Protein AF-A0A1Q6QXD0-F1 (afdb_monomer_lite)

Secondary structure (DSSP, 8-state):
-HHHHHHHHHHHHHHHHHHHHHHHHHHHHHHHHHHHHHHHHHH-GGGGGG--HHHHHHH-TT--HHHHHHHHHHHHHHH-TTSPPPHHHHHHHHHHHHHHHHHHHHHHHHHHHH-HHHHHHHHHHHHHHHHHHHHHHHHTTS----HHHHHHHHHHHHTSSS-HHHHHHHHHHHHHHHHHHHHHHH--------EEE------HHHHHHHHHHTT--GGGS-HHHHHHHHHH--HHHHHHHHHHHHHTT----GGGTHHHHHHHHHH--HHHHHHHHHHHHHHHHHHHHH-TTS------HHHHHHHHHT-GGGG--S-EEEPPP--------SS-----TTEE---HHHHHHHHHHHHHTT--HHHHHHHHGGGGGS-HHHHHHHHHHHHHTT--HHHHHH-GGGGG-S-HHHHHHHHHHTT-HHHHHHSGGGGGS-TT-HHHHHHHHHHHHT---B---SSSS--B-HHHH-GGG-GGG--TTTHHHHTT-B-----HHHHHHHHH----S--HHHHT-HHHHHHGGGBSSSSEEESSS-EEEHHHHHHHHHHHHHTT--SSHHHHHHHHHTT--B-HHHHHHHHHHHHHHHGGGTTT---

Structure (mmCIF, N/CA/C/O backbone):
data_AF-A0A1Q6QXD0-F1
#
_entry.id   AF-A0A1Q6QXD0-F1
#
loop_
_atom_site.group_PDB
_atom_site.id
_atom_site.type_symbol
_atom_site.label_atom_id
_atom_site.label_alt_id
_atom_site.label_comp_id
_atom_site.label_asym_id
_atom_site.label_entity_id
_atom_site.label_seq_id
_atom_site.pdbx_PDB_ins_code
_atom_site.Cartn_x
_atom_site.Cartn_y
_atom_site.Cartn_z
_atom_site.occupancy
_atom_site.B_iso_or_equiv
_atom_site.auth_seq_id
_atom_site.auth_comp_id
_atom_site.auth_asym_id
_atom_site.auth_atom_id
_atom_site.pdbx_PDB_model_num
ATOM 1 N N . MET A 1 1 ? 26.057 19.235 -9.767 1.00 66.69 1 MET A N 1
ATOM 2 C CA . MET A 1 1 ? 25.306 18.374 -10.711 1.00 66.69 1 MET A CA 1
ATOM 3 C C . MET A 1 1 ? 24.250 19.194 -11.429 1.00 66.69 1 MET A C 1
ATOM 5 O O . MET A 1 1 ? 24.217 19.148 -12.650 1.00 66.69 1 MET A O 1
ATOM 9 N N . GLU A 1 2 ? 23.528 20.036 -10.683 1.00 73.12 2 GLU A N 1
ATOM 10 C CA . GLU A 1 2 ? 22.797 21.218 -11.171 1.00 73.12 2 GLU A CA 1
ATOM 11 C C . GLU A 1 2 ? 23.504 21.939 -12.332 1.00 73.12 2 GLU A C 1
ATOM 13 O O . GLU A 1 2 ? 22.987 21.930 -13.446 1.00 73.12 2 GLU A O 1
ATOM 18 N N . ASP A 1 3 ? 24.735 22.428 -12.130 1.00 73.88 3 ASP A N 1
ATOM 19 C CA . ASP A 1 3 ? 25.500 23.131 -13.177 1.00 73.88 3 ASP A CA 1
ATOM 20 C C . ASP A 1 3 ? 25.678 22.315 -14.467 1.00 73.88 3 ASP A C 1
ATOM 22 O O . ASP A 1 3 ? 25.654 22.863 -15.567 1.00 73.88 3 ASP A O 1
ATOM 26 N N . LYS A 1 4 ? 25.833 20.987 -14.350 1.00 76.94 4 LYS A N 1
ATOM 27 C CA . LYS A 1 4 ? 25.984 20.086 -15.504 1.00 76.94 4 LYS A CA 1
ATOM 28 C C . LYS A 1 4 ? 24.657 19.957 -16.258 1.00 76.94 4 LYS A C 1
ATOM 30 O O . LYS A 1 4 ? 24.659 19.988 -17.483 1.00 76.94 4 LYS A O 1
ATOM 35 N N . ILE A 1 5 ? 23.538 19.841 -15.546 1.00 77.69 5 ILE A N 1
ATOM 36 C CA . ILE A 1 5 ? 22.195 19.704 -16.132 1.00 77.69 5 ILE A CA 1
ATOM 37 C C . ILE A 1 5 ? 21.767 21.011 -16.800 1.00 77.69 5 ILE A C 1
ATOM 39 O O . ILE A 1 5 ? 21.372 21.006 -17.965 1.00 77.69 5 ILE A O 1
ATOM 43 N N . ILE A 1 6 ? 21.926 22.136 -16.102 1.00 82.12 6 ILE A N 1
ATOM 44 C CA . ILE A 1 6 ? 21.631 23.467 -16.638 1.00 82.12 6 ILE A CA 1
ATOM 45 C C . ILE A 1 6 ? 22.535 23.768 -17.842 1.00 82.12 6 ILE A C 1
ATOM 47 O O . ILE A 1 6 ? 22.061 24.281 -18.854 1.00 82.12 6 ILE A O 1
ATOM 51 N N . SER A 1 7 ? 23.818 23.393 -17.798 1.00 83.19 7 SER A N 1
ATOM 52 C CA . SER A 1 7 ? 24.727 23.534 -18.945 1.00 83.19 7 SER A CA 1
ATOM 53 C C . SER A 1 7 ? 24.274 22.722 -20.163 1.00 83.19 7 SER A C 1
ATOM 55 O O . SER A 1 7 ? 24.300 23.241 -21.278 1.00 83.19 7 SER A O 1
ATOM 57 N N . VAL A 1 8 ? 23.814 21.482 -19.974 1.00 81.56 8 VAL A N 1
ATOM 58 C CA . VAL A 1 8 ? 23.301 20.640 -21.068 1.00 81.56 8 VAL A CA 1
ATOM 59 C C . VAL A 1 8 ? 22.054 21.256 -21.700 1.00 81.56 8 VAL A C 1
ATOM 61 O O . VAL A 1 8 ? 22.000 21.383 -22.923 1.00 81.56 8 VAL A O 1
ATOM 64 N N . LEU A 1 9 ? 21.081 21.679 -20.888 1.00 83.00 9 LEU A N 1
ATOM 65 C CA . LEU A 1 9 ? 19.855 22.315 -21.382 1.00 83.00 9 LEU A CA 1
ATOM 66 C C . LEU A 1 9 ? 20.169 23.612 -22.147 1.00 83.00 9 LEU A C 1
ATOM 68 O O . LEU A 1 9 ? 19.655 23.824 -23.245 1.00 83.00 9 LEU A O 1
ATOM 72 N N . ASN A 1 10 ? 21.093 24.428 -21.631 1.00 85.50 10 ASN A N 1
ATOM 73 C CA . ASN A 1 10 ? 21.560 25.641 -22.304 1.00 85.50 10 ASN A CA 1
ATOM 74 C C . ASN A 1 10 ? 22.295 25.358 -23.622 1.00 85.50 10 ASN A C 1
ATOM 76 O O . ASN A 1 10 ? 22.156 26.125 -24.577 1.00 85.50 10 ASN A O 1
ATOM 80 N N . ASN A 1 11 ? 23.050 24.262 -23.716 1.00 85.50 11 ASN A N 1
ATOM 81 C CA . ASN A 1 11 ? 23.709 23.869 -24.963 1.00 85.50 11 ASN A CA 1
ATOM 82 C C . ASN A 1 11 ? 22.688 23.465 -26.034 1.00 85.50 11 ASN A C 1
ATOM 84 O O . ASN A 1 11 ? 22.794 23.918 -27.174 1.00 85.50 11 ASN A O 1
ATOM 88 N N . VAL A 1 12 ? 21.672 22.670 -25.674 1.00 82.69 12 VAL A N 1
ATOM 89 C CA . VAL A 1 12 ? 20.592 22.291 -26.605 1.00 82.69 12 VAL A CA 1
ATOM 90 C C . VAL A 1 12 ? 19.827 23.531 -27.072 1.00 82.69 12 VAL A C 1
ATOM 92 O O . VAL A 1 12 ? 19.642 23.722 -28.274 1.00 82.69 12 VAL A O 1
ATOM 95 N N . ARG A 1 13 ? 19.480 24.430 -26.142 1.00 88.31 13 ARG A N 1
ATOM 96 C CA . ARG A 1 13 ? 18.869 25.730 -26.448 1.00 88.31 13 ARG A CA 1
ATOM 97 C C . ARG A 1 13 ? 19.706 26.544 -27.440 1.00 88.31 13 ARG A C 1
ATOM 99 O O . ARG A 1 13 ? 19.180 27.067 -28.418 1.00 88.31 13 ARG A O 1
ATOM 106 N N . THR A 1 14 ? 21.014 26.643 -27.201 1.00 87.06 14 THR A N 1
ATOM 107 C CA . THR A 1 14 ? 21.938 27.423 -28.041 1.00 87.06 14 THR A CA 1
ATOM 108 C C . THR A 1 14 ? 22.027 26.847 -29.453 1.00 87.06 14 THR A C 1
ATOM 110 O O . THR A 1 14 ? 21.955 27.593 -30.427 1.00 87.06 14 THR A O 1
ATOM 113 N N . ASN A 1 15 ? 22.118 25.522 -29.581 1.00 85.25 15 ASN A N 1
ATOM 114 C CA . ASN A 1 15 ? 22.138 24.855 -30.881 1.00 85.25 15 ASN A CA 1
ATOM 115 C C . ASN A 1 15 ? 20.851 25.113 -31.672 1.00 85.25 15 ASN A C 1
ATOM 117 O O . ASN A 1 15 ? 20.921 25.471 -32.847 1.00 85.25 15 ASN A O 1
ATOM 121 N N . LEU A 1 16 ? 19.693 25.006 -31.017 1.00 84.38 16 LEU A N 1
ATOM 122 C CA . LEU A 1 16 ? 18.398 25.253 -31.646 1.00 84.38 16 LEU A CA 1
ATOM 123 C C . LEU A 1 16 ? 18.226 26.726 -32.054 1.00 84.38 16 LEU A C 1
ATOM 125 O O . LEU A 1 16 ? 17.707 27.019 -33.130 1.00 84.38 16 LEU A O 1
ATOM 129 N N . SER A 1 17 ? 18.725 27.661 -31.239 1.00 87.88 17 SER A N 1
ATOM 130 C CA . SER A 1 17 ? 18.755 29.091 -31.572 1.00 87.88 17 SER A CA 1
ATOM 131 C C . SER A 1 17 ? 19.627 29.374 -32.800 1.00 87.88 17 SER A C 1
ATOM 133 O O . SER A 1 17 ? 19.233 30.147 -33.673 1.00 87.88 17 SER A O 1
ATOM 135 N N . ASN A 1 18 ? 20.791 28.727 -32.902 1.00 88.56 18 ASN A N 1
ATOM 136 C CA . ASN A 1 18 ? 21.669 28.856 -34.066 1.00 88.56 18 ASN A CA 1
ATOM 137 C C . ASN A 1 18 ? 21.026 28.259 -35.327 1.00 88.56 18 ASN A C 1
ATOM 139 O O . ASN A 1 18 ? 21.121 28.837 -36.409 1.00 88.56 18 ASN A O 1
ATOM 143 N N . GLU A 1 19 ? 20.345 27.117 -35.201 1.00 85.50 19 GLU A N 1
ATOM 144 C CA . GLU A 1 19 ? 19.597 26.504 -36.301 1.00 85.50 19 GLU A CA 1
ATOM 145 C C . GLU A 1 19 ? 18.465 27.420 -36.790 1.00 85.50 19 GLU A C 1
ATOM 147 O O . GLU A 1 19 ? 18.309 27.611 -37.998 1.00 85.50 19 GLU A O 1
ATOM 152 N N . LEU A 1 20 ? 17.716 28.034 -35.867 1.00 87.75 20 LEU A N 1
ATOM 153 C CA . LEU A 1 20 ? 16.669 29.004 -36.186 1.00 87.75 20 LEU A CA 1
ATOM 154 C C . LEU A 1 20 ? 17.234 30.197 -36.966 1.00 87.75 20 LEU A C 1
ATOM 156 O O . LEU A 1 20 ? 16.658 30.603 -37.978 1.00 87.75 20 LEU A O 1
ATOM 160 N N . GLU A 1 21 ? 18.364 30.750 -36.521 1.00 87.31 21 GLU A N 1
ATOM 161 C CA . GLU A 1 21 ? 19.000 31.887 -37.187 1.00 87.31 21 GLU A CA 1
ATOM 162 C C . GLU A 1 21 ? 19.494 31.518 -38.593 1.00 87.31 21 GLU A C 1
ATOM 164 O O . GLU A 1 21 ? 19.263 32.269 -39.544 1.00 87.31 21 GLU A O 1
ATOM 169 N N . THR A 1 22 ? 20.113 30.345 -38.750 1.00 88.94 22 THR A N 1
ATOM 170 C CA . THR A 1 22 ? 20.556 29.831 -40.054 1.00 88.94 22 THR A CA 1
ATOM 171 C C . THR A 1 22 ? 19.379 29.637 -41.002 1.00 88.94 22 THR A C 1
ATOM 173 O O . THR A 1 22 ? 19.386 30.197 -42.097 1.00 88.94 22 THR A O 1
ATOM 176 N N . LYS A 1 23 ? 18.321 28.939 -40.569 1.00 87.12 23 LYS A N 1
ATOM 177 C CA . LYS A 1 23 ? 17.113 28.730 -41.385 1.00 87.12 23 LYS A CA 1
ATOM 178 C C . LYS A 1 23 ? 16.454 30.046 -41.772 1.00 87.12 23 LYS A C 1
ATOM 180 O O . LYS A 1 23 ? 15.985 30.193 -42.897 1.00 87.12 23 LYS A O 1
ATOM 185 N N . ARG A 1 24 ? 16.432 31.024 -40.861 1.00 88.69 24 ARG A N 1
ATOM 186 C CA . ARG A 1 24 ? 15.915 32.364 -41.151 1.00 88.69 24 ARG A CA 1
ATOM 187 C C . ARG A 1 24 ? 16.734 33.044 -42.241 1.00 88.69 24 ARG A C 1
ATOM 189 O O . ARG A 1 24 ? 16.135 33.583 -43.164 1.00 88.69 24 ARG A O 1
ATOM 196 N N . LYS A 1 25 ? 18.069 33.006 -42.148 1.00 87.56 25 LYS A N 1
ATOM 197 C CA . LYS A 1 25 ? 18.980 33.573 -43.157 1.00 87.56 25 LYS A CA 1
ATOM 198 C C . LYS A 1 25 ? 18.811 32.891 -44.512 1.00 87.56 25 LYS A C 1
ATOM 200 O O . LYS A 1 25 ? 18.691 33.583 -45.511 1.00 87.56 25 LYS A O 1
ATOM 205 N N . GLU A 1 26 ? 18.744 31.564 -44.552 1.00 87.62 26 GLU A N 1
ATOM 206 C CA . GLU A 1 26 ? 18.543 30.806 -45.795 1.00 87.62 26 GLU A CA 1
ATOM 207 C C . GLU A 1 26 ? 17.199 31.116 -46.459 1.00 87.62 26 GLU A C 1
ATOM 209 O O . GLU A 1 26 ? 17.150 31.320 -47.670 1.00 87.62 26 GLU A O 1
ATOM 214 N N . LEU A 1 27 ? 16.127 31.212 -45.666 1.00 87.50 27 LEU A N 1
ATOM 215 C CA . LEU A 1 27 ? 14.780 31.496 -46.160 1.00 87.50 27 LEU A CA 1
ATOM 216 C C . LEU A 1 27 ? 14.682 32.869 -46.836 1.00 87.50 27 LEU A C 1
ATOM 218 O O . LEU A 1 27 ? 13.978 33.017 -47.833 1.00 87.50 27 LEU A O 1
ATOM 222 N N . VAL A 1 28 ? 15.371 33.875 -46.291 1.00 89.00 28 VAL A N 1
ATOM 223 C CA . VAL A 1 28 ? 15.300 35.254 -46.796 1.00 89.00 28 VAL A CA 1
ATOM 224 C C . VAL A 1 28 ? 16.405 35.606 -47.790 1.00 89.00 28 VAL A C 1
ATOM 226 O O . VAL A 1 28 ? 16.295 36.622 -48.470 1.00 89.00 28 VAL A O 1
ATOM 229 N N . LYS A 1 29 ? 17.436 34.765 -47.924 1.00 87.62 29 LYS A N 1
ATOM 230 C CA . LYS A 1 29 ? 18.596 35.017 -48.787 1.00 87.62 29 LYS A CA 1
ATOM 231 C C . LYS A 1 29 ? 18.236 35.385 -50.235 1.00 87.62 29 LYS A C 1
ATOM 233 O O . LYS A 1 29 ? 18.801 36.357 -50.723 1.00 87.62 29 LYS A O 1
ATOM 238 N N . PRO A 1 30 ? 17.291 34.709 -50.922 1.00 85.69 30 PRO A N 1
ATOM 239 C CA . PRO A 1 30 ? 16.926 35.091 -52.289 1.00 85.69 30 PRO A CA 1
ATOM 240 C C . PRO A 1 30 ? 16.370 36.519 -52.387 1.00 85.69 30 PRO A C 1
ATOM 242 O O . PRO A 1 30 ? 16.609 37.212 -53.374 1.00 85.69 30 PRO A O 1
ATOM 245 N N . PHE A 1 31 ? 15.656 36.968 -51.351 1.00 87.19 31 PHE A N 1
ATOM 246 C CA . PHE A 1 31 ? 15.101 38.318 -51.265 1.00 87.19 31 PHE A CA 1
ATOM 247 C C . PHE A 1 31 ? 16.187 39.351 -50.969 1.00 87.19 31 PHE A C 1
ATOM 249 O O . PHE A 1 31 ? 16.168 40.422 -51.566 1.00 87.19 31 PHE A O 1
ATOM 256 N N . ASP A 1 32 ? 17.147 39.015 -50.104 1.00 86.81 32 ASP A N 1
ATOM 257 C CA . ASP A 1 32 ? 18.299 39.874 -49.805 1.00 86.81 32 ASP A CA 1
ATOM 258 C C . ASP A 1 32 ? 19.187 40.050 -51.049 1.00 86.81 32 ASP A C 1
ATOM 260 O O . ASP A 1 32 ? 19.463 41.178 -51.454 1.00 86.81 32 ASP A O 1
ATOM 264 N N . ASP A 1 33 ? 19.515 38.955 -51.745 1.00 87.94 33 ASP A N 1
ATOM 265 C CA . ASP A 1 33 ? 20.296 38.977 -52.990 1.00 87.94 33 ASP A CA 1
ATOM 266 C C . ASP A 1 33 ? 19.584 39.773 -54.109 1.00 87.94 33 ASP A C 1
ATOM 268 O O . ASP A 1 33 ? 20.221 40.361 -54.993 1.00 87.94 33 ASP A O 1
ATOM 272 N N . PHE A 1 34 ? 18.247 39.790 -54.119 1.00 88.69 34 PHE A N 1
ATOM 273 C CA . PHE A 1 34 ? 17.470 40.583 -55.071 1.00 88.69 34 PHE A CA 1
ATOM 274 C C . PHE A 1 34 ? 17.389 42.060 -54.667 1.00 88.69 34 PHE A C 1
ATOM 276 O O . PHE A 1 34 ? 17.653 42.930 -55.500 1.00 88.69 34 PHE A O 1
ATOM 283 N N . ALA A 1 35 ? 17.127 42.357 -53.392 1.00 89.06 35 ALA A N 1
ATOM 284 C CA . ALA A 1 35 ? 17.115 43.716 -52.855 1.00 89.06 35 ALA A CA 1
ATOM 285 C C . ALA A 1 35 ? 18.471 44.419 -53.026 1.00 89.06 35 ALA A C 1
ATOM 287 O O . ALA A 1 35 ? 18.499 45.600 -53.376 1.00 89.06 35 ALA A O 1
ATOM 288 N N . ASP A 1 36 ? 19.590 43.706 -52.871 1.00 90.75 36 ASP A N 1
ATOM 289 C CA . ASP A 1 36 ? 20.938 44.238 -53.104 1.00 90.75 36 ASP A CA 1
ATOM 290 C C . ASP A 1 36 ? 21.141 44.664 -54.566 1.00 90.75 36 ASP A C 1
ATOM 292 O O . ASP A 1 36 ? 21.729 45.714 -54.855 1.00 90.75 36 ASP A O 1
ATOM 296 N N . ARG A 1 37 ? 20.605 43.885 -55.516 1.00 90.38 37 ARG A N 1
ATOM 297 C CA . ARG A 1 37 ? 20.645 44.223 -56.948 1.00 90.38 37 ARG A CA 1
ATOM 298 C C . ARG A 1 37 ? 19.789 45.445 -57.264 1.00 90.38 37 ARG A C 1
ATOM 300 O O . ARG A 1 37 ? 20.255 46.317 -58.000 1.00 90.38 37 ARG A O 1
ATOM 307 N N . LEU A 1 38 ? 18.592 45.547 -56.687 1.00 90.88 38 LEU A N 1
ATOM 308 C CA . LEU A 1 38 ? 17.754 46.742 -56.824 1.00 90.88 38 LEU A CA 1
ATOM 309 C C . LEU A 1 38 ? 18.421 47.970 -56.189 1.00 90.88 38 LEU A C 1
ATOM 311 O O . LEU A 1 38 ? 18.469 49.023 -56.818 1.00 90.88 38 LEU A O 1
ATOM 315 N N . SER A 1 39 ? 19.035 47.823 -55.011 1.00 92.12 39 SER A N 1
ATOM 316 C CA . SER A 1 39 ? 19.755 48.898 -54.308 1.00 92.12 39 SER A CA 1
ATOM 317 C C . SER A 1 39 ? 20.947 49.408 -55.124 1.00 92.12 39 SER A C 1
ATOM 319 O O . SER A 1 39 ? 21.219 50.607 -55.192 1.00 92.12 39 SER A O 1
ATOM 321 N N . ALA A 1 40 ? 21.652 48.515 -55.827 1.00 91.69 40 ALA A N 1
ATOM 322 C CA . ALA A 1 40 ? 22.726 48.917 -56.729 1.00 91.69 40 ALA A CA 1
ATOM 323 C C . ALA A 1 40 ? 22.222 49.803 -57.884 1.00 91.69 40 ALA A C 1
ATOM 325 O O . ALA A 1 40 ? 22.941 50.716 -58.303 1.00 91.69 40 ALA A O 1
ATOM 326 N N . VAL A 1 41 ? 21.012 49.545 -58.392 1.00 91.12 41 VAL A N 1
ATOM 327 C CA . VAL A 1 41 ? 20.357 50.362 -59.426 1.00 91.12 41 VAL A CA 1
ATOM 328 C C . VAL A 1 41 ? 19.774 51.642 -58.829 1.00 91.12 41 VAL A C 1
ATOM 330 O O . VAL A 1 41 ? 19.908 52.698 -59.436 1.00 91.12 41 VAL A O 1
ATOM 333 N N . GLU A 1 42 ? 19.223 51.594 -57.620 1.00 91.56 42 GLU A N 1
ATOM 334 C CA . GLU A 1 42 ? 18.744 52.768 -56.885 1.00 91.56 42 GLU A CA 1
ATOM 335 C C . GLU A 1 42 ? 19.845 53.829 -56.726 1.00 91.56 42 GLU A C 1
ATOM 337 O O . GLU A 1 42 ? 19.634 55.003 -57.042 1.00 91.56 42 GLU A O 1
ATOM 342 N N . VAL A 1 43 ? 21.028 53.402 -56.265 1.00 90.12 43 VAL A N 1
ATOM 343 C CA . VAL A 1 43 ? 22.205 54.258 -56.035 1.00 90.12 43 VAL A CA 1
ATOM 344 C C . VAL A 1 43 ? 22.883 54.643 -57.349 1.00 90.12 43 VAL A C 1
ATOM 346 O O . VAL A 1 43 ? 23.511 55.696 -57.461 1.00 90.12 43 VAL A O 1
ATOM 349 N N . THR A 1 44 ? 22.810 53.786 -58.368 1.00 90.56 44 THR A N 1
ATOM 350 C CA . THR A 1 44 ? 23.410 54.036 -59.683 1.00 90.56 44 THR A CA 1
ATOM 351 C C . THR A 1 44 ? 22.446 53.620 -60.798 1.00 90.56 44 THR A C 1
ATOM 353 O O . THR A 1 44 ? 22.598 52.526 -61.349 1.00 90.56 44 THR A O 1
ATOM 356 N N . PRO A 1 45 ? 21.510 54.501 -61.213 1.00 89.12 45 PRO A N 1
ATOM 357 C CA . PRO A 1 45 ? 20.447 54.158 -62.168 1.00 89.12 45 PRO A CA 1
ATOM 358 C C . PRO A 1 45 ? 20.931 53.586 -63.501 1.00 89.12 45 PRO A C 1
ATOM 360 O O . PRO A 1 45 ? 20.260 52.761 -64.107 1.00 89.12 45 PRO A O 1
ATOM 363 N N . LEU A 1 46 ? 22.146 53.934 -63.940 1.00 84.75 46 LEU A N 1
ATOM 364 C CA . LEU A 1 46 ? 22.760 53.369 -65.150 1.00 84.75 46 LEU A CA 1
ATOM 365 C C . LEU A 1 46 ? 22.988 51.848 -65.082 1.00 84.75 46 LEU A C 1
ATOM 367 O O . LEU A 1 46 ? 23.115 51.208 -66.127 1.00 84.75 46 LEU A O 1
ATOM 371 N N . LYS A 1 47 ? 23.027 51.253 -63.883 1.00 88.69 47 LYS A N 1
ATOM 372 C CA . LYS A 1 47 ? 23.139 49.799 -63.703 1.00 88.69 47 LYS A CA 1
ATOM 373 C C . LYS A 1 47 ? 21.863 49.048 -64.096 1.00 88.69 47 LYS A C 1
ATOM 375 O O . LYS A 1 47 ? 21.930 47.830 -64.235 1.00 88.69 47 LYS A O 1
ATOM 380 N N . ILE A 1 48 ? 20.755 49.747 -64.378 1.00 87.19 48 ILE A N 1
ATOM 381 C CA . ILE A 1 48 ? 19.517 49.147 -64.905 1.00 87.19 48 ILE A CA 1
ATOM 382 C C . ILE A 1 48 ? 19.757 48.313 -66.176 1.00 87.19 48 ILE A C 1
ATOM 384 O O . ILE A 1 48 ? 19.066 47.325 -66.396 1.00 87.19 48 ILE A O 1
ATOM 388 N N . ARG A 1 49 ? 20.804 48.627 -66.962 1.00 83.88 49 ARG A N 1
ATOM 389 C CA . ARG A 1 49 ? 21.258 47.824 -68.118 1.00 83.88 49 ARG A CA 1
ATOM 390 C C . ARG A 1 49 ? 21.415 46.334 -67.798 1.00 83.88 49 ARG A C 1
ATOM 392 O O . ARG A 1 49 ? 21.146 45.501 -68.658 1.00 83.88 49 ARG A O 1
ATOM 399 N N . GLY A 1 50 ? 21.911 46.026 -66.600 1.00 82.94 50 GLY A N 1
ATOM 400 C CA . GLY A 1 50 ? 22.186 44.666 -66.136 1.00 82.94 50 GLY A CA 1
ATOM 401 C C . GLY A 1 50 ? 21.050 44.038 -65.330 1.00 82.94 50 GLY A C 1
ATOM 402 O O . GLY A 1 50 ? 21.213 42.915 -64.863 1.00 82.94 50 GLY A O 1
ATOM 403 N N . LEU A 1 51 ? 19.928 44.741 -65.144 1.00 87.62 51 LEU A N 1
ATOM 404 C CA . LEU A 1 51 ? 18.782 44.257 -64.380 1.00 87.62 51 LEU A CA 1
ATOM 405 C C . LEU A 1 51 ? 17.812 43.494 -65.294 1.00 87.62 51 LEU A C 1
ATOM 407 O O . LEU A 1 51 ? 17.520 43.926 -66.414 1.00 87.62 51 LEU A O 1
ATOM 411 N N . SER A 1 52 ? 17.309 42.350 -64.837 1.00 88.31 52 SER A N 1
ATOM 412 C CA . SER A 1 52 ? 16.283 41.593 -65.558 1.00 88.31 52 SER A CA 1
ATOM 413 C C . SER A 1 52 ? 14.897 42.123 -65.191 1.00 88.31 52 SER A C 1
ATOM 415 O O . SER A 1 52 ? 14.490 42.016 -64.040 1.00 88.31 52 SER A O 1
ATOM 417 N N . ILE A 1 53 ? 14.174 42.705 -66.153 1.00 87.19 53 ILE A N 1
ATOM 418 C CA . ILE A 1 53 ? 12.812 43.218 -65.919 1.00 87.19 53 ILE A CA 1
ATOM 419 C C . ILE A 1 53 ? 11.810 42.062 -65.818 1.00 87.19 53 ILE A C 1
ATOM 421 O O . ILE A 1 53 ? 10.904 42.113 -64.997 1.00 87.19 53 ILE A O 1
ATOM 425 N N . GLU A 1 54 ? 12.048 40.968 -66.543 1.00 83.44 54 GLU A N 1
ATOM 426 C CA . GLU A 1 54 ? 11.312 39.707 -66.393 1.00 83.44 54 GLU A CA 1
ATOM 427 C C . GLU A 1 54 ? 11.470 39.112 -64.982 1.00 83.44 54 GLU A C 1
ATOM 429 O O . GLU A 1 54 ? 10.540 38.533 -64.430 1.00 83.44 54 GLU A O 1
ATOM 434 N N . GLU A 1 55 ? 12.639 39.270 -64.354 1.00 82.62 55 GLU A N 1
ATOM 435 C CA . GLU A 1 55 ? 12.834 38.850 -62.963 1.00 82.62 55 GLU A CA 1
ATOM 436 C C . GLU A 1 55 ? 12.043 39.732 -61.986 1.00 82.62 55 GLU A C 1
ATOM 438 O O . GLU A 1 55 ? 11.553 39.222 -60.986 1.00 82.62 55 GLU A O 1
ATOM 443 N N . ILE A 1 56 ? 11.864 41.025 -62.276 1.00 84.50 56 ILE A N 1
ATOM 444 C CA . ILE A 1 56 ? 10.987 41.904 -61.487 1.00 84.50 56 ILE A CA 1
ATOM 445 C C . ILE A 1 56 ? 9.532 41.446 -61.637 1.00 84.50 56 ILE A C 1
ATOM 447 O O . ILE A 1 56 ? 8.889 41.159 -60.635 1.00 84.50 56 ILE A O 1
ATOM 451 N N . ASP A 1 57 ? 9.040 41.290 -62.865 1.00 83.88 57 ASP A N 1
ATOM 452 C CA . ASP A 1 57 ? 7.665 40.844 -63.142 1.00 83.88 57 ASP A CA 1
ATOM 453 C C . ASP A 1 57 ? 7.327 39.521 -62.422 1.00 83.88 57 ASP A C 1
ATOM 455 O O . ASP A 1 57 ? 6.332 39.409 -61.709 1.00 83.88 57 ASP A O 1
ATOM 459 N N . ASN A 1 58 ? 8.241 38.546 -62.472 1.00 81.44 58 ASN A N 1
ATOM 460 C CA . ASN A 1 58 ? 8.053 37.252 -61.811 1.00 81.44 58 ASN A CA 1
ATOM 461 C C . ASN A 1 58 ? 8.077 37.304 -60.270 1.00 81.44 58 ASN A C 1
ATOM 463 O O . ASN A 1 58 ? 7.529 36.406 -59.629 1.00 81.44 58 ASN A O 1
ATOM 467 N N . ASN A 1 59 ? 8.725 38.302 -59.660 1.00 76.94 59 ASN A N 1
ATOM 468 C CA . ASN A 1 59 ? 8.824 38.421 -58.198 1.00 76.94 59 ASN A CA 1
ATOM 469 C C . ASN A 1 59 ? 7.730 39.315 -57.583 1.00 76.94 59 ASN A C 1
ATOM 471 O O . ASN A 1 59 ? 7.496 39.226 -56.376 1.00 76.94 59 ASN A O 1
ATOM 475 N N . PHE A 1 60 ? 7.030 40.133 -58.381 1.00 79.31 60 PHE A N 1
ATOM 476 C CA . PHE A 1 60 ? 5.998 41.061 -57.906 1.00 79.31 60 PHE A CA 1
ATOM 477 C C . PHE A 1 60 ? 4.661 40.842 -58.629 1.00 79.31 60 PHE A C 1
ATOM 479 O O . PHE A 1 60 ? 4.417 41.371 -59.705 1.00 79.31 60 PHE A O 1
ATOM 486 N N . VAL A 1 61 ? 3.735 40.128 -57.981 1.00 67.31 61 VAL A N 1
ATOM 487 C CA . VAL A 1 61 ? 2.440 39.704 -58.564 1.00 67.31 61 VAL A CA 1
ATOM 488 C C . VAL A 1 61 ? 1.522 40.870 -58.988 1.00 67.31 61 VAL A C 1
ATOM 490 O O . VAL A 1 61 ? 0.618 40.669 -59.792 1.00 67.31 61 VAL A O 1
ATOM 493 N N . ASN A 1 62 ? 1.738 42.084 -58.468 1.00 74.12 62 ASN A N 1
ATOM 494 C CA . ASN A 1 62 ? 0.873 43.251 -58.697 1.00 74.12 62 ASN A CA 1
ATOM 495 C C . ASN A 1 62 ? 1.605 44.464 -59.299 1.00 74.12 62 ASN A C 1
ATOM 497 O O . ASN A 1 62 ? 1.081 45.579 -59.230 1.00 74.12 62 ASN A O 1
ATOM 501 N N . ILE A 1 63 ? 2.804 44.289 -59.864 1.00 83.50 63 ILE A N 1
ATOM 502 C CA . ILE A 1 63 ? 3.492 45.408 -60.514 1.00 83.50 63 ILE A CA 1
ATOM 503 C C . ILE A 1 63 ? 2.716 45.842 -61.765 1.00 83.50 63 ILE A C 1
ATOM 505 O O . ILE A 1 63 ? 2.227 45.014 -62.535 1.00 83.50 63 ILE A O 1
ATOM 509 N N . SER A 1 64 ? 2.541 47.151 -61.967 1.00 85.50 64 SER A N 1
ATOM 510 C CA . SER A 1 64 ? 1.783 47.624 -63.125 1.00 85.50 64 SER A CA 1
ATOM 511 C C . SER A 1 64 ? 2.575 47.416 -64.417 1.00 85.50 64 SER A C 1
ATOM 513 O O . SER A 1 64 ? 3.782 47.666 -64.476 1.00 85.50 64 SER A O 1
ATOM 515 N N . VAL A 1 65 ? 1.872 47.017 -65.480 1.00 83.81 65 VAL A N 1
ATOM 516 C CA . VAL A 1 65 ? 2.455 46.870 -66.826 1.00 83.81 65 VAL A CA 1
ATOM 517 C C . VAL A 1 65 ? 3.125 48.174 -67.271 1.00 83.81 65 VAL A C 1
ATOM 519 O O . VAL A 1 65 ? 4.216 48.144 -67.829 1.00 83.81 65 VAL A O 1
ATOM 522 N N . GLU A 1 66 ? 2.539 49.323 -66.924 1.00 86.31 66 GLU A N 1
ATOM 523 C CA . GLU A 1 66 ? 3.114 50.644 -67.202 1.00 86.31 66 GLU A CA 1
ATOM 524 C C . GLU A 1 66 ? 4.494 50.841 -66.551 1.00 86.31 66 GLU A C 1
ATOM 526 O O . GLU A 1 66 ? 5.389 51.406 -67.176 1.00 86.31 66 GLU A O 1
ATOM 531 N N . ILE A 1 67 ? 4.704 50.370 -65.314 1.00 87.62 67 ILE A N 1
ATOM 532 C CA . ILE A 1 67 ? 6.009 50.455 -64.637 1.00 87.62 67 ILE A CA 1
ATOM 533 C C . ILE A 1 67 ? 7.025 49.529 -65.316 1.00 87.62 67 ILE A C 1
ATOM 535 O O . ILE A 1 67 ? 8.164 49.943 -65.534 1.00 87.62 67 ILE A O 1
ATOM 539 N N . LEU A 1 68 ? 6.627 48.309 -65.691 1.00 88.50 68 LEU A N 1
ATOM 540 C CA . LEU A 1 68 ? 7.502 47.363 -66.392 1.00 88.50 68 LEU A CA 1
ATOM 541 C C . LEU A 1 68 ? 7.933 47.890 -67.767 1.00 88.50 68 LEU A C 1
ATOM 543 O O . LEU A 1 68 ? 9.126 47.904 -68.072 1.00 88.50 68 LEU A O 1
ATOM 547 N N . GLU A 1 69 ? 6.990 48.391 -68.568 1.00 89.38 69 GLU A N 1
ATOM 548 C CA . GLU A 1 69 ? 7.267 49.003 -69.874 1.00 89.38 69 GLU A CA 1
ATOM 549 C C . GLU A 1 69 ? 8.204 50.209 -69.738 1.00 89.38 69 GLU A C 1
ATOM 551 O O . GLU A 1 69 ? 9.145 50.381 -70.519 1.00 89.38 69 GLU A O 1
ATOM 556 N N . LYS A 1 70 ? 7.991 51.027 -68.702 1.00 90.56 70 LYS A N 1
ATOM 557 C CA . LYS A 1 70 ? 8.822 52.194 -68.398 1.00 90.56 70 LYS A CA 1
ATOM 558 C C . LYS A 1 70 ? 10.247 51.796 -67.999 1.00 90.56 70 LYS A C 1
ATOM 560 O O . LYS A 1 70 ? 11.204 52.406 -68.481 1.00 90.56 70 LYS A O 1
ATOM 565 N N . LEU A 1 71 ? 10.412 50.757 -67.177 1.00 90.56 71 LEU A N 1
ATOM 566 C CA . LEU A 1 71 ? 11.726 50.220 -66.810 1.00 90.56 71 LEU A CA 1
ATOM 567 C C . LEU A 1 71 ? 12.454 49.597 -68.010 1.00 90.56 71 LEU A C 1
ATOM 569 O O . LEU A 1 71 ? 13.658 49.814 -68.153 1.00 90.56 71 LEU A O 1
ATOM 573 N N . GLU A 1 72 ? 11.749 48.889 -68.897 1.00 90.31 72 GLU A N 1
ATOM 574 C CA . GLU A 1 72 ? 12.338 48.318 -70.116 1.00 90.31 72 GLU A CA 1
ATOM 575 C C . GLU A 1 72 ? 12.778 49.423 -71.089 1.00 90.31 72 GLU A C 1
ATOM 577 O O . GLU A 1 72 ? 13.895 49.396 -71.609 1.00 90.31 72 GLU A O 1
ATOM 582 N N . MET A 1 73 ? 11.968 50.476 -71.250 1.00 89.62 73 MET A N 1
ATOM 583 C CA . MET A 1 73 ? 12.357 51.666 -72.011 1.00 89.62 73 MET A CA 1
ATOM 584 C C . MET A 1 73 ? 13.625 52.308 -71.431 1.00 89.62 73 MET A C 1
ATOM 586 O O . MET A 1 73 ? 14.560 52.611 -72.176 1.00 89.62 73 MET A O 1
ATOM 590 N N . TYR A 1 74 ? 13.697 52.508 -70.111 1.00 90.19 74 TYR A N 1
ATOM 591 C CA . TYR A 1 74 ? 14.893 53.057 -69.467 1.00 90.19 74 TYR A CA 1
ATOM 592 C C . TYR A 1 74 ? 16.110 52.154 -69.617 1.00 90.19 74 TYR A C 1
ATOM 594 O O . TYR A 1 74 ? 17.218 52.649 -69.836 1.00 90.19 74 TYR A O 1
ATOM 602 N N . LYS A 1 75 ? 15.919 50.838 -69.557 1.00 89.25 75 LYS A N 1
ATOM 603 C CA . LYS A 1 75 ? 16.968 49.858 -69.810 1.00 89.25 75 LYS A CA 1
ATOM 604 C C . LYS A 1 75 ? 17.503 49.966 -71.234 1.00 89.25 75 LYS A C 1
ATOM 606 O O . LYS A 1 75 ? 18.721 50.059 -71.389 1.00 89.25 75 LYS A O 1
ATOM 611 N N . GLU A 1 76 ? 16.652 50.044 -72.251 1.00 86.81 76 GLU A N 1
ATOM 612 C CA . GLU A 1 76 ? 17.093 50.217 -73.641 1.00 86.81 76 GLU A CA 1
ATOM 613 C C . GLU A 1 76 ? 17.772 51.569 -73.871 1.00 86.81 76 GLU A C 1
ATOM 615 O O . GLU A 1 76 ? 18.897 51.609 -74.372 1.00 86.81 76 GLU A O 1
ATOM 620 N N . LEU A 1 77 ? 17.158 52.671 -73.424 1.00 84.38 77 LEU A N 1
ATOM 621 C CA . LEU A 1 77 ? 17.747 54.012 -73.514 1.00 84.38 77 LEU A CA 1
ATOM 622 C C . LEU A 1 77 ? 19.116 54.060 -72.858 1.00 84.38 77 LEU A C 1
ATOM 624 O O . LEU A 1 77 ? 20.067 54.599 -73.424 1.00 84.38 77 LEU A O 1
ATOM 628 N N . SER A 1 78 ? 19.229 53.432 -71.688 1.00 83.25 78 SER A N 1
ATOM 629 C CA . SER A 1 78 ? 20.479 53.423 -70.968 1.00 83.25 78 SER A CA 1
ATOM 630 C C . SER A 1 78 ? 21.586 52.796 -71.799 1.00 83.25 78 SER A C 1
ATOM 632 O O . SER A 1 78 ? 22.686 53.286 -71.643 1.00 83.25 78 SER A O 1
ATOM 634 N N . LYS A 1 79 ? 21.362 51.821 -72.700 1.00 81.62 79 LYS A N 1
ATOM 635 C CA . LYS A 1 79 ? 22.414 51.173 -73.520 1.00 81.62 79 LYS A CA 1
ATOM 636 C C . LYS A 1 79 ? 23.057 52.100 -74.558 1.00 81.62 79 LYS A C 1
ATOM 638 O O . LYS A 1 79 ? 24.203 51.861 -74.941 1.00 81.62 79 LYS A O 1
ATOM 643 N N . PHE A 1 80 ? 22.369 53.152 -74.996 1.00 78.75 80 PHE A N 1
ATOM 644 C CA . PHE A 1 80 ? 22.880 54.056 -76.023 1.00 78.75 80 PHE A CA 1
ATOM 645 C C . PHE A 1 80 ? 23.851 55.082 -75.428 1.00 78.75 80 PHE A C 1
ATOM 647 O O . PHE A 1 80 ? 23.531 55.813 -74.497 1.00 78.75 80 PHE A O 1
ATOM 654 N N . SER A 1 81 ? 25.054 55.190 -75.996 1.00 65.19 81 SER A N 1
ATOM 655 C CA . SER A 1 81 ? 26.066 56.166 -75.557 1.00 65.19 81 SER A CA 1
ATOM 656 C C . SER A 1 81 ? 25.716 57.620 -75.896 1.00 65.19 81 SER A C 1
ATOM 658 O O . SER A 1 81 ? 26.283 58.531 -75.304 1.00 65.19 81 SER A O 1
ATOM 660 N N . PHE A 1 82 ? 24.805 57.840 -76.850 1.00 62.25 82 PHE A N 1
ATOM 661 C CA . PHE A 1 82 ? 24.454 59.165 -77.382 1.00 62.25 82 PHE A CA 1
ATOM 662 C C . PHE A 1 82 ? 23.181 59.773 -76.765 1.00 62.25 82 PHE A C 1
ATOM 664 O O . PHE A 1 82 ? 22.936 60.961 -76.951 1.00 62.25 82 PHE A O 1
ATOM 671 N N . TYR A 1 83 ? 22.403 58.987 -76.012 1.00 64.44 83 TYR A N 1
ATOM 672 C CA . TYR A 1 83 ? 21.204 59.424 -75.286 1.00 64.44 83 TYR A CA 1
ATOM 673 C C . TYR A 1 83 ? 21.364 59.092 -73.795 1.00 64.44 83 TYR A C 1
ATOM 675 O O . TYR A 1 83 ? 20.854 58.071 -73.332 1.00 64.44 83 TYR A O 1
ATOM 683 N N . PRO A 1 84 ? 22.117 59.901 -73.026 1.00 72.06 84 PRO A N 1
ATOM 684 C CA . PRO A 1 84 ? 22.234 59.674 -71.594 1.00 72.06 84 PRO A CA 1
ATOM 685 C C . PRO A 1 84 ? 20.863 59.849 -70.929 1.00 72.06 84 PRO A C 1
ATOM 687 O O . PRO A 1 84 ? 20.129 60.779 -71.263 1.00 72.06 84 PRO A O 1
ATOM 690 N N . LEU A 1 85 ? 20.540 58.976 -69.967 1.00 83.12 85 LEU A N 1
ATOM 691 C CA . LEU A 1 85 ? 19.355 59.147 -69.121 1.00 83.12 85 LEU A CA 1
ATOM 692 C C . LEU A 1 85 ? 19.360 60.560 -68.519 1.00 83.12 85 LEU A C 1
ATOM 694 O O . LEU A 1 85 ? 20.384 60.997 -67.976 1.00 83.12 85 LEU A O 1
ATOM 698 N N . THR A 1 86 ? 18.230 61.261 -68.603 1.00 87.69 86 THR A N 1
ATOM 699 C CA . THR A 1 86 ? 18.080 62.578 -67.972 1.00 87.69 86 THR A CA 1
ATOM 700 C C . THR A 1 86 ? 18.059 62.432 -66.452 1.00 87.69 86 THR A C 1
ATOM 702 O O . THR A 1 86 ? 17.813 61.349 -65.918 1.00 87.69 86 THR A O 1
ATOM 705 N N . ASP A 1 87 ? 18.318 63.516 -65.725 1.00 85.88 87 ASP A N 1
ATOM 706 C CA . ASP A 1 87 ? 18.308 63.462 -64.259 1.00 85.88 87 ASP A CA 1
ATOM 707 C C . ASP A 1 87 ? 16.912 63.151 -63.698 1.00 85.88 87 ASP A C 1
ATOM 709 O O . ASP A 1 87 ? 16.802 62.449 -62.697 1.00 85.88 87 ASP A O 1
ATOM 713 N N . GLU A 1 88 ? 15.853 63.562 -64.399 1.00 88.50 88 GLU A N 1
ATOM 714 C CA . GLU A 1 88 ? 14.470 63.188 -64.087 1.00 88.50 88 GLU A CA 1
ATOM 715 C C . GLU A 1 88 ? 14.238 61.676 -64.244 1.00 88.50 88 GLU A C 1
ATOM 717 O O . GLU A 1 88 ? 13.684 61.042 -63.352 1.00 88.50 88 GLU A O 1
ATOM 722 N N . GLN A 1 89 ? 14.742 61.066 -65.323 1.00 89.75 89 GLN A N 1
ATOM 723 C CA . GLN A 1 89 ? 14.640 59.618 -65.545 1.00 89.75 89 GLN A CA 1
ATOM 724 C C . GLN A 1 89 ? 15.467 58.819 -64.530 1.00 89.75 89 GLN A C 1
ATOM 726 O O . GLN A 1 89 ? 15.023 57.785 -64.043 1.00 89.75 89 GLN A O 1
ATOM 731 N N . LYS A 1 90 ? 16.666 59.296 -64.172 1.00 89.56 90 LYS A N 1
ATOM 732 C CA . LYS A 1 90 ? 17.488 58.677 -63.117 1.00 89.56 90 LYS A CA 1
ATOM 733 C C . LYS A 1 90 ? 16.789 58.725 -61.760 1.00 89.56 90 LYS A C 1
ATOM 735 O O . LYS A 1 90 ? 16.836 57.742 -61.022 1.00 89.56 90 LYS A O 1
ATOM 740 N N . LEU A 1 91 ? 16.165 59.858 -61.436 1.00 90.44 91 LEU A N 1
ATOM 741 C CA . LEU A 1 91 ? 15.410 60.031 -60.200 1.00 90.44 91 LEU A CA 1
ATOM 742 C C . LEU A 1 91 ? 14.188 59.108 -60.167 1.00 90.44 91 LEU A C 1
ATOM 744 O O . LEU A 1 91 ? 13.943 58.463 -59.153 1.00 90.44 91 LEU A O 1
ATOM 748 N N . ASP A 1 92 ? 13.468 59.000 -61.280 1.00 91.38 92 ASP A N 1
ATOM 749 C CA . ASP A 1 92 ? 12.310 58.119 -61.409 1.00 91.38 92 ASP A CA 1
ATOM 750 C C . ASP A 1 92 ? 12.692 56.636 -61.259 1.00 91.38 92 ASP A C 1
ATOM 752 O O . ASP A 1 92 ? 12.087 55.935 -60.453 1.00 91.38 92 ASP A O 1
ATOM 756 N N . ILE A 1 93 ? 13.774 56.180 -61.907 1.00 91.06 93 ILE A N 1
ATOM 757 C CA . ILE A 1 93 ? 14.328 54.828 -61.698 1.00 91.06 93 ILE A CA 1
ATOM 758 C C . ILE A 1 93 ? 14.654 54.599 -60.218 1.00 91.06 93 ILE A C 1
ATOM 760 O O . ILE A 1 93 ? 14.275 53.574 -59.662 1.00 91.06 93 ILE A O 1
ATOM 764 N N . SER A 1 94 ? 15.341 55.544 -59.570 1.00 91.62 94 SER A N 1
ATOM 765 C CA . SER A 1 94 ? 15.702 55.430 -58.152 1.00 91.62 94 SER A CA 1
ATOM 766 C C . SER A 1 94 ? 14.462 55.313 -57.256 1.00 91.62 94 SER A C 1
ATOM 768 O O . SER A 1 94 ? 14.421 54.463 -56.370 1.00 91.62 94 SER A O 1
ATOM 770 N N . ASN A 1 95 ? 13.417 56.099 -57.524 1.00 91.94 95 ASN A N 1
ATOM 771 C CA . ASN A 1 95 ? 12.160 56.038 -56.777 1.00 91.94 95 ASN A CA 1
ATOM 772 C C . ASN A 1 95 ? 11.424 54.708 -56.983 1.00 91.94 95 ASN A C 1
ATOM 774 O O . ASN A 1 95 ? 10.949 54.130 -56.009 1.00 91.94 95 ASN A O 1
ATOM 778 N N . ILE A 1 96 ? 11.380 54.192 -58.216 1.00 90.88 96 ILE A N 1
ATOM 779 C CA . ILE A 1 96 ? 10.790 52.876 -58.501 1.00 90.88 96 ILE A CA 1
ATOM 780 C C . ILE A 1 96 ? 11.560 51.779 -57.751 1.00 90.88 96 ILE A C 1
ATOM 782 O O . ILE A 1 96 ? 10.945 50.952 -57.086 1.00 90.88 96 ILE A O 1
ATOM 786 N N . MET A 1 97 ? 12.899 51.797 -57.780 1.00 93.38 97 MET A N 1
ATOM 787 C CA . MET A 1 97 ? 13.713 50.817 -57.046 1.00 93.38 97 MET A CA 1
ATOM 788 C C . MET A 1 97 ? 13.473 50.885 -55.533 1.00 93.38 97 MET A C 1
ATOM 790 O O . MET A 1 97 ? 13.362 49.838 -54.903 1.00 93.38 97 MET A O 1
ATOM 794 N N . LYS A 1 98 ? 13.332 52.085 -54.948 1.00 91.69 98 LYS A N 1
ATOM 795 C CA . LYS A 1 98 ? 13.005 52.253 -53.518 1.00 91.69 98 LYS A CA 1
ATOM 796 C C . LYS A 1 98 ? 11.686 51.595 -53.132 1.00 91.69 98 LYS A C 1
ATOM 798 O O . LYS A 1 98 ? 11.637 50.905 -52.115 1.00 91.69 98 LYS A O 1
ATOM 803 N N . GLU A 1 99 ? 10.634 51.799 -53.922 1.00 89.62 99 GLU A N 1
ATOM 804 C CA . GLU A 1 99 ? 9.332 51.182 -53.644 1.00 89.62 99 GLU A CA 1
ATOM 805 C C . GLU A 1 99 ? 9.395 49.657 -53.806 1.00 89.62 99 GLU A C 1
ATOM 807 O O . GLU A 1 99 ? 8.934 48.936 -52.926 1.00 89.62 99 GLU A O 1
ATOM 812 N N . LEU A 1 100 ? 10.081 49.145 -54.834 1.00 89.38 100 LEU A N 1
ATOM 813 C CA . LEU A 1 100 ? 10.276 47.698 -55.003 1.00 89.38 100 LEU A CA 1
ATOM 814 C C . LEU A 1 100 ? 11.087 47.073 -53.852 1.00 89.38 100 LEU A C 1
ATOM 816 O O . LEU A 1 100 ? 10.747 45.996 -53.363 1.00 89.38 100 LEU A O 1
ATOM 820 N N . ILE A 1 101 ? 12.132 47.749 -53.360 1.00 90.88 101 ILE A N 1
ATOM 821 C CA . ILE A 1 101 ? 12.897 47.312 -52.176 1.00 90.88 101 ILE A CA 1
ATOM 822 C C . ILE A 1 101 ? 12.001 47.290 -50.932 1.00 90.88 101 ILE A C 1
ATOM 824 O O . ILE A 1 101 ? 12.093 46.376 -50.107 1.00 90.88 101 ILE A O 1
ATOM 828 N N . LYS A 1 102 ? 11.126 48.285 -50.769 1.00 89.62 102 LYS A N 1
ATOM 829 C CA . LYS A 1 102 ? 10.169 48.333 -49.661 1.00 89.62 102 LYS A CA 1
ATOM 830 C C . LYS A 1 102 ? 9.184 47.162 -49.727 1.00 89.62 102 LYS A C 1
ATOM 832 O O . LYS A 1 102 ? 9.008 46.484 -48.717 1.00 89.62 102 LYS A O 1
ATOM 837 N N . GLU A 1 103 ? 8.628 46.871 -50.899 1.00 87.31 103 GLU A N 1
ATOM 838 C CA . GLU A 1 103 ? 7.740 45.722 -51.113 1.00 87.31 103 GLU A CA 1
ATOM 839 C C . GLU A 1 103 ? 8.444 44.382 -50.836 1.00 87.31 103 GLU A C 1
ATOM 841 O O . GLU A 1 103 ? 7.891 43.531 -50.138 1.00 87.31 103 GLU A O 1
ATOM 846 N N . ILE A 1 104 ? 9.700 44.203 -51.271 1.00 88.06 104 ILE A N 1
ATOM 847 C CA . ILE A 1 104 ? 10.497 43.004 -50.938 1.00 88.06 104 ILE A CA 1
ATOM 848 C C . ILE A 1 104 ? 10.638 42.833 -49.427 1.00 88.06 104 ILE A C 1
ATOM 850 O O . ILE A 1 104 ? 10.515 41.720 -48.916 1.00 88.06 104 ILE A O 1
ATOM 854 N N . ASN A 1 105 ? 10.885 43.919 -48.692 1.00 86.56 105 ASN A N 1
ATOM 855 C CA . ASN A 1 105 ? 11.011 43.858 -47.239 1.00 86.56 105 ASN A CA 1
ATOM 856 C C . ASN A 1 105 ? 9.690 43.464 -46.554 1.00 86.56 105 ASN A C 1
ATOM 858 O O . ASN A 1 105 ? 9.709 42.725 -45.564 1.00 86.56 105 ASN A O 1
ATOM 862 N N . GLU A 1 106 ? 8.546 43.902 -47.085 1.00 87.44 106 GLU A N 1
ATOM 863 C CA . GLU A 1 106 ? 7.224 43.483 -46.605 1.00 87.44 106 GLU A CA 1
ATOM 864 C C . GLU A 1 106 ? 6.961 41.996 -46.888 1.00 87.44 106 GLU A C 1
ATOM 866 O O . GLU A 1 106 ? 6.555 41.262 -45.981 1.00 87.44 106 GLU A O 1
ATOM 871 N N . ILE A 1 107 ? 7.286 41.519 -48.095 1.00 85.25 107 ILE A N 1
ATOM 872 C CA . ILE A 1 107 ? 7.190 40.100 -48.476 1.00 85.25 107 ILE A CA 1
ATOM 873 C C . ILE A 1 107 ? 8.098 39.240 -47.588 1.00 85.25 107 ILE A C 1
ATOM 875 O O . ILE A 1 107 ? 7.653 38.234 -47.032 1.00 85.25 107 ILE A O 1
ATOM 879 N N . LYS A 1 108 ? 9.351 39.662 -47.380 1.00 87.38 108 LYS A N 1
ATOM 880 C CA . LYS A 1 108 ? 10.320 39.002 -46.494 1.00 87.38 108 LYS A CA 1
ATOM 881 C C . LYS A 1 108 ? 9.758 38.843 -45.083 1.00 87.38 108 LYS A C 1
ATOM 883 O O . LYS A 1 108 ? 9.833 37.755 -44.508 1.00 87.38 108 LYS A O 1
ATOM 888 N N . LYS A 1 109 ? 9.171 39.908 -44.529 1.00 86.62 109 LYS A N 1
ATOM 889 C CA . LYS A 1 109 ? 8.539 39.871 -43.206 1.00 86.62 109 LYS A CA 1
ATOM 890 C C . LYS A 1 109 ? 7.370 38.887 -43.178 1.00 86.62 109 LYS A C 1
ATOM 892 O O . LYS A 1 109 ? 7.325 38.039 -42.293 1.00 86.62 109 LYS A O 1
ATOM 897 N N . TYR A 1 110 ? 6.482 38.941 -44.170 1.00 85.88 110 TYR A N 1
ATOM 898 C CA . TYR A 1 110 ? 5.335 38.037 -44.262 1.00 85.88 110 TYR A CA 1
ATOM 899 C C . TYR A 1 110 ? 5.743 36.560 -44.364 1.00 85.88 110 TYR A C 1
ATOM 901 O O . TYR A 1 110 ? 5.144 35.711 -43.705 1.00 85.88 110 TYR A O 1
ATOM 909 N N . ILE A 1 111 ? 6.775 36.241 -45.148 1.00 85.25 111 ILE A N 1
ATOM 910 C CA . ILE A 1 111 ? 7.286 34.871 -45.314 1.00 85.25 111 ILE A CA 1
ATOM 911 C C . ILE A 1 111 ? 7.871 34.342 -44.004 1.00 85.25 111 ILE A C 1
ATOM 913 O O . ILE A 1 111 ? 7.589 33.208 -43.616 1.00 85.25 111 ILE A O 1
ATOM 917 N N . VAL A 1 112 ? 8.646 35.166 -43.294 1.00 85.88 112 VAL A N 1
ATOM 918 C CA . VAL A 1 112 ? 9.170 34.814 -41.969 1.00 85.88 112 VAL A CA 1
ATOM 919 C C . VAL A 1 112 ? 8.021 34.598 -40.979 1.00 85.88 112 VAL A C 1
ATOM 921 O O . VAL A 1 112 ? 7.986 33.565 -40.313 1.00 85.88 112 VAL A O 1
ATOM 924 N N . ASP A 1 113 ? 7.053 35.516 -40.937 1.00 83.31 113 ASP A N 1
ATOM 925 C CA . ASP A 1 113 ? 5.896 35.460 -40.035 1.00 83.31 113 ASP A CA 1
ATOM 926 C C . ASP A 1 113 ? 4.920 34.322 -40.385 1.00 83.31 113 ASP A C 1
ATOM 928 O O . ASP A 1 113 ? 4.144 33.889 -39.534 1.00 83.31 113 ASP A O 1
ATOM 932 N N . SER A 1 114 ? 4.939 33.810 -41.616 1.00 84.25 114 SER A N 1
ATOM 933 C CA . SER A 1 114 ? 4.077 32.709 -42.075 1.00 84.25 114 SER A CA 1
ATOM 934 C C . SER A 1 114 ? 4.769 31.344 -42.042 1.00 84.25 114 SER A C 1
ATOM 936 O O . SER A 1 114 ? 4.098 30.319 -42.169 1.00 84.25 114 SER A O 1
ATOM 938 N N . SER A 1 115 ? 6.087 31.301 -41.831 1.00 87.81 115 SER A N 1
ATOM 939 C CA . SER A 1 115 ? 6.857 30.057 -41.801 1.00 87.81 115 SER A CA 1
ATOM 940 C C . SER A 1 115 ? 6.515 29.210 -40.574 1.00 87.81 115 SER A C 1
ATOM 942 O O . SER A 1 115 ? 6.893 29.533 -39.446 1.00 87.81 115 SER A O 1
ATOM 944 N N . MET A 1 116 ? 5.835 28.083 -40.804 1.00 84.50 116 MET A N 1
ATOM 945 C CA . MET A 1 116 ? 5.528 27.108 -39.750 1.00 84.50 116 MET A CA 1
ATOM 946 C C . MET A 1 116 ? 6.800 26.525 -39.131 1.00 84.50 116 MET A C 1
ATOM 948 O O . MET A 1 116 ? 6.888 26.406 -37.920 1.00 84.50 116 MET A O 1
ATOM 952 N N . ILE A 1 117 ? 7.838 26.282 -39.936 1.00 82.06 117 ILE A N 1
ATOM 953 C CA . ILE A 1 117 ? 9.114 25.726 -39.461 1.00 82.06 117 ILE A CA 1
ATOM 954 C C . ILE A 1 117 ? 9.798 26.671 -38.462 1.00 82.06 117 ILE A C 1
ATOM 956 O O . ILE A 1 117 ? 10.346 26.216 -37.459 1.00 82.06 117 ILE A O 1
ATOM 960 N N . LEU A 1 118 ? 9.774 27.986 -38.716 1.00 86.00 118 LEU A N 1
ATOM 961 C CA . LEU A 1 118 ? 10.337 28.970 -37.786 1.00 86.00 118 LEU A CA 1
ATOM 962 C C . LEU A 1 118 ? 9.482 29.084 -36.516 1.00 86.00 118 LEU A C 1
ATOM 964 O O . LEU A 1 118 ? 10.042 29.127 -35.425 1.00 86.00 118 LEU A O 1
ATOM 968 N N . LYS A 1 119 ? 8.147 29.067 -36.643 1.00 85.19 119 LYS A N 1
ATOM 969 C CA . LYS A 1 119 ? 7.220 29.086 -35.496 1.00 85.19 119 LYS A CA 1
ATOM 970 C C . LYS A 1 119 ? 7.367 27.868 -34.592 1.00 85.19 119 LYS A C 1
ATOM 972 O O . LYS A 1 119 ? 7.426 28.029 -33.379 1.00 85.19 119 LYS A O 1
ATOM 977 N N . ASP A 1 120 ? 7.463 26.676 -35.169 1.00 83.75 120 ASP A N 1
ATOM 978 C CA . ASP A 1 120 ? 7.631 25.428 -34.422 1.00 83.75 120 ASP A CA 1
ATOM 979 C C . ASP A 1 120 ? 8.966 25.420 -33.668 1.00 83.75 120 ASP A C 1
ATOM 981 O O . ASP A 1 120 ? 9.051 24.982 -32.522 1.00 83.75 120 ASP A O 1
ATOM 985 N N . THR A 1 121 ? 10.016 25.950 -34.300 1.00 83.75 121 THR A N 1
ATOM 986 C CA . THR A 1 121 ? 11.355 26.045 -33.705 1.00 83.75 121 THR A CA 1
ATOM 987 C C . THR A 1 121 ? 11.394 27.085 -32.572 1.00 83.75 121 THR A C 1
ATOM 989 O O . THR A 1 121 ? 11.976 26.818 -31.522 1.00 83.75 121 THR A O 1
ATOM 992 N N . ASP A 1 122 ? 10.725 28.233 -32.737 1.00 83.69 122 ASP A N 1
ATOM 993 C CA . ASP A 1 122 ? 10.545 29.253 -31.687 1.00 83.69 122 ASP A CA 1
ATOM 994 C C . ASP A 1 122 ? 9.695 28.733 -30.512 1.00 83.69 122 ASP A C 1
ATOM 996 O O . ASP A 1 122 ? 9.994 29.006 -29.351 1.00 83.69 122 ASP A O 1
ATOM 1000 N N . GLY A 1 123 ? 8.665 27.929 -30.798 1.00 85.00 123 GLY A N 1
ATOM 1001 C CA . GLY A 1 123 ? 7.854 27.248 -29.786 1.00 85.00 123 GLY A CA 1
ATOM 1002 C C . GLY A 1 123 ? 8.685 26.300 -28.920 1.00 85.00 123 GLY A C 1
ATOM 1003 O O . GLY A 1 123 ? 8.655 26.401 -27.696 1.00 85.00 123 GLY A O 1
ATOM 1004 N N . LYS A 1 124 ? 9.513 25.457 -2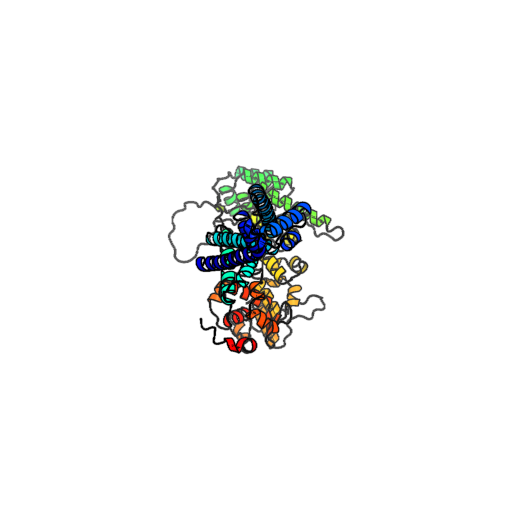9.549 1.00 84.31 124 LYS A N 1
ATOM 1005 C CA . LYS A 1 124 ? 10.445 24.565 -28.838 1.00 84.31 124 LYS A CA 1
ATOM 1006 C C . LYS A 1 124 ? 11.462 25.319 -27.977 1.00 84.31 124 LYS A C 1
ATOM 1008 O O . LYS A 1 124 ? 11.788 24.860 -26.887 1.00 84.31 124 LYS A O 1
ATOM 1013 N N . LEU A 1 125 ? 11.959 26.474 -28.432 1.00 86.50 125 LEU A N 1
ATOM 1014 C CA . LEU A 1 125 ? 12.859 27.313 -27.627 1.00 86.50 125 LEU A CA 1
ATOM 1015 C C . LEU A 1 125 ? 12.185 27.800 -26.337 1.00 86.50 125 LEU A C 1
ATOM 1017 O O . LEU A 1 125 ? 12.802 27.733 -25.276 1.00 86.50 125 LEU A O 1
ATOM 1021 N N . LYS A 1 126 ? 10.918 28.225 -26.408 1.00 87.56 126 LYS A N 1
ATOM 1022 C CA . LYS A 1 126 ? 10.151 28.645 -25.221 1.00 87.56 126 LYS A CA 1
ATOM 1023 C C . LYS A 1 126 ? 9.905 27.494 -24.253 1.00 87.56 126 LYS A C 1
ATOM 1025 O O . LYS A 1 126 ? 10.061 27.679 -23.053 1.00 87.56 126 LYS A O 1
ATOM 1030 N N . GLU A 1 127 ? 9.586 26.305 -24.763 1.00 85.44 127 GLU A N 1
ATOM 1031 C CA . GLU A 1 127 ? 9.436 25.108 -23.925 1.00 85.44 127 GLU A CA 1
ATOM 1032 C C . GLU A 1 127 ? 10.731 24.775 -23.168 1.00 85.44 127 GLU A C 1
ATOM 1034 O O . GLU A 1 127 ? 10.688 24.444 -21.984 1.00 85.44 127 GLU A O 1
ATOM 1039 N N . ILE A 1 128 ? 11.894 24.898 -23.822 1.00 87.38 128 ILE A N 1
ATOM 1040 C CA . ILE A 1 128 ? 13.196 24.695 -23.171 1.00 87.38 128 ILE A CA 1
ATOM 1041 C C . ILE A 1 128 ? 13.445 25.764 -22.095 1.00 87.38 128 ILE A C 1
ATOM 1043 O O . ILE A 1 128 ? 13.908 25.422 -21.006 1.00 87.38 128 ILE A O 1
ATOM 1047 N N . ASP A 1 129 ? 13.107 27.029 -22.361 1.00 89.00 129 ASP A N 1
ATOM 1048 C CA . ASP A 1 129 ? 13.256 28.128 -21.396 1.00 89.00 129 ASP A CA 1
ATOM 1049 C C . ASP A 1 129 ? 12.406 27.907 -20.134 1.00 89.00 129 ASP A C 1
ATOM 1051 O O . ASP A 1 129 ? 12.919 28.011 -19.016 1.00 89.00 129 ASP A O 1
ATOM 1055 N N . GLU A 1 130 ? 11.144 27.499 -20.293 1.00 89.38 130 GLU A N 1
ATOM 1056 C CA . GLU A 1 130 ? 10.263 27.150 -19.171 1.00 89.38 130 GLU A CA 1
ATOM 1057 C C . GLU A 1 130 ? 10.798 25.964 -18.351 1.00 89.38 130 GLU A C 1
ATOM 1059 O O . GLU A 1 130 ? 10.685 25.936 -17.122 1.00 89.38 130 GLU A O 1
ATOM 1064 N N . ILE A 1 131 ? 11.386 24.965 -19.015 1.00 87.88 131 ILE A N 1
ATOM 1065 C CA . ILE A 1 131 ? 11.982 23.797 -18.354 1.00 87.88 131 ILE A CA 1
ATOM 1066 C C . ILE A 1 131 ? 13.209 24.207 -17.534 1.00 87.88 131 ILE A C 1
ATOM 1068 O O . ILE A 1 131 ? 13.352 23.760 -16.396 1.00 87.88 131 ILE A O 1
ATOM 1072 N N . ILE A 1 132 ? 14.077 25.068 -18.074 1.00 89.38 132 ILE A N 1
ATOM 1073 C CA . ILE A 1 132 ? 15.256 25.576 -17.357 1.00 89.38 132 ILE A CA 1
ATOM 1074 C C . ILE A 1 132 ? 14.831 26.342 -16.099 1.00 89.38 132 ILE A C 1
ATOM 1076 O O . ILE A 1 132 ? 15.405 26.120 -15.029 1.00 89.38 132 ILE A O 1
ATOM 1080 N N . GLU A 1 133 ? 13.802 27.189 -16.191 1.00 90.44 133 GLU A N 1
ATOM 1081 C CA . GLU A 1 133 ? 13.259 27.915 -15.037 1.00 90.44 133 GLU A CA 1
ATOM 1082 C C . GLU A 1 133 ? 12.753 26.948 -13.955 1.00 90.44 133 GLU A C 1
ATOM 1084 O O . GLU A 1 133 ? 13.133 27.055 -12.787 1.00 90.44 133 GLU A O 1
ATOM 1089 N N . LYS A 1 134 ? 11.958 25.943 -14.345 1.00 86.75 134 LYS A N 1
ATOM 1090 C CA . LYS A 1 134 ? 11.417 24.936 -13.418 1.00 86.75 134 LYS A CA 1
ATOM 1091 C C . LYS A 1 134 ? 12.503 24.084 -12.761 1.00 86.75 134 LYS A C 1
ATOM 1093 O O . LYS A 1 134 ? 12.412 23.804 -11.568 1.00 86.75 134 LYS A O 1
ATOM 1098 N N . VAL A 1 135 ? 13.527 23.675 -13.512 1.00 85.75 135 VAL A N 1
ATOM 1099 C CA . VAL A 1 135 ? 14.668 22.914 -12.977 1.00 85.75 135 VAL A CA 1
ATOM 1100 C C . VAL A 1 135 ? 15.462 23.765 -11.984 1.00 85.75 135 VAL A C 1
ATOM 1102 O O . VAL A 1 135 ? 15.827 23.272 -10.921 1.00 85.75 135 VAL A O 1
ATOM 1105 N N . THR A 1 136 ? 15.670 25.047 -12.279 1.00 87.56 136 THR A N 1
ATOM 1106 C CA . THR A 1 136 ? 16.350 25.979 -11.364 1.00 87.56 136 THR A CA 1
ATOM 1107 C C . THR A 1 136 ? 15.549 26.163 -10.068 1.00 87.56 136 THR A C 1
ATOM 1109 O O . THR A 1 136 ? 16.098 26.055 -8.973 1.00 87.56 136 THR A O 1
ATOM 1112 N N . ALA A 1 137 ? 14.228 26.350 -10.166 1.00 84.06 137 ALA A N 1
ATOM 1113 C CA . ALA A 1 137 ? 13.342 26.453 -9.003 1.00 84.06 137 ALA A CA 1
ATOM 1114 C C . ALA A 1 137 ? 13.315 25.169 -8.149 1.00 84.06 137 ALA A C 1
ATOM 1116 O O . ALA A 1 137 ? 13.183 25.247 -6.925 1.00 84.06 137 ALA A O 1
ATOM 1117 N N . LEU A 1 138 ? 13.465 23.994 -8.774 1.00 82.31 138 LEU A N 1
ATOM 1118 C CA . LEU A 1 138 ? 13.595 22.717 -8.069 1.00 82.31 138 LEU A CA 1
ATOM 1119 C C . LEU A 1 138 ? 14.858 22.671 -7.204 1.00 82.31 138 LEU A C 1
ATOM 1121 O O . LEU A 1 138 ? 14.779 22.292 -6.037 1.00 82.31 138 LEU A O 1
ATOM 1125 N N . TYR A 1 139 ? 16.010 23.071 -7.745 1.00 81.31 139 TYR A N 1
ATOM 1126 C CA . TYR A 1 139 ? 17.262 23.089 -6.981 1.00 81.31 139 TYR A CA 1
ATOM 1127 C C . TYR A 1 139 ? 17.237 24.093 -5.818 1.00 81.31 139 TYR A C 1
ATOM 1129 O O . TYR A 1 139 ? 17.846 23.840 -4.779 1.00 81.31 139 TYR A O 1
ATOM 1137 N N . ASN A 1 140 ? 16.443 25.160 -5.938 1.00 80.50 140 ASN A N 1
ATOM 1138 C CA . ASN A 1 140 ? 16.191 26.121 -4.861 1.00 80.50 140 ASN A CA 1
ATOM 1139 C C . ASN A 1 140 ? 15.137 25.659 -3.829 1.00 80.50 140 ASN A C 1
ATOM 1141 O O . ASN A 1 140 ? 14.838 26.405 -2.900 1.00 80.50 140 ASN A O 1
ATOM 1145 N N . ASN A 1 141 ? 14.581 24.444 -3.952 1.00 73.62 141 ASN A N 1
ATOM 1146 C CA . ASN A 1 141 ? 13.478 23.913 -3.131 1.00 73.62 141 ASN A CA 1
ATOM 1147 C C . ASN A 1 141 ? 12.176 24.743 -3.169 1.00 73.62 141 ASN A C 1
ATOM 1149 O O . ASN A 1 141 ? 11.357 24.654 -2.258 1.00 73.62 141 ASN A O 1
ATOM 1153 N N . GLU A 1 142 ? 11.947 25.536 -4.216 1.00 72.31 142 GLU A N 1
ATOM 1154 C CA . GLU A 1 142 ? 10.758 26.395 -4.319 1.00 72.31 142 GLU A CA 1
ATOM 1155 C C . GLU A 1 142 ? 9.576 25.690 -5.001 1.00 72.31 142 GLU A C 1
ATOM 1157 O O . GLU A 1 142 ? 8.414 26.015 -4.745 1.00 72.31 142 GLU A O 1
ATOM 1162 N N . ARG A 1 143 ? 9.853 24.725 -5.890 1.00 72.81 143 ARG A N 1
ATOM 1163 C CA . ARG A 1 143 ? 8.855 23.954 -6.656 1.00 72.81 143 ARG A CA 1
ATOM 1164 C C . ARG A 1 143 ? 9.350 22.535 -6.940 1.00 72.81 143 ARG A C 1
ATOM 1166 O O . ARG A 1 143 ? 10.536 22.260 -6.836 1.00 72.81 143 ARG A O 1
ATOM 1173 N N . TYR A 1 144 ? 8.444 21.639 -7.327 1.00 78.31 144 TYR A N 1
ATOM 1174 C CA . TYR A 1 144 ? 8.778 20.291 -7.805 1.00 78.31 144 TYR A CA 1
ATOM 1175 C C . TYR A 1 144 ? 8.436 20.135 -9.293 1.00 78.31 144 TYR A C 1
ATOM 1177 O O . TYR A 1 144 ? 7.615 20.887 -9.824 1.00 78.31 144 TYR A O 1
ATOM 1185 N N . LEU A 1 145 ? 9.037 19.147 -9.963 1.00 75.50 145 LEU A N 1
ATOM 1186 C CA . LEU A 1 145 ? 8.702 18.792 -11.345 1.00 75.50 145 LEU A CA 1
ATOM 1187 C C . LEU A 1 145 ? 7.608 17.724 -11.369 1.00 75.50 145 LEU A C 1
ATOM 1189 O O . LEU A 1 145 ? 7.692 16.717 -10.663 1.00 75.50 145 LEU A O 1
ATOM 1193 N N . ASN A 1 146 ? 6.588 17.921 -12.201 1.00 72.44 146 ASN A N 1
ATOM 1194 C CA . ASN A 1 146 ? 5.561 16.907 -12.428 1.00 72.44 146 ASN A CA 1
ATOM 1195 C C . ASN A 1 146 ? 5.967 15.946 -13.564 1.00 72.44 146 ASN A C 1
ATOM 1197 O O . ASN A 1 146 ? 6.969 16.131 -14.254 1.00 72.44 146 ASN A O 1
ATOM 1201 N N . SER A 1 147 ? 5.166 14.902 -13.789 1.00 64.62 147 SER A N 1
ATOM 1202 C CA . SER A 1 147 ? 5.453 13.894 -14.818 1.00 64.62 147 SER A CA 1
ATOM 1203 C C . SER A 1 147 ? 5.549 14.469 -16.237 1.00 64.62 147 SER A C 1
ATOM 1205 O O . SER A 1 147 ? 6.314 13.948 -17.045 1.00 64.62 147 SER A O 1
ATOM 1207 N N . ASN A 1 148 ? 4.808 15.537 -16.545 1.00 68.00 148 ASN A N 1
ATOM 1208 C CA . ASN A 1 148 ? 4.866 16.199 -17.846 1.00 68.00 148 ASN A CA 1
ATOM 1209 C C . ASN A 1 148 ? 6.180 16.975 -18.019 1.00 68.00 148 ASN A C 1
ATOM 1211 O O . ASN A 1 148 ? 6.813 16.884 -19.067 1.00 68.00 148 ASN A O 1
ATOM 1215 N N . ASP A 1 149 ? 6.639 17.658 -16.969 1.00 76.44 149 ASP A N 1
ATOM 1216 C CA . ASP A 1 149 ? 7.931 18.353 -16.971 1.00 76.44 149 ASP A CA 1
ATOM 1217 C C . ASP A 1 149 ? 9.091 17.363 -17.182 1.00 76.44 149 ASP A C 1
ATOM 1219 O O . ASP A 1 149 ? 9.982 17.608 -17.994 1.00 76.44 149 ASP A O 1
ATOM 1223 N N . ILE A 1 150 ? 9.042 16.197 -16.525 1.00 76.19 150 ILE A N 1
ATOM 1224 C CA . ILE A 1 150 ? 10.037 15.129 -16.705 1.00 76.19 150 ILE A CA 1
ATOM 1225 C C . ILE A 1 150 ? 10.017 14.573 -18.136 1.00 76.19 150 ILE A C 1
ATOM 1227 O O . ILE A 1 150 ? 11.077 14.362 -18.723 1.00 76.19 150 ILE A O 1
ATOM 1231 N N . MET A 1 151 ? 8.839 14.366 -18.733 1.00 72.31 151 MET A N 1
ATOM 1232 C CA . MET A 1 151 ? 8.734 13.908 -20.125 1.00 72.31 151 MET A CA 1
ATOM 1233 C C . MET A 1 151 ? 9.296 14.927 -21.120 1.00 72.31 151 MET A C 1
ATOM 1235 O O . MET A 1 151 ? 9.976 14.543 -22.074 1.00 72.31 151 MET A O 1
ATOM 1239 N N . ASN A 1 152 ? 9.071 16.215 -20.876 1.00 77.69 152 ASN A N 1
ATOM 1240 C CA . ASN A 1 152 ? 9.643 17.285 -21.685 1.00 77.69 152 ASN A CA 1
ATOM 1241 C C . ASN A 1 152 ? 11.175 17.304 -21.575 1.00 77.69 152 ASN A C 1
ATOM 1243 O O . ASN A 1 152 ? 11.855 17.343 -22.598 1.00 77.69 152 ASN A O 1
ATOM 1247 N N . ILE A 1 153 ? 11.727 17.156 -20.364 1.00 80.50 153 ILE A N 1
ATOM 1248 C CA . ILE A 1 153 ? 13.177 17.014 -20.149 1.00 80.50 153 ILE A CA 1
ATOM 1249 C C . ILE A 1 153 ? 13.729 15.806 -20.912 1.00 80.50 153 ILE A C 1
ATOM 1251 O O . ILE A 1 153 ? 14.737 15.927 -21.600 1.00 80.50 153 ILE A O 1
ATOM 1255 N N . VAL A 1 154 ? 13.063 14.649 -20.848 1.00 76.19 154 VAL A N 1
ATOM 1256 C CA . VAL A 1 154 ? 13.476 13.444 -21.589 1.00 76.19 154 VAL A CA 1
ATOM 1257 C C . VAL A 1 154 ? 13.531 13.710 -23.092 1.00 76.19 154 VAL A C 1
ATOM 1259 O O . VAL A 1 154 ? 14.483 13.295 -23.749 1.00 76.19 154 VAL A O 1
ATOM 1262 N N . ASN A 1 155 ? 12.532 14.396 -23.647 1.00 78.38 155 ASN A N 1
ATOM 1263 C CA . ASN A 1 155 ? 12.509 14.716 -25.071 1.00 78.38 155 ASN A CA 1
ATOM 1264 C C . ASN A 1 155 ? 13.647 15.670 -25.461 1.00 78.38 155 ASN A C 1
ATOM 1266 O O . ASN A 1 155 ? 14.299 15.427 -26.468 1.00 78.38 155 ASN A O 1
ATOM 1270 N N . ILE A 1 156 ? 13.956 16.668 -24.629 1.00 80.38 156 ILE A N 1
ATOM 1271 C CA . ILE A 1 156 ? 15.095 17.578 -24.844 1.00 80.38 156 ILE A CA 1
ATOM 1272 C C . ILE A 1 156 ? 16.430 16.819 -24.775 1.00 80.38 156 ILE A C 1
ATOM 1274 O O . ILE A 1 156 ? 17.331 17.047 -25.581 1.00 80.38 156 ILE A O 1
ATOM 1278 N N . LEU A 1 157 ? 16.573 15.890 -23.826 1.00 77.88 157 LEU A N 1
ATOM 1279 C CA . LEU A 1 157 ? 17.802 15.118 -23.639 1.00 77.88 157 LEU A CA 1
ATOM 1280 C C . LEU A 1 157 ? 18.073 14.132 -24.782 1.00 77.88 157 LEU A C 1
ATOM 1282 O O . LEU A 1 157 ? 19.242 13.887 -25.084 1.00 77.88 157 LEU A O 1
ATOM 1286 N N . LYS A 1 158 ? 17.035 13.607 -25.448 1.00 76.94 158 LYS A N 1
ATOM 1287 C CA . LYS A 1 158 ? 17.188 12.747 -26.638 1.00 76.94 158 LYS A CA 1
ATOM 1288 C C . LYS A 1 158 ? 17.896 13.455 -27.790 1.00 76.94 158 LYS A C 1
ATOM 1290 O O . LYS A 1 158 ? 18.633 12.806 -28.524 1.00 76.94 158 LYS A O 1
ATOM 1295 N N . ASP A 1 159 ? 17.698 14.765 -27.902 1.00 71.12 159 ASP A N 1
ATOM 1296 C CA . ASP A 1 159 ? 18.301 15.603 -28.940 1.00 71.12 159 ASP A CA 1
ATOM 1297 C C . ASP A 1 159 ? 19.693 16.134 -28.527 1.00 71.12 159 ASP A C 1
ATOM 1299 O O . ASP A 1 159 ? 20.332 16.891 -29.260 1.00 71.12 159 ASP A O 1
ATOM 1303 N N . SER A 1 160 ? 20.193 15.742 -27.347 1.00 73.00 160 SER A N 1
ATOM 1304 C CA . SER A 1 160 ? 21.514 16.125 -26.841 1.00 73.00 160 SER A CA 1
ATOM 1305 C C . SER A 1 160 ? 22.622 15.156 -27.275 1.00 73.00 160 SER A C 1
ATOM 1307 O O . SER A 1 160 ? 22.380 14.020 -27.674 1.00 73.00 160 SER A O 1
ATOM 1309 N N . THR A 1 161 ? 23.881 15.578 -27.131 1.00 74.44 161 THR A N 1
ATOM 1310 C CA . THR A 1 161 ? 25.061 14.732 -27.393 1.00 74.44 161 THR A CA 1
ATOM 1311 C C . THR A 1 161 ? 25.406 13.785 -26.237 1.00 74.44 161 THR A C 1
ATOM 1313 O O . THR A 1 161 ? 26.466 13.159 -26.260 1.00 74.44 161 THR A O 1
ATOM 1316 N N . LEU A 1 162 ? 24.577 13.721 -25.190 1.00 73.31 162 LEU A N 1
ATOM 1317 C CA . LEU A 1 162 ? 24.829 12.884 -24.018 1.00 73.31 162 LEU A CA 1
ATOM 1318 C C . LEU A 1 162 ? 24.587 11.406 -24.315 1.00 73.31 162 LEU A C 1
ATOM 1320 O O . LEU A 1 162 ? 23.669 11.043 -25.052 1.00 73.31 162 LEU A O 1
ATOM 1324 N N . SER A 1 163 ? 25.357 10.544 -23.651 1.00 77.00 163 SER A N 1
ATOM 1325 C CA . SER A 1 163 ? 25.100 9.103 -23.663 1.00 77.00 163 SER A CA 1
ATOM 1326 C C . SER A 1 163 ? 23.751 8.767 -23.012 1.00 77.00 163 SER A C 1
ATOM 1328 O O . SER A 1 163 ? 23.289 9.469 -22.113 1.00 77.00 163 SER A O 1
ATOM 1330 N N . VAL A 1 164 ? 23.125 7.657 -23.421 1.00 67.19 164 VAL A N 1
ATOM 1331 C CA . VAL A 1 164 ? 21.847 7.195 -22.838 1.00 67.19 164 VAL A CA 1
ATOM 1332 C C . VAL A 1 164 ? 21.958 7.012 -21.318 1.00 67.19 164 VAL A C 1
ATOM 1334 O O . VAL A 1 164 ? 21.034 7.353 -20.586 1.00 67.19 164 VAL A O 1
ATOM 1337 N N . GLU A 1 165 ? 23.103 6.538 -20.826 1.00 62.38 165 GLU A N 1
ATOM 1338 C CA . GLU A 1 165 ? 23.374 6.376 -19.391 1.00 62.38 165 GLU A CA 1
ATOM 1339 C C . GLU A 1 165 ? 23.387 7.719 -18.645 1.00 62.38 165 GLU A C 1
ATOM 1341 O O . GLU A 1 165 ? 22.804 7.842 -17.564 1.00 62.38 165 GLU A O 1
ATOM 1346 N N . GLU A 1 166 ? 23.984 8.757 -19.232 1.00 68.44 166 GLU A N 1
ATOM 1347 C CA . GLU A 1 166 ? 23.966 10.105 -18.658 1.00 68.44 166 GLU A CA 1
ATOM 1348 C C . GLU A 1 166 ? 22.568 10.725 -18.691 1.00 68.44 166 GLU A C 1
ATOM 1350 O O . GLU A 1 166 ? 22.157 11.338 -17.706 1.00 68.44 166 GLU A O 1
ATOM 1355 N N . GLN A 1 167 ? 21.808 10.522 -19.771 1.00 72.31 167 GLN A N 1
ATOM 1356 C CA . GLN A 1 167 ? 20.419 10.984 -19.862 1.00 72.31 167 GLN A CA 1
ATOM 1357 C C . GLN A 1 167 ? 19.556 10.350 -18.760 1.00 72.31 167 GLN A C 1
ATOM 1359 O O . GLN A 1 167 ? 18.832 11.050 -18.052 1.00 72.31 167 GLN A O 1
ATOM 1364 N N . VAL A 1 168 ? 19.681 9.033 -18.560 1.00 68.62 168 VAL A N 1
ATOM 1365 C CA . VAL A 1 168 ? 18.978 8.303 -17.494 1.00 68.62 168 VAL A CA 1
ATOM 1366 C C . VAL A 1 168 ? 19.381 8.821 -16.115 1.00 68.62 168 VAL A C 1
ATOM 1368 O O . VAL A 1 168 ? 18.512 9.024 -15.268 1.00 68.62 168 VAL A O 1
ATOM 1371 N N . THR A 1 169 ? 20.670 9.088 -15.896 1.00 70.94 169 THR A N 1
ATOM 1372 C CA . THR A 1 169 ? 21.177 9.616 -14.620 1.00 70.94 169 THR A CA 1
ATOM 1373 C C . THR A 1 169 ? 20.564 10.979 -14.289 1.00 70.94 169 THR A C 1
ATOM 1375 O O . THR A 1 169 ? 20.097 11.184 -13.170 1.00 70.94 169 THR A O 1
ATOM 1378 N N . ILE A 1 170 ? 20.499 11.888 -15.268 1.00 73.62 170 ILE A N 1
ATOM 1379 C CA . ILE A 1 170 ? 19.898 13.222 -15.104 1.00 73.62 170 ILE A CA 1
ATOM 1380 C C . ILE A 1 170 ? 18.410 13.113 -14.753 1.00 73.62 170 ILE A C 1
ATOM 1382 O O . ILE A 1 170 ? 17.942 13.747 -13.808 1.00 73.62 170 ILE A O 1
ATOM 1386 N N . VAL A 1 171 ? 17.663 12.278 -15.480 1.00 73.75 171 VAL A N 1
ATOM 1387 C CA . VAL A 1 171 ? 16.224 12.083 -15.246 1.00 73.75 171 VAL A CA 1
ATOM 1388 C C . VAL A 1 171 ? 15.965 11.489 -13.862 1.00 73.75 171 VAL A C 1
ATOM 1390 O O . VAL A 1 171 ? 15.068 11.947 -13.153 1.00 73.75 171 VAL A O 1
ATOM 1393 N N . GLN A 1 172 ? 16.758 10.497 -13.451 1.00 66.12 172 GLN A N 1
ATOM 1394 C CA . GLN A 1 172 ? 16.662 9.893 -12.121 1.00 66.12 172 GLN A CA 1
ATOM 1395 C C . GLN A 1 172 ? 16.947 10.907 -11.014 1.00 66.12 172 GLN A C 1
ATOM 1397 O O . GLN A 1 172 ? 16.251 10.921 -10.001 1.00 66.12 172 GLN A O 1
ATOM 1402 N N . GLU A 1 173 ? 17.945 11.766 -11.200 1.00 75.12 173 GLU A N 1
ATOM 1403 C CA . GLU A 1 173 ? 18.308 12.781 -10.221 1.00 75.12 173 GLU A CA 1
ATOM 1404 C C . GLU A 1 173 ? 17.224 13.846 -10.057 1.00 75.12 173 GLU A C 1
ATOM 1406 O O . GLU A 1 173 ? 16.789 14.080 -8.932 1.00 75.12 173 GLU A O 1
ATOM 1411 N N . LEU A 1 174 ? 16.727 14.423 -11.154 1.00 74.81 174 LEU A N 1
ATOM 1412 C CA . LEU A 1 174 ? 15.655 15.425 -11.119 1.00 74.81 174 LEU A CA 1
ATOM 1413 C C . LEU A 1 174 ? 14.344 14.854 -10.560 1.00 74.81 174 LEU A C 1
ATOM 1415 O O . LEU A 1 174 ? 13.638 15.530 -9.806 1.00 74.81 174 LEU A O 1
ATOM 1419 N N . SER A 1 175 ? 14.044 13.591 -10.877 1.00 72.06 175 SER A N 1
ATOM 1420 C CA . SER A 1 175 ? 12.893 12.879 -10.312 1.00 72.06 175 SER A CA 1
ATOM 1421 C C . SER A 1 175 ? 13.052 12.670 -8.805 1.00 72.06 175 SER A C 1
ATOM 1423 O O . SER A 1 175 ? 12.106 12.883 -8.051 1.00 72.06 175 SER A O 1
ATOM 1425 N N . LEU A 1 176 ? 14.250 12.286 -8.349 1.00 69.94 176 LEU A N 1
ATOM 1426 C CA . LEU A 1 176 ? 14.535 12.086 -6.929 1.00 69.94 176 LEU A CA 1
ATOM 1427 C C . LEU A 1 176 ? 14.471 13.400 -6.147 1.00 69.94 176 LEU A C 1
ATOM 1429 O O . LEU A 1 176 ? 13.834 13.430 -5.100 1.00 69.94 176 LEU A O 1
ATOM 1433 N N . LEU A 1 177 ? 15.075 14.472 -6.669 1.00 72.69 177 LEU A N 1
ATOM 1434 C CA . LEU A 1 177 ? 15.005 15.807 -6.070 1.00 72.69 177 LEU A CA 1
ATOM 1435 C C . LEU A 1 177 ? 13.549 16.274 -5.939 1.00 72.69 177 LEU A C 1
ATOM 1437 O O . LEU A 1 177 ? 13.130 16.671 -4.855 1.00 72.69 177 LEU A O 1
ATOM 1441 N N . SER A 1 178 ? 12.746 16.121 -6.996 1.00 69.56 178 SER A N 1
ATOM 1442 C CA . SER A 1 178 ? 11.321 16.488 -6.970 1.00 69.56 178 SER A CA 1
ATOM 1443 C C . SER A 1 178 ? 10.537 15.705 -5.916 1.00 69.56 178 SER A C 1
ATOM 1445 O O . SER A 1 178 ? 9.720 16.281 -5.200 1.00 69.56 178 SER A O 1
ATOM 1447 N N . LEU A 1 179 ? 10.815 14.405 -5.774 1.00 61.19 179 LEU A N 1
ATOM 1448 C CA . LEU A 1 179 ? 10.207 13.559 -4.744 1.00 61.19 179 LEU A CA 1
ATOM 1449 C C . LEU A 1 179 ? 10.650 13.950 -3.332 1.00 61.19 179 LEU A C 1
ATOM 1451 O O . LEU A 1 179 ? 9.836 13.927 -2.415 1.00 61.19 179 LEU A O 1
ATOM 1455 N N . THR A 1 180 ? 11.917 14.317 -3.133 1.00 64.38 180 THR A N 1
ATOM 1456 C CA . THR A 1 180 ? 12.386 14.777 -1.821 1.00 64.38 180 THR A CA 1
ATOM 1457 C C . THR A 1 180 ? 11.752 16.101 -1.422 1.00 64.38 180 THR A C 1
ATOM 1459 O O . THR A 1 180 ? 11.337 16.213 -0.274 1.00 64.38 180 THR A O 1
ATOM 1462 N N . THR A 1 181 ? 11.594 17.048 -2.354 1.00 60.81 181 THR A N 1
ATOM 1463 C CA . THR A 1 181 ? 10.920 18.333 -2.106 1.00 60.81 181 THR A CA 1
ATOM 1464 C C . THR A 1 181 ? 9.423 18.141 -1.824 1.00 60.81 181 THR A C 1
ATOM 1466 O O . THR A 1 181 ? 8.862 18.809 -0.959 1.00 60.81 181 THR A O 1
ATOM 1469 N N . LEU A 1 182 ? 8.770 17.185 -2.496 1.00 56.84 182 LEU A N 1
ATOM 1470 C CA . LEU A 1 182 ? 7.397 16.766 -2.178 1.00 56.84 182 LEU A CA 1
ATOM 1471 C C . LEU A 1 182 ? 7.299 16.175 -0.762 1.00 56.84 182 LEU A C 1
ATOM 1473 O O . LEU A 1 182 ? 6.470 16.611 0.029 1.00 56.84 182 LEU A O 1
ATOM 1477 N N . ASN A 1 183 ? 8.186 15.242 -0.413 1.00 51.41 183 ASN A N 1
ATOM 1478 C CA . ASN A 1 183 ? 8.169 14.565 0.886 1.00 51.41 183 ASN A CA 1
ATOM 1479 C C . ASN A 1 183 ? 8.554 15.489 2.054 1.00 51.41 183 ASN A C 1
ATOM 1481 O O . ASN A 1 183 ? 8.029 15.325 3.153 1.00 51.41 183 ASN A O 1
ATOM 1485 N N . SER A 1 184 ? 9.446 16.465 1.848 1.00 50.31 184 SER A N 1
ATOM 1486 C CA . SER A 1 184 ? 9.766 17.472 2.869 1.00 50.31 184 SER A CA 1
ATOM 1487 C C . SER A 1 184 ? 8.587 18.402 3.151 1.00 50.31 184 SER A C 1
ATOM 1489 O O . SER A 1 184 ? 8.441 18.850 4.282 1.00 50.31 184 SER A O 1
ATOM 1491 N N . ASN A 1 185 ? 7.714 18.627 2.164 1.00 46.00 185 ASN A N 1
ATOM 1492 C CA . ASN A 1 185 ? 6.469 19.376 2.344 1.00 46.00 185 ASN A CA 1
ATOM 1493 C C . ASN A 1 185 ? 5.355 18.537 3.007 1.00 46.00 185 ASN A C 1
ATOM 1495 O O . ASN A 1 185 ? 4.395 19.103 3.521 1.00 46.00 185 ASN A O 1
ATOM 1499 N N . GLU A 1 186 ? 5.480 17.203 3.025 1.00 42.91 186 GLU A N 1
ATOM 1500 C CA . GLU A 1 186 ? 4.540 16.280 3.685 1.00 42.91 186 GLU A CA 1
ATOM 1501 C C . GLU A 1 186 ? 4.964 15.869 5.113 1.00 42.91 186 GLU A C 1
ATOM 1503 O O . GLU A 1 186 ? 4.155 15.310 5.852 1.00 42.91 186 GLU A O 1
ATOM 1508 N N . MET A 1 187 ? 6.207 16.146 5.532 1.00 37.16 187 MET A N 1
ATOM 1509 C CA . MET A 1 187 ? 6.777 15.694 6.816 1.00 37.16 187 MET A CA 1
ATOM 1510 C C . MET A 1 187 ? 6.828 16.750 7.934 1.00 37.16 187 MET A C 1
ATOM 1512 O O . MET A 1 187 ? 7.594 16.598 8.886 1.00 37.16 187 MET A O 1
ATOM 1516 N N . GLU A 1 188 ? 5.967 17.764 7.909 1.00 31.95 188 GLU A N 1
ATOM 1517 C CA . GLU A 1 188 ? 5.633 18.490 9.140 1.00 31.95 188 GLU A CA 1
ATOM 1518 C C . GLU A 1 188 ? 4.471 17.782 9.857 1.00 31.95 188 GLU A C 1
ATOM 1520 O O . GLU A 1 188 ? 3.326 18.233 9.841 1.00 31.95 188 GLU A O 1
ATOM 1525 N N . GLU A 1 189 ? 4.759 16.665 10.539 1.00 38.34 189 GLU A N 1
ATOM 1526 C CA . GLU A 1 189 ? 3.962 16.322 11.723 1.00 38.34 189 GLU A CA 1
ATOM 1527 C C . GLU A 1 189 ? 4.230 17.428 12.748 1.00 38.34 189 GLU A C 1
ATOM 1529 O O . GLU A 1 189 ? 5.171 17.352 13.537 1.00 38.34 189 GLU A O 1
ATOM 1534 N N . GLN A 1 190 ? 3.427 18.494 12.708 1.00 38.28 190 GLN A N 1
ATOM 1535 C CA . GLN A 1 190 ? 3.374 19.443 13.810 1.00 38.28 190 GLN A CA 1
ATOM 1536 C C . GLN A 1 190 ? 3.087 18.633 15.076 1.00 38.28 190 GLN A C 1
ATOM 1538 O O . GLN A 1 190 ? 2.061 17.950 15.168 1.00 38.28 190 GLN A O 1
ATOM 1543 N N . GLU A 1 191 ? 4.020 18.651 16.030 1.00 41.19 191 GLU A N 1
ATOM 1544 C CA . GLU A 1 191 ? 3.791 18.073 17.346 1.00 41.19 191 GLU A CA 1
ATOM 1545 C C . GLU A 1 191 ? 2.525 18.714 17.918 1.00 41.19 191 GLU A C 1
ATOM 1547 O O . GLU A 1 191 ? 2.528 19.879 18.297 1.00 41.19 191 GLU A O 1
ATOM 1552 N N . GLU A 1 192 ? 1.414 17.967 17.925 1.00 49.94 192 GLU A N 1
ATOM 1553 C CA . GLU A 1 192 ? 0.171 18.459 18.518 1.00 49.94 192 GLU A CA 1
ATOM 1554 C C . GLU A 1 192 ? 0.431 18.894 19.963 1.00 49.94 192 GLU A C 1
ATOM 1556 O O . GLU A 1 192 ? 0.850 18.070 20.791 1.00 49.94 192 GLU A O 1
ATOM 1561 N N . ASP A 1 193 ? 0.127 20.160 20.258 1.00 55.00 193 ASP A N 1
ATOM 1562 C CA . ASP A 1 193 ? 0.199 20.725 21.599 1.00 55.00 193 ASP A CA 1
ATOM 1563 C C . ASP A 1 193 ? -0.514 19.811 22.607 1.00 55.00 193 ASP A C 1
ATOM 1565 O O . ASP A 1 193 ? -1.684 19.436 22.461 1.00 55.00 193 ASP A O 1
ATOM 1569 N N . ILE A 1 194 ? 0.208 19.434 23.663 1.00 68.06 194 ILE A N 1
ATOM 1570 C CA . ILE A 1 194 ? -0.337 18.608 24.738 1.00 68.06 194 ILE A CA 1
ATOM 1571 C C . ILE A 1 194 ? -1.213 19.491 25.622 1.00 68.06 194 ILE A C 1
ATOM 1573 O O . ILE A 1 194 ? -0.716 20.347 26.354 1.00 68.06 194 ILE A O 1
ATOM 1577 N N . LEU A 1 195 ? -2.517 19.222 25.631 1.00 72.69 195 LEU A N 1
ATOM 1578 C CA . LEU A 1 195 ? -3.440 19.912 26.523 1.00 72.69 195 LEU A CA 1
ATOM 1579 C C . LEU A 1 195 ? -3.375 19.265 27.915 1.00 72.69 195 LEU A C 1
ATOM 1581 O O . LEU A 1 195 ? -3.677 18.078 28.090 1.00 72.69 195 LEU A O 1
ATOM 1585 N N . VAL A 1 196 ? -2.936 20.043 28.904 1.00 71.62 196 VAL A N 1
ATOM 1586 C CA . VAL A 1 196 ? -2.833 19.602 30.299 1.00 71.62 196 VAL A CA 1
ATOM 1587 C C . VAL A 1 196 ? -4.202 19.714 30.961 1.00 71.62 196 VAL A C 1
ATOM 1589 O O . VAL A 1 196 ? -4.823 20.774 30.947 1.00 71.62 196 VAL A O 1
ATOM 1592 N N . ILE A 1 197 ? -4.673 18.614 31.541 1.00 74.56 197 ILE A N 1
ATOM 1593 C CA . ILE A 1 197 ? -5.908 18.582 32.323 1.00 74.56 197 ILE A CA 1
ATOM 1594 C C . ILE A 1 197 ? -5.570 19.047 33.734 1.00 74.56 197 ILE A C 1
ATOM 1596 O O . ILE A 1 197 ? -4.821 18.382 34.457 1.00 74.56 197 ILE A O 1
ATOM 1600 N N . GLU A 1 198 ? -6.096 20.215 34.085 1.00 69.38 198 GLU A N 1
ATOM 1601 C CA . GLU A 1 198 ? -5.988 20.798 35.419 1.00 69.38 198 GLU A CA 1
ATOM 1602 C C . GLU A 1 198 ? -6.891 20.046 36.410 1.00 69.38 198 GLU A C 1
ATOM 1604 O O . GLU A 1 198 ? -7.990 19.613 36.058 1.00 69.38 198 GLU A O 1
ATOM 1609 N N . GLU A 1 199 ? -6.430 19.890 37.655 1.00 68.81 199 GLU A N 1
ATOM 1610 C CA . GLU A 1 199 ? -7.282 19.391 38.739 1.00 68.81 199 GLU A CA 1
ATOM 1611 C C . GLU A 1 199 ? -8.323 20.478 39.052 1.00 68.81 199 GLU A C 1
ATOM 1613 O O . GLU A 1 199 ? -7.995 21.521 39.618 1.00 68.81 199 GLU A O 1
ATOM 1618 N N . ALA A 1 200 ? -9.570 20.257 38.637 1.00 65.38 200 ALA A N 1
ATOM 1619 C CA . ALA A 1 200 ? -10.667 21.198 38.839 1.00 65.38 200 ALA A CA 1
ATOM 1620 C C . ALA A 1 200 ? -11.278 21.088 40.244 1.00 65.38 200 ALA A C 1
ATOM 1622 O O . ALA A 1 200 ? -11.853 22.060 40.723 1.00 65.38 200 ALA A O 1
ATOM 1623 N N . GLY A 1 201 ? -11.140 19.926 40.903 1.00 67.44 201 GLY A N 1
ATOM 1624 C CA . GLY A 1 201 ? -11.700 19.683 42.235 1.00 67.44 201 GLY A CA 1
ATOM 1625 C C . GLY A 1 201 ? -13.218 19.869 42.256 1.00 67.44 201 GLY A C 1
ATOM 1626 O O . GLY A 1 201 ? -13.726 20.824 42.833 1.00 67.44 201 GLY A O 1
ATOM 1627 N N . VAL A 1 202 ? -13.936 18.964 41.597 1.00 83.00 202 VAL A N 1
AT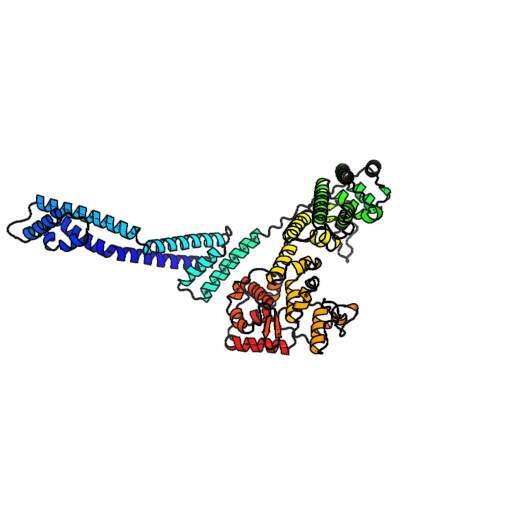OM 1628 C CA . VAL A 1 202 ? -15.398 18.968 41.527 1.00 83.00 202 VAL A CA 1
ATOM 1629 C C . VAL A 1 202 ? -15.993 18.552 42.872 1.00 83.00 202 VAL A C 1
ATOM 1631 O O . VAL A 1 202 ? -15.587 17.538 43.447 1.00 83.00 202 VAL A O 1
ATOM 1634 N N . ASP A 1 203 ? -16.982 19.307 43.356 1.00 88.88 203 ASP A N 1
ATOM 1635 C CA . ASP A 1 203 ? -17.718 18.943 44.563 1.00 88.88 203 ASP A CA 1
ATOM 1636 C C . ASP A 1 203 ? -18.484 17.624 44.369 1.00 88.88 203 ASP A C 1
ATOM 1638 O O . ASP A 1 203 ? -19.147 17.387 43.353 1.00 88.88 203 ASP A O 1
ATOM 1642 N N . ARG A 1 204 ? -18.381 16.735 45.362 1.00 90.00 204 ARG A N 1
ATOM 1643 C CA . ARG A 1 204 ? -18.976 15.400 45.271 1.00 90.00 204 ARG A CA 1
ATOM 1644 C C . ARG A 1 204 ? -20.496 15.451 45.288 1.00 90.00 204 ARG A C 1
ATOM 1646 O O . ARG A 1 204 ? -21.113 14.682 44.553 1.00 90.00 204 ARG A O 1
ATOM 1653 N N . GLU A 1 205 ? -21.099 16.287 46.129 1.00 91.56 205 GLU A N 1
ATOM 1654 C CA . GLU A 1 205 ? -22.558 16.376 46.199 1.00 91.56 205 GLU A CA 1
ATOM 1655 C C . GLU A 1 205 ? -23.118 16.945 44.900 1.00 91.56 205 GLU A C 1
ATOM 1657 O O . GLU A 1 205 ? -24.098 16.416 44.376 1.00 91.56 205 GLU A O 1
ATOM 1662 N N . GLU A 1 206 ? -22.458 17.954 44.331 1.00 92.75 206 GLU A N 1
ATOM 1663 C CA . GLU A 1 206 ? -22.829 18.532 43.042 1.00 92.75 206 GLU A CA 1
ATOM 1664 C C . GLU A 1 206 ? -22.792 17.489 41.916 1.00 92.75 206 GLU A C 1
ATOM 1666 O O . GLU A 1 206 ? -23.770 17.337 41.180 1.00 92.75 206 GLU A O 1
ATOM 1671 N N . LEU A 1 207 ? -21.716 16.700 41.822 1.00 92.44 207 LEU A N 1
ATOM 1672 C CA . LEU A 1 207 ? -21.593 15.665 40.795 1.00 92.44 207 LEU A CA 1
ATOM 1673 C C . LEU A 1 207 ? -22.606 14.524 40.987 1.00 92.44 207 LEU A C 1
ATOM 1675 O O . LEU A 1 207 ? -23.215 14.071 40.017 1.00 92.44 207 LEU A O 1
ATOM 1679 N N . VAL A 1 208 ? -22.831 14.074 42.226 1.00 93.88 208 VAL A N 1
ATOM 1680 C CA . VAL A 1 208 ? -23.835 13.041 42.543 1.00 93.88 208 VAL A CA 1
ATOM 1681 C C . VAL A 1 208 ? -25.241 13.521 42.183 1.00 93.88 208 VAL A C 1
ATOM 1683 O O . VAL A 1 208 ? -26.005 12.775 41.566 1.00 93.88 208 VAL A O 1
ATOM 1686 N N . ASN A 1 209 ? -25.579 14.764 42.534 1.00 94.62 209 ASN A N 1
ATOM 1687 C CA . ASN A 1 209 ? -26.869 15.364 42.204 1.00 94.62 209 ASN A CA 1
ATOM 1688 C C . ASN A 1 209 ? -27.047 15.508 40.690 1.00 94.62 209 ASN A C 1
ATOM 1690 O O . ASN A 1 209 ? -28.124 15.184 40.188 1.00 94.62 209 ASN A O 1
ATOM 1694 N N . LEU A 1 210 ? -25.990 15.895 39.965 1.00 95.19 210 LEU A N 1
ATOM 1695 C CA . LEU A 1 210 ? -26.001 15.955 38.506 1.00 95.19 210 LEU A CA 1
ATOM 1696 C C . LEU A 1 210 ? -26.310 14.585 37.896 1.00 95.19 210 LEU A C 1
ATOM 1698 O O . LEU A 1 210 ? -27.262 14.464 37.142 1.00 95.19 210 LEU A O 1
ATOM 1702 N N . PHE A 1 211 ? -25.573 13.523 38.232 1.00 94.31 211 PHE A N 1
ATOM 1703 C CA . PHE A 1 211 ? -25.862 12.195 37.666 1.00 94.31 211 PHE A CA 1
ATOM 1704 C C . PHE A 1 211 ? -27.283 11.715 38.007 1.00 94.31 211 PHE A C 1
ATOM 1706 O O . PHE A 1 211 ? -27.970 11.159 37.144 1.00 94.31 211 PHE A O 1
ATOM 1713 N N . LYS A 1 212 ? -27.759 11.989 39.228 1.00 94.31 212 LYS A N 1
ATOM 1714 C CA . LYS A 1 212 ? -29.111 11.631 39.674 1.00 94.31 212 LYS A CA 1
ATOM 1715 C C . LYS A 1 212 ? -30.208 12.341 38.874 1.00 94.31 212 LYS A C 1
ATOM 1717 O O . LYS A 1 212 ? -31.223 11.707 38.586 1.00 94.31 212 LYS A O 1
ATOM 1722 N N . GLU A 1 213 ? -30.004 13.603 38.488 1.00 95.44 213 GLU A N 1
ATOM 1723 C CA . GLU A 1 213 ? -30.917 14.385 37.633 1.00 95.44 213 GLU A CA 1
ATOM 1724 C C . GLU A 1 213 ? -31.218 13.662 36.309 1.00 95.44 213 GLU A C 1
ATOM 1726 O O . GLU A 1 213 ? -32.369 13.594 35.881 1.00 95.44 213 GLU A O 1
ATOM 1731 N N . TYR A 1 214 ? -30.209 13.013 35.724 1.00 93.94 214 TYR A N 1
ATOM 1732 C CA . TYR A 1 214 ? -30.333 12.254 34.473 1.00 93.94 214 TYR A CA 1
ATOM 1733 C C . TYR A 1 214 ? -30.645 10.761 34.692 1.00 93.94 214 TYR A C 1
ATOM 1735 O O . TYR A 1 214 ? -30.637 9.969 33.747 1.00 93.94 214 TYR A O 1
ATOM 1743 N N . GLY A 1 215 ? -30.952 10.354 35.928 1.00 91.12 215 GLY A N 1
ATOM 1744 C CA . GLY A 1 215 ? -31.325 8.980 36.273 1.00 91.12 215 GLY A CA 1
ATOM 1745 C C . GLY A 1 215 ? -30.153 7.998 36.365 1.00 91.12 215 GLY A C 1
ATOM 1746 O O . GLY A 1 215 ? -30.367 6.787 36.265 1.00 91.12 215 GLY A O 1
ATOM 1747 N N . TYR A 1 216 ? -28.931 8.496 36.559 1.00 92.88 216 TYR A N 1
ATOM 1748 C CA . TYR A 1 216 ? -27.735 7.692 36.789 1.00 92.88 216 TYR A CA 1
ATOM 1749 C C . TYR A 1 216 ? -27.389 7.621 38.279 1.00 92.88 216 TYR A C 1
ATOM 1751 O O . TYR A 1 216 ? -27.558 8.578 39.030 1.00 92.88 216 TYR A O 1
ATOM 1759 N N . ASP A 1 217 ? -26.870 6.471 38.702 1.00 92.44 217 ASP A N 1
ATOM 1760 C CA . ASP A 1 217 ? -26.368 6.267 40.059 1.00 92.44 217 ASP A CA 1
ATOM 1761 C C . ASP A 1 217 ? -24.842 6.381 40.052 1.00 92.44 217 ASP A C 1
ATOM 1763 O O . ASP A 1 217 ? -24.152 5.481 39.568 1.00 92.44 217 ASP A O 1
ATOM 1767 N N . PHE A 1 218 ? -24.322 7.499 40.569 1.00 92.00 218 PHE A N 1
ATOM 1768 C CA . PHE A 1 218 ? -22.882 7.758 40.631 1.00 92.00 218 PHE A CA 1
ATOM 1769 C C . PHE A 1 218 ? -22.136 6.689 41.438 1.00 92.00 218 PHE A C 1
ATOM 1771 O O . PHE A 1 218 ? -20.976 6.403 41.149 1.00 92.00 218 PHE A O 1
ATOM 1778 N N . GLU A 1 219 ? -22.787 6.035 42.406 1.00 92.00 219 GLU A N 1
ATOM 1779 C CA . GLU A 1 219 ? -22.119 5.025 43.226 1.00 92.00 219 GLU A CA 1
ATOM 1780 C C . GLU A 1 219 ? -21.774 3.748 42.459 1.00 92.00 219 GLU A C 1
ATOM 1782 O O . GLU A 1 219 ? -20.894 3.008 42.905 1.00 92.00 219 GLU A O 1
ATOM 1787 N N . LYS A 1 220 ? -22.379 3.541 41.282 1.00 93.12 220 LYS A N 1
ATOM 1788 C CA . LYS A 1 220 ? -22.060 2.436 40.367 1.00 93.12 220 LYS A CA 1
ATOM 1789 C C . LYS A 1 220 ? -20.725 2.589 39.645 1.00 93.12 220 LYS A C 1
ATOM 1791 O O . LYS A 1 220 ? -20.244 1.607 39.086 1.00 93.12 220 LYS A O 1
ATOM 1796 N N . PHE A 1 221 ? -20.129 3.782 39.628 1.00 92.75 221 PHE A N 1
ATOM 1797 C CA . PHE A 1 221 ? -18.766 3.936 39.127 1.00 92.75 221 PHE A CA 1
ATOM 1798 C C . PHE A 1 221 ? -17.774 3.240 40.067 1.00 92.75 221 PHE A C 1
ATOM 1800 O O . PHE A 1 221 ? -17.909 3.280 41.297 1.00 92.75 221 PHE A O 1
ATOM 1807 N N . GLU A 1 222 ? -16.742 2.634 39.483 1.00 92.88 222 GLU A N 1
ATOM 1808 C CA . GLU A 1 222 ? -15.617 2.087 40.234 1.00 92.88 222 GLU A CA 1
ATOM 1809 C C . GLU A 1 222 ? -14.902 3.198 41.010 1.00 92.88 222 GLU A C 1
ATOM 1811 O O . GLU A 1 222 ? -14.908 4.368 40.626 1.00 92.88 222 GLU A O 1
ATOM 1816 N N . LYS A 1 223 ? -14.276 2.836 42.133 1.00 90.69 223 LYS A N 1
ATOM 1817 C CA . LYS A 1 223 ? -13.661 3.804 43.051 1.00 90.69 223 LYS A CA 1
ATOM 1818 C C . LYS A 1 223 ? -12.661 4.730 42.346 1.00 90.69 223 LYS A C 1
ATOM 1820 O O . LYS A 1 223 ? -12.775 5.944 42.473 1.00 90.69 223 LYS A O 1
ATOM 1825 N N . ASP A 1 224 ? -11.749 4.161 41.563 1.00 88.25 224 ASP A N 1
ATOM 1826 C CA . ASP A 1 224 ? -10.711 4.924 40.863 1.00 88.25 224 ASP A CA 1
ATOM 1827 C C . ASP A 1 224 ? -11.301 5.869 39.801 1.00 88.25 224 ASP A C 1
ATOM 1829 O O . ASP A 1 224 ? -10.762 6.948 39.551 1.00 88.25 224 ASP A O 1
ATOM 1833 N N . ASP A 1 225 ? -12.422 5.491 39.186 1.00 90.56 225 ASP A N 1
ATOM 1834 C CA . ASP A 1 225 ? -13.115 6.312 38.192 1.00 90.56 225 ASP A CA 1
ATOM 1835 C C . ASP A 1 225 ? -13.878 7.469 38.846 1.00 90.56 225 ASP A C 1
ATOM 1837 O O . ASP A 1 225 ? -13.849 8.589 38.331 1.00 90.56 225 ASP A O 1
ATOM 1841 N N . LYS A 1 226 ? -14.492 7.230 40.015 1.00 92.69 226 LYS A N 1
ATOM 1842 C CA . LYS A 1 226 ? -15.090 8.287 40.848 1.00 92.69 226 LYS A CA 1
ATOM 1843 C C . LYS A 1 226 ? -14.039 9.313 41.252 1.00 92.69 226 LYS A C 1
ATOM 1845 O O . LYS A 1 226 ? -14.249 10.507 41.052 1.00 92.69 226 LYS A O 1
ATOM 1850 N N . ASP A 1 227 ? -12.892 8.853 41.747 1.00 88.88 227 ASP A N 1
ATOM 1851 C CA . ASP A 1 227 ? -11.794 9.725 42.172 1.00 88.88 227 ASP A CA 1
ATOM 1852 C C . ASP A 1 227 ? -11.253 10.567 40.997 1.00 88.88 227 ASP A C 1
ATOM 1854 O O . ASP A 1 227 ? -10.959 11.757 41.152 1.00 88.88 227 ASP A O 1
ATOM 1858 N N . LYS A 1 228 ? -11.182 9.996 39.786 1.00 87.81 228 LYS A N 1
ATOM 1859 C CA . LYS A 1 228 ? -10.810 10.730 38.562 1.00 87.81 228 LYS A CA 1
ATOM 1860 C C . LYS A 1 228 ? -11.854 11.757 38.135 1.00 87.81 228 LYS A C 1
ATOM 1862 O O . LYS A 1 228 ? -11.486 12.868 37.765 1.00 87.81 228 LYS A O 1
ATOM 1867 N N . LEU A 1 229 ? -13.137 11.408 38.178 1.00 90.62 229 LEU A N 1
ATOM 1868 C CA . LEU A 1 229 ? -14.220 12.332 37.835 1.00 90.62 229 LEU A CA 1
ATOM 1869 C C . LEU A 1 229 ? -14.277 13.516 38.807 1.00 90.62 229 LEU A C 1
ATOM 1871 O O . LEU A 1 229 ? -14.468 14.647 38.371 1.00 90.62 229 LEU A O 1
ATOM 1875 N N . LEU A 1 230 ? -14.044 13.274 40.099 1.00 90.56 230 LEU A N 1
ATOM 1876 C CA . LEU A 1 230 ? -13.993 14.326 41.116 1.00 90.56 230 LEU A CA 1
ATOM 1877 C C . LEU A 1 230 ? -12.748 15.212 40.976 1.00 90.56 230 LEU A C 1
ATOM 1879 O O . LEU A 1 230 ? -12.825 16.425 41.134 1.00 90.56 230 LEU A O 1
ATOM 1883 N N . SER A 1 231 ? -11.588 14.635 40.660 1.00 86.12 231 SER A N 1
ATOM 1884 C CA . SER A 1 231 ? -10.344 15.410 40.544 1.00 86.12 231 SER A CA 1
ATOM 1885 C C . SER A 1 231 ? -10.239 16.194 39.235 1.00 86.12 231 SER A C 1
ATOM 1887 O O . SER A 1 231 ? -9.820 17.350 39.250 1.00 86.12 231 SER A O 1
ATOM 1889 N N . CYS A 1 232 ? -10.621 15.583 38.112 1.00 86.81 232 CYS A N 1
ATOM 1890 C CA . CYS A 1 232 ? -10.330 16.080 36.764 1.00 86.81 232 CYS A CA 1
ATOM 1891 C C . CYS A 1 232 ? -11.583 16.418 35.940 1.00 86.81 232 CYS A C 1
ATOM 1893 O O . CYS A 1 232 ? -11.460 16.880 34.806 1.00 86.81 232 CYS A O 1
ATOM 1895 N N . GLY A 1 233 ? -12.784 16.132 36.449 1.00 85.69 233 GLY A N 1
ATOM 1896 C CA . GLY A 1 233 ? -14.029 16.400 35.737 1.00 85.69 233 GLY A CA 1
ATOM 1897 C C . GLY A 1 233 ? -14.325 17.892 35.602 1.00 85.69 233 GLY A C 1
ATOM 1898 O O . GLY A 1 233 ? -13.857 18.721 36.376 1.00 85.69 233 GLY A O 1
ATOM 1899 N N . ASN A 1 234 ? -15.155 18.237 34.622 1.00 88.69 234 ASN A N 1
ATOM 1900 C CA . ASN A 1 234 ? -15.716 19.576 34.478 1.00 88.69 234 ASN A CA 1
ATOM 1901 C C . ASN A 1 234 ? -17.242 19.460 34.435 1.00 88.69 234 ASN A C 1
ATOM 1903 O O . ASN A 1 234 ? -17.784 18.898 33.486 1.00 88.69 234 ASN A O 1
ATOM 1907 N N . ILE A 1 235 ? -17.926 19.987 35.454 1.00 89.62 235 ILE A N 1
ATOM 1908 C CA . ILE A 1 235 ? -19.384 19.848 35.616 1.00 89.62 235 ILE A CA 1
ATOM 1909 C C . ILE A 1 235 ? -20.154 20.321 34.385 1.00 89.62 235 ILE A C 1
ATOM 1911 O O . ILE A 1 235 ? -21.051 19.617 33.933 1.00 89.62 235 ILE A O 1
ATOM 1915 N N . ASN A 1 236 ? -19.787 21.466 33.804 1.00 89.31 236 ASN A N 1
ATOM 1916 C CA . ASN A 1 236 ? -20.491 22.011 32.643 1.00 89.31 236 ASN A CA 1
ATOM 1917 C C . ASN A 1 236 ? -20.335 21.103 31.415 1.00 89.31 236 ASN A C 1
ATOM 1919 O O . ASN A 1 236 ? -21.308 20.854 30.704 1.00 89.31 236 ASN A O 1
ATOM 1923 N N . ASN A 1 237 ? -19.136 20.557 31.195 1.00 89.62 237 ASN A N 1
ATOM 1924 C CA . ASN A 1 237 ? -18.898 19.608 30.106 1.00 89.62 237 ASN A CA 1
ATOM 1925 C C . ASN A 1 237 ? -19.650 18.290 30.328 1.00 89.62 237 ASN A C 1
ATOM 1927 O O . ASN A 1 237 ? -20.248 17.764 29.390 1.00 89.62 237 ASN A O 1
ATOM 1931 N N . ILE A 1 238 ? -19.638 17.767 31.560 1.00 93.88 238 ILE A N 1
ATOM 1932 C CA . ILE A 1 238 ? -20.350 16.537 31.929 1.00 93.88 238 ILE A CA 1
ATOM 1933 C C . ILE A 1 238 ? -21.856 16.730 31.744 1.00 93.88 238 ILE A C 1
ATOM 1935 O O . ILE A 1 238 ? -22.486 15.907 31.084 1.00 93.88 238 ILE A O 1
ATOM 1939 N N . ARG A 1 239 ? -22.416 17.839 32.244 1.00 95.25 239 ARG A N 1
ATOM 1940 C CA . ARG A 1 239 ? -23.825 18.202 32.061 1.00 95.25 239 ARG A CA 1
ATOM 1941 C C . ARG A 1 239 ? -24.190 18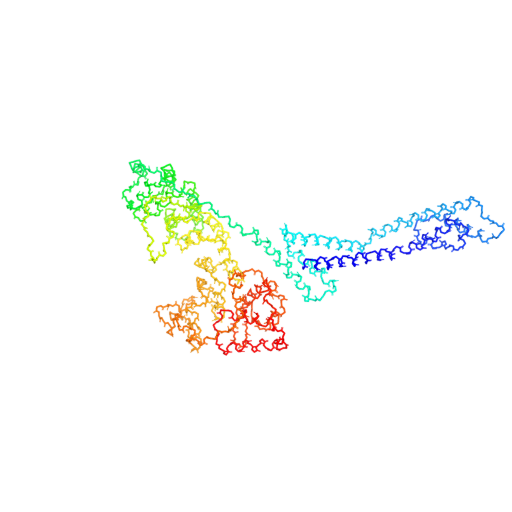.260 30.582 1.00 95.25 239 ARG A C 1
ATOM 1943 O O . ARG A 1 239 ? -25.083 17.537 30.166 1.00 95.25 239 ARG A O 1
ATOM 1950 N N . GLY A 1 240 ? -23.430 19.003 29.775 1.00 95.25 240 GLY A N 1
ATOM 1951 C CA . GLY A 1 240 ? -23.693 19.097 28.339 1.00 95.25 240 GLY A CA 1
ATOM 1952 C C . GLY A 1 240 ? -23.632 17.746 27.616 1.00 95.25 240 GLY A C 1
ATOM 1953 O O . GLY A 1 240 ? -24.360 17.528 26.653 1.00 95.25 240 GLY A O 1
ATOM 1954 N N . MET A 1 241 ? -22.783 16.810 28.054 1.00 96.06 241 MET A N 1
ATOM 1955 C CA . MET A 1 241 ? -22.777 15.447 27.506 1.00 96.06 241 MET A CA 1
ATOM 1956 C C . MET A 1 241 ? -23.992 14.626 27.958 1.00 96.06 241 MET A C 1
ATOM 1958 O O . MET A 1 241 ? -24.548 13.880 27.153 1.00 96.06 241 MET A O 1
ATOM 1962 N N . LEU A 1 242 ? -24.422 14.763 29.215 1.00 96.31 242 LEU A N 1
ATOM 1963 C CA . LEU A 1 242 ? -25.630 14.114 29.733 1.00 96.31 242 LEU A CA 1
ATOM 1964 C C . LEU A 1 242 ? -26.904 14.645 29.055 1.00 96.31 242 LEU A C 1
ATOM 1966 O O . LEU A 1 242 ? -27.769 13.837 28.716 1.00 96.31 242 LEU A O 1
ATOM 1970 N N . ASP A 1 243 ? -26.975 15.950 28.771 1.00 96.56 243 ASP A N 1
ATOM 1971 C CA . ASP A 1 243 ? -28.040 16.575 27.973 1.00 96.56 243 ASP A CA 1
ATOM 1972 C C . ASP A 1 243 ? -28.159 15.903 26.606 1.00 96.56 243 ASP A C 1
ATOM 1974 O O . ASP A 1 243 ? -29.219 15.390 26.248 1.00 96.56 243 ASP A O 1
ATOM 1978 N N . VAL A 1 244 ? -27.040 15.791 25.883 1.00 96.75 244 VAL A N 1
ATOM 1979 C CA . VAL A 1 244 ? -27.002 15.127 24.574 1.00 96.75 244 VAL A CA 1
ATOM 1980 C C . VAL A 1 244 ? -27.466 13.669 24.676 1.00 96.75 244 VAL A C 1
ATOM 1982 O O . VAL A 1 244 ? -28.221 13.206 23.821 1.00 96.75 244 VAL A O 1
ATOM 1985 N N . LEU A 1 245 ? -27.064 12.914 25.703 1.00 95.19 245 LEU A N 1
ATOM 1986 C CA . LEU A 1 245 ? -27.540 11.534 25.879 1.00 95.19 245 LEU A CA 1
ATOM 1987 C C . LEU A 1 245 ? -29.056 11.475 26.124 1.00 95.19 245 LEU A C 1
ATOM 1989 O O . LEU A 1 245 ? -29.742 10.654 25.509 1.00 95.19 245 LEU A O 1
ATOM 1993 N N . ALA A 1 246 ? -29.584 12.360 26.973 1.00 94.56 246 ALA A N 1
ATOM 1994 C CA . ALA A 1 246 ? -31.002 12.422 27.313 1.00 94.56 246 ALA A CA 1
ATOM 1995 C C . ALA A 1 246 ? -31.876 12.836 26.120 1.00 94.56 246 ALA A C 1
ATOM 1997 O O . ALA A 1 246 ? -32.856 12.152 25.818 1.00 94.56 246 ALA A O 1
ATOM 1998 N N . GLU A 1 247 ? -31.481 13.877 25.380 1.00 94.69 247 GLU A N 1
ATOM 1999 C CA . GLU A 1 247 ? -32.142 14.326 24.144 1.00 94.69 247 GLU A CA 1
ATOM 2000 C C . GLU A 1 247 ? -32.234 13.210 23.096 1.00 94.69 247 GLU A C 1
ATOM 2002 O O . GLU A 1 247 ? -33.182 13.134 22.312 1.00 94.69 247 GLU A O 1
ATOM 2007 N N . ASN A 1 248 ? -31.250 12.310 23.091 1.00 92.75 248 ASN A N 1
ATOM 2008 C CA . ASN A 1 248 ? -31.184 11.182 22.172 1.00 92.75 248 ASN A CA 1
ATOM 2009 C C . ASN A 1 248 ? -31.781 9.886 22.742 1.00 92.75 248 ASN A C 1
ATOM 2011 O O . ASN A 1 248 ? -31.719 8.856 22.070 1.00 92.75 248 ASN A O 1
ATOM 2015 N N . SER A 1 249 ? -32.387 9.933 23.936 1.00 91.06 249 SER A N 1
ATOM 2016 C CA . SER A 1 249 ? -32.961 8.774 24.638 1.00 91.06 249 SER A CA 1
ATOM 2017 C C . SER A 1 249 ? -31.971 7.613 24.810 1.00 91.06 249 SER A C 1
ATOM 2019 O O . SER A 1 249 ? -32.357 6.446 24.763 1.00 91.06 249 SER A O 1
ATOM 2021 N N . LEU A 1 250 ? -30.685 7.924 24.996 1.00 90.62 250 LEU A N 1
ATOM 2022 C CA . LEU A 1 250 ? -29.626 6.940 25.212 1.00 90.62 250 LEU A CA 1
ATOM 2023 C C . LEU A 1 250 ? -29.368 6.775 26.709 1.00 90.62 250 LEU A C 1
ATOM 2025 O O . LEU A 1 250 ? -28.931 7.708 27.383 1.00 90.62 250 LEU A O 1
ATOM 2029 N N . ARG A 1 251 ? -29.612 5.567 27.225 1.00 84.94 251 ARG A N 1
ATOM 2030 C CA . ARG A 1 251 ? -29.233 5.176 28.586 1.00 84.94 251 ARG A CA 1
ATOM 2031 C C . ARG A 1 251 ? -28.040 4.240 28.545 1.00 84.94 251 ARG A C 1
ATOM 2033 O O . ARG A 1 251 ? -28.010 3.299 27.763 1.00 84.94 251 ARG A O 1
ATOM 2040 N N . ILE A 1 252 ? -27.065 4.497 29.410 1.00 84.50 252 ILE A N 1
ATOM 2041 C CA . ILE A 1 252 ? -25.835 3.708 29.476 1.00 84.50 252 ILE A CA 1
ATOM 2042 C C . ILE A 1 252 ? -25.782 2.938 30.796 1.00 84.50 252 ILE A C 1
ATOM 2044 O O . ILE A 1 252 ? -26.023 3.496 31.865 1.00 84.50 252 ILE A O 1
ATOM 2048 N N . ASP A 1 253 ? -25.437 1.654 30.737 1.00 86.06 253 ASP A N 1
ATOM 2049 C CA . ASP A 1 253 ? -25.155 0.872 31.939 1.00 86.06 253 ASP A CA 1
ATOM 2050 C C . ASP A 1 253 ? -23.743 1.169 32.467 1.00 86.06 253 ASP A C 1
ATOM 2052 O O . ASP A 1 253 ? -22.742 0.723 31.897 1.00 86.06 253 ASP A O 1
ATOM 2056 N N . ILE A 1 254 ? -23.668 1.906 33.578 1.00 87.00 254 ILE A N 1
ATOM 2057 C CA . ILE A 1 254 ? -22.406 2.294 34.227 1.00 87.00 254 ILE A CA 1
ATOM 2058 C C . ILE A 1 254 ? -21.608 1.068 34.691 1.00 87.00 254 ILE A C 1
ATOM 2060 O O . ILE A 1 254 ? -20.385 1.073 34.565 1.00 87.00 254 ILE A O 1
ATOM 2064 N N . ASN A 1 255 ? -22.265 -0.000 35.160 1.00 83.75 255 ASN A N 1
ATOM 2065 C CA . ASN A 1 255 ? -21.590 -1.131 35.816 1.00 83.75 255 ASN A CA 1
ATOM 2066 C C . ASN A 1 255 ? -20.507 -1.781 34.937 1.00 83.75 255 ASN A C 1
ATOM 2068 O O . ASN A 1 255 ? -19.492 -2.239 35.445 1.00 83.75 255 ASN A O 1
ATOM 2072 N N . ASN A 1 256 ? -20.712 -1.805 33.616 1.00 78.44 256 ASN A N 1
ATOM 2073 C CA . ASN A 1 256 ? -19.793 -2.420 32.652 1.00 78.44 256 ASN A CA 1
ATOM 2074 C C . ASN A 1 256 ? -18.996 -1.395 31.824 1.00 78.44 256 ASN A C 1
ATOM 2076 O O . ASN A 1 256 ? -18.210 -1.764 30.944 1.00 78.44 256 ASN A O 1
ATOM 2080 N N . THR A 1 257 ? -19.223 -0.100 32.057 1.00 87.00 257 THR A N 1
ATOM 2081 C CA . THR A 1 257 ? -18.648 0.984 31.249 1.00 87.00 257 THR A CA 1
ATOM 2082 C C . THR A 1 257 ? -18.013 2.105 32.069 1.00 87.00 257 THR A C 1
ATOM 2084 O O . THR A 1 257 ? -17.493 3.036 31.464 1.00 87.00 257 THR A O 1
ATOM 2087 N N . SER A 1 258 ? -17.970 1.991 33.402 1.00 89.69 258 SER A N 1
ATOM 2088 C CA . SER A 1 258 ? -17.421 2.977 34.350 1.00 89.69 258 SER A CA 1
ATOM 2089 C C . SER A 1 258 ? -16.152 3.668 33.839 1.00 89.69 258 SER A C 1
ATOM 2091 O O . SER A 1 258 ? -16.172 4.869 33.572 1.00 89.69 258 SER A O 1
ATOM 2093 N N . CYS A 1 259 ? -15.088 2.904 33.581 1.00 89.25 259 CYS A N 1
ATOM 2094 C CA . CYS A 1 259 ? -13.802 3.455 33.145 1.00 89.25 259 CYS A CA 1
ATOM 2095 C C . CYS A 1 259 ? -13.885 4.132 31.767 1.00 89.25 259 CYS A C 1
ATOM 2097 O O . CYS A 1 259 ? -13.343 5.218 31.559 1.00 89.25 259 CYS A O 1
ATOM 2099 N N . LYS A 1 260 ? -14.633 3.539 30.828 1.00 91.31 260 LYS A N 1
ATOM 2100 C CA . LYS A 1 260 ? -14.848 4.090 29.478 1.00 91.31 260 LYS A CA 1
ATOM 2101 C C . LYS A 1 260 ? -15.576 5.434 29.551 1.00 91.31 260 LYS A C 1
ATOM 2103 O O . LYS A 1 260 ? -15.153 6.399 28.921 1.00 91.31 260 LYS A O 1
ATOM 2108 N N . LEU A 1 261 ? -16.636 5.502 30.355 1.00 92.06 261 LEU A N 1
ATOM 2109 C CA . LEU A 1 261 ? -17.431 6.706 30.570 1.00 92.06 261 LEU A CA 1
ATOM 2110 C C . LEU A 1 261 ? -16.654 7.781 31.310 1.00 92.06 261 LEU A C 1
ATOM 2112 O O . LEU A 1 261 ? -16.700 8.929 30.891 1.00 92.06 261 LEU A O 1
ATOM 2116 N N . ALA A 1 262 ? -15.907 7.427 32.357 1.00 91.56 262 ALA A N 1
ATOM 2117 C CA . ALA A 1 262 ? -15.075 8.382 33.076 1.00 91.56 262 ALA A CA 1
ATOM 2118 C C . ALA A 1 262 ? -14.052 9.034 32.136 1.00 91.56 262 ALA A C 1
ATOM 2120 O O . ALA A 1 262 ? -13.919 10.256 32.110 1.00 91.56 262 ALA A O 1
ATOM 2121 N N . VAL A 1 263 ? -13.396 8.239 31.283 1.00 90.69 263 VAL A N 1
ATOM 2122 C CA . VAL A 1 263 ? -12.472 8.753 30.265 1.00 90.69 263 VAL A CA 1
ATOM 2123 C C . VAL A 1 263 ? -13.177 9.707 29.294 1.00 90.69 263 VAL A C 1
ATOM 2125 O O . VAL A 1 263 ? -12.651 10.791 29.045 1.00 90.69 263 VAL A O 1
ATOM 2128 N N . ILE A 1 264 ? -14.358 9.354 28.779 1.00 93.06 264 ILE A N 1
ATOM 2129 C CA . ILE A 1 264 ? -15.121 10.216 27.858 1.00 93.06 264 ILE A CA 1
ATOM 2130 C C . ILE A 1 264 ? -15.560 11.507 28.560 1.00 93.06 264 ILE A C 1
ATOM 2132 O O . ILE A 1 264 ? -15.296 12.593 28.052 1.00 93.06 264 ILE A O 1
ATOM 2136 N N . PHE A 1 265 ? -16.163 11.412 29.744 1.00 92.81 265 PHE A N 1
ATOM 2137 C CA . PHE A 1 265 ? -16.683 12.557 30.490 1.00 92.81 265 PHE A CA 1
ATOM 2138 C C . PHE A 1 265 ? -15.602 13.559 30.915 1.00 92.81 265 PHE A C 1
ATOM 2140 O O . PHE A 1 265 ? -15.882 14.751 31.015 1.00 92.81 265 PHE A O 1
ATOM 2147 N N . ILE A 1 266 ? -14.369 13.098 31.134 1.00 90.06 266 ILE A N 1
ATOM 2148 C CA . ILE A 1 266 ? -13.239 13.969 31.481 1.00 90.06 266 ILE A CA 1
ATOM 2149 C C . ILE A 1 266 ? -12.612 14.605 30.232 1.00 90.06 266 ILE A C 1
ATOM 2151 O O . ILE A 1 266 ? -12.217 15.767 30.261 1.00 90.06 266 ILE A O 1
ATOM 2155 N N . ASN A 1 267 ? -12.485 13.850 29.136 1.00 90.25 267 ASN A N 1
ATOM 2156 C CA . ASN A 1 267 ? -11.629 14.235 28.007 1.00 90.25 267 ASN A CA 1
ATOM 2157 C C . ASN A 1 267 ? -12.392 14.694 26.749 1.00 90.25 267 ASN A C 1
ATOM 2159 O O . ASN A 1 267 ? -11.760 15.132 25.784 1.00 90.25 267 ASN A O 1
ATOM 2163 N N . SER A 1 268 ? -13.721 14.572 26.735 1.00 92.31 268 SER A N 1
ATOM 2164 C CA . SER A 1 268 ? -14.596 14.908 25.606 1.00 92.31 268 SER A CA 1
ATOM 2165 C C . SER A 1 268 ? -15.483 16.124 25.902 1.00 92.31 268 SER A C 1
ATOM 2167 O O . SER A 1 268 ? -15.312 16.827 26.897 1.00 92.31 268 SER A O 1
ATOM 2169 N N . ASN A 1 269 ? -16.421 16.404 24.998 1.00 91.25 269 ASN A N 1
ATOM 2170 C CA . ASN A 1 269 ? -17.437 17.438 25.138 1.00 91.25 269 ASN A CA 1
ATOM 2171 C C . ASN A 1 269 ? -18.721 17.067 24.375 1.00 91.25 269 ASN A C 1
ATOM 2173 O O . ASN A 1 269 ? -18.755 16.130 23.571 1.00 91.25 269 ASN A O 1
ATOM 2177 N N . SER A 1 270 ? -19.778 17.843 24.615 1.00 91.94 270 SER A N 1
ATOM 2178 C CA . SER A 1 270 ? -21.099 17.661 24.005 1.00 91.94 270 SER A CA 1
ATOM 2179 C C . SER A 1 270 ? -21.077 17.725 22.474 1.00 91.94 270 SER A C 1
ATOM 2181 O O . SER A 1 270 ? -21.794 16.961 21.827 1.00 91.94 270 SER A O 1
ATOM 2183 N N . THR A 1 271 ? -20.231 18.567 21.873 1.00 93.06 271 THR A N 1
ATOM 2184 C CA . THR A 1 271 ? -20.104 18.694 20.412 1.00 93.06 271 THR A CA 1
ATOM 2185 C C . THR A 1 271 ? -19.584 17.407 19.774 1.00 93.06 271 THR A C 1
ATOM 2187 O O . THR A 1 271 ? -20.185 16.909 18.823 1.00 93.06 271 THR A O 1
ATOM 2190 N N . ILE A 1 272 ? -18.501 16.829 20.308 1.00 94.25 272 ILE A N 1
ATOM 2191 C CA . ILE A 1 272 ? -17.935 15.561 19.814 1.00 94.25 272 ILE A CA 1
ATOM 2192 C C . ILE A 1 272 ? -18.953 14.426 19.966 1.00 94.25 272 ILE A C 1
ATOM 2194 O O . ILE A 1 272 ? -19.193 13.673 19.018 1.00 94.25 272 ILE A O 1
ATOM 2198 N N . LEU A 1 273 ? -19.593 14.336 21.135 1.00 95.56 273 LEU A N 1
ATOM 2199 C CA . LEU A 1 273 ? -20.611 13.325 21.404 1.00 95.56 273 LEU A CA 1
ATOM 2200 C C . LEU A 1 273 ? -21.804 13.444 20.439 1.00 95.56 273 LEU A C 1
ATOM 2202 O O . LEU A 1 273 ? -22.255 12.437 19.892 1.00 95.56 273 LEU A O 1
ATOM 2206 N N . SER A 1 274 ? -22.257 14.669 20.164 1.00 94.44 274 SER A N 1
ATOM 2207 C CA . SER A 1 274 ? -23.340 14.949 19.213 1.00 94.44 274 SER A CA 1
ATOM 2208 C C . SER A 1 274 ? -22.989 14.514 17.792 1.00 94.44 274 SER A C 1
ATOM 2210 O O . SER A 1 274 ? -23.819 13.907 17.116 1.00 94.44 274 SER A O 1
ATOM 2212 N N . VAL A 1 275 ? -21.755 14.773 17.338 1.00 97.00 275 VAL A N 1
ATOM 2213 C CA . VAL A 1 275 ? -21.276 14.323 16.019 1.00 97.00 275 VAL A CA 1
ATOM 2214 C C . VAL A 1 275 ? -21.309 12.799 15.921 1.00 97.00 275 VAL A C 1
ATOM 2216 O O . VAL A 1 275 ? -21.827 12.261 14.943 1.00 97.00 275 VAL A O 1
ATOM 2219 N N . ILE A 1 276 ? -20.807 12.093 16.937 1.00 96.12 276 ILE A N 1
ATOM 2220 C CA . ILE A 1 276 ? -20.792 10.624 16.947 1.00 96.12 276 ILE A CA 1
ATOM 2221 C C . ILE A 1 276 ? -22.217 10.062 16.938 1.00 96.12 276 ILE A C 1
ATOM 2223 O O . ILE A 1 276 ? -22.520 9.192 16.125 1.00 96.12 276 ILE A O 1
ATOM 2227 N N . ILE A 1 277 ? -23.118 10.576 17.782 1.00 96.44 277 ILE A N 1
ATOM 2228 C CA . ILE A 1 277 ? -24.513 10.108 17.828 1.00 96.44 277 ILE A CA 1
ATOM 2229 C C . ILE A 1 277 ? -25.236 10.393 16.510 1.00 96.44 277 ILE A C 1
ATOM 2231 O O . ILE A 1 277 ? -25.963 9.527 16.019 1.00 96.44 277 ILE A O 1
ATOM 2235 N N . LYS A 1 278 ? -25.023 11.569 15.906 1.00 96.06 278 LYS A N 1
ATOM 2236 C CA . LYS A 1 278 ? -25.567 11.892 14.583 1.00 96.06 278 LYS A CA 1
ATOM 2237 C C . LYS A 1 278 ? -25.091 10.885 13.535 1.00 96.06 278 LYS A C 1
ATOM 2239 O O . LYS A 1 278 ? -25.922 10.308 12.843 1.00 96.06 278 LYS A O 1
ATOM 2244 N N . ASN A 1 279 ? -23.789 10.606 13.486 1.00 96.06 279 ASN A N 1
ATOM 2245 C CA . ASN A 1 279 ? -23.224 9.622 12.562 1.00 96.06 279 ASN A CA 1
ATOM 2246 C C . ASN A 1 279 ? -23.843 8.229 12.761 1.00 96.06 279 ASN A C 1
ATOM 2248 O O . ASN A 1 279 ? -24.229 7.592 11.786 1.00 96.06 279 ASN A O 1
ATOM 2252 N N . ILE A 1 280 ? -24.014 7.784 14.012 1.00 95.00 280 ILE A N 1
ATOM 2253 C CA . ILE A 1 280 ? -24.667 6.502 14.323 1.00 95.00 280 ILE A CA 1
ATOM 2254 C C . ILE A 1 280 ? -26.113 6.484 13.816 1.00 95.00 280 ILE A C 1
ATOM 2256 O O . ILE A 1 280 ? -26.546 5.494 13.228 1.00 95.00 280 ILE A O 1
ATOM 2260 N N . LYS A 1 281 ? -26.876 7.563 14.030 1.00 93.94 281 LYS A N 1
ATOM 2261 C CA . LYS A 1 281 ? -28.255 7.669 13.532 1.00 93.94 281 LYS A CA 1
ATOM 2262 C C . LYS A 1 281 ? -28.308 7.576 12.010 1.00 93.94 281 LYS A C 1
ATOM 2264 O O . LYS A 1 281 ? -29.112 6.803 11.491 1.00 93.94 281 LYS A O 1
ATOM 2269 N N . ASP A 1 282 ? -27.440 8.314 11.324 1.00 92.88 282 ASP A N 1
ATOM 2270 C CA . ASP A 1 282 ? -27.358 8.322 9.862 1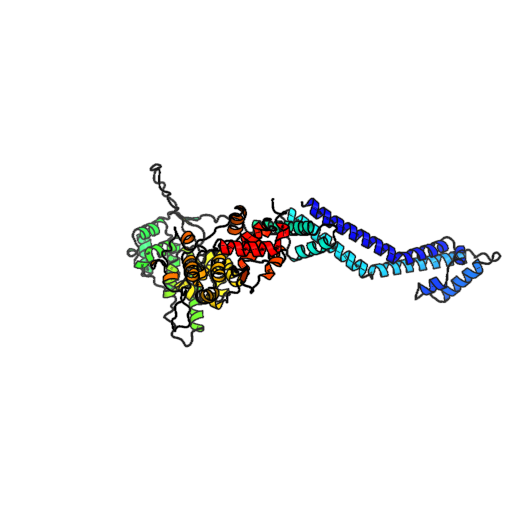.00 92.88 282 ASP A CA 1
ATOM 2271 C C . ASP A 1 282 ? -27.017 6.920 9.322 1.00 92.88 282 ASP A C 1
ATOM 2273 O O . ASP A 1 282 ? -27.668 6.429 8.395 1.00 92.88 282 ASP A O 1
ATOM 2277 N N . ASP A 1 283 ? -26.056 6.235 9.949 1.00 91.62 283 ASP A N 1
ATOM 2278 C CA . ASP A 1 283 ? -25.618 4.892 9.556 1.00 91.62 283 ASP A CA 1
ATOM 2279 C C . ASP A 1 283 ? -26.717 3.839 9.799 1.00 91.62 283 ASP A C 1
ATOM 2281 O O . ASP A 1 283 ? -26.970 2.980 8.947 1.00 91.62 283 ASP A O 1
ATOM 2285 N N . VAL A 1 284 ? -27.413 3.892 10.942 1.00 89.50 284 VAL A N 1
ATOM 2286 C CA . VAL A 1 284 ? -28.541 2.992 11.255 1.00 89.50 284 VAL A CA 1
ATOM 2287 C C . VAL A 1 284 ? -29.714 3.215 10.294 1.00 89.50 284 VAL A C 1
ATOM 2289 O O . VAL A 1 284 ? -30.309 2.248 9.810 1.00 89.50 284 VAL A O 1
ATOM 2292 N N . GLU A 1 285 ? -30.041 4.469 9.979 1.00 87.31 285 GLU A N 1
ATOM 2293 C CA . GLU A 1 285 ? -31.143 4.812 9.076 1.00 87.31 285 GLU A CA 1
ATOM 2294 C C . GLU A 1 285 ? -30.859 4.384 7.628 1.00 87.31 285 GLU A C 1
ATOM 2296 O O . GLU A 1 285 ? -31.736 3.840 6.949 1.00 87.31 285 GLU A O 1
ATOM 2301 N N . LYS A 1 286 ? -29.616 4.554 7.160 1.00 83.69 286 LYS A N 1
ATOM 2302 C CA . LYS A 1 286 ? -29.180 4.085 5.838 1.00 83.69 286 LYS A CA 1
ATOM 2303 C C . LYS A 1 286 ? -29.366 2.572 5.686 1.00 83.69 286 LYS A C 1
ATOM 2305 O O . LYS A 1 286 ? -29.925 2.129 4.681 1.00 83.69 286 LYS A O 1
ATOM 2310 N N . ASN A 1 287 ? -28.979 1.788 6.693 1.00 75.75 287 ASN A N 1
ATOM 2311 C CA . ASN A 1 287 ? -29.136 0.331 6.668 1.00 75.75 287 ASN A CA 1
ATOM 2312 C C . ASN A 1 287 ? -30.607 -0.111 6.693 1.00 75.75 287 ASN A C 1
ATOM 2314 O O . ASN A 1 287 ? -30.968 -1.051 5.985 1.00 75.75 287 ASN A O 1
ATOM 2318 N N . ARG A 1 288 ? -31.485 0.582 7.435 1.00 72.19 288 ARG A N 1
ATOM 2319 C CA . ARG A 1 288 ? -32.935 0.296 7.422 1.00 72.19 288 ARG A CA 1
ATOM 2320 C C . ARG A 1 288 ? -33.544 0.442 6.030 1.00 72.19 288 ARG A C 1
ATOM 2322 O O . ARG A 1 288 ? -34.332 -0.407 5.622 1.00 72.19 288 ARG A O 1
ATOM 2329 N N . LYS A 1 289 ? -33.149 1.478 5.285 1.00 65.75 289 LYS A N 1
ATOM 2330 C CA . LYS A 1 289 ? -33.633 1.727 3.915 1.00 65.75 289 LYS A CA 1
ATOM 2331 C C . LYS A 1 289 ? -33.145 0.684 2.906 1.00 65.75 289 LYS A C 1
ATOM 2333 O O . LYS A 1 289 ? -33.853 0.400 1.948 1.00 65.75 289 LYS A O 1
ATOM 2338 N N . GLN A 1 290 ? -31.965 0.102 3.121 1.00 62.59 290 GLN A N 1
ATOM 2339 C CA . GLN A 1 290 ? -31.384 -0.911 2.229 1.00 62.59 290 GLN A CA 1
ATOM 2340 C C . GLN A 1 290 ? -31.898 -2.343 2.488 1.00 62.59 290 GLN A C 1
ATOM 2342 O O . GLN A 1 290 ? -31.780 -3.192 1.610 1.00 62.59 290 GLN A O 1
ATOM 2347 N N . LEU A 1 291 ? -32.483 -2.621 3.661 1.00 53.94 291 LEU A N 1
ATOM 2348 C CA . LEU A 1 291 ? -32.862 -3.969 4.123 1.00 53.94 291 LEU A CA 1
ATOM 2349 C C . LEU A 1 291 ? -34.373 -4.265 4.098 1.00 53.94 291 LEU A C 1
ATOM 2351 O O . LEU A 1 291 ? -34.823 -5.193 4.773 1.00 53.94 291 LEU A O 1
ATOM 2355 N N . VAL A 1 292 ? -35.175 -3.523 3.324 1.00 46.94 292 VAL A N 1
ATOM 2356 C CA . VAL A 1 292 ? -36.612 -3.814 3.162 1.00 46.94 292 VAL A CA 1
ATOM 2357 C C . VAL A 1 292 ? -36.790 -5.233 2.587 1.00 46.94 292 VAL A C 1
ATOM 2359 O O . VAL A 1 292 ? -36.667 -5.441 1.385 1.00 46.94 292 VAL A O 1
ATOM 2362 N N . GLY A 1 293 ? -37.048 -6.221 3.456 1.00 45.75 293 GLY A N 1
ATOM 2363 C CA . GLY A 1 293 ? -37.358 -7.610 3.084 1.00 45.75 293 GLY A CA 1
ATOM 2364 C C . GLY A 1 293 ? -36.543 -8.726 3.759 1.00 45.75 293 GLY A C 1
ATOM 2365 O O . GLY A 1 293 ? -36.902 -9.889 3.596 1.00 45.75 293 GLY A O 1
ATOM 2366 N N . ILE A 1 294 ? -35.492 -8.436 4.537 1.00 42.94 294 ILE A N 1
ATOM 2367 C CA . ILE A 1 294 ? -34.724 -9.468 5.266 1.00 42.94 294 ILE A CA 1
ATOM 2368 C C . ILE A 1 294 ? -34.650 -9.069 6.739 1.00 42.94 294 ILE A C 1
ATOM 2370 O O . ILE A 1 294 ? -34.307 -7.932 7.040 1.00 42.94 294 ILE A O 1
ATOM 2374 N N . SER A 1 295 ? -34.993 -9.996 7.643 1.00 44.41 295 SER A N 1
ATOM 2375 C CA . SER A 1 295 ? -34.977 -9.825 9.105 1.00 44.41 295 SER A CA 1
ATOM 2376 C C . SER A 1 295 ? -33.705 -9.102 9.568 1.00 44.41 295 SER A C 1
ATOM 2378 O O . SER A 1 295 ? -32.636 -9.700 9.700 1.00 44.41 295 SER A O 1
ATOM 2380 N N . SER A 1 296 ? -33.809 -7.787 9.773 1.00 47.06 296 SER A N 1
ATOM 2381 C CA . SER A 1 296 ? -32.722 -6.970 10.288 1.00 47.06 296 SER A CA 1
ATOM 2382 C C . SER A 1 296 ? -32.531 -7.359 11.747 1.00 47.06 296 SER A C 1
ATOM 2384 O O . SER A 1 296 ? -33.353 -7.008 12.597 1.00 47.06 296 SER A O 1
ATOM 2386 N N . GLY A 1 297 ? -31.470 -8.106 12.052 1.00 52.62 297 GLY A N 1
ATOM 2387 C CA . GLY A 1 297 ? -31.053 -8.311 13.434 1.00 52.62 297 GLY A CA 1
ATOM 2388 C C . GLY A 1 297 ? -30.991 -6.952 14.134 1.00 52.62 297 GLY A C 1
ATOM 2389 O O . GLY A 1 297 ? -30.365 -6.037 13.615 1.00 52.62 297 GLY A O 1
ATOM 2390 N N . ASN A 1 298 ? -31.697 -6.831 15.258 1.00 61.34 298 ASN A N 1
ATOM 2391 C CA . ASN A 1 298 ? -31.993 -5.609 16.014 1.00 61.34 298 ASN A CA 1
ATOM 2392 C C . ASN A 1 298 ? -30.815 -4.596 16.041 1.00 61.34 298 ASN A C 1
ATOM 2394 O O . ASN A 1 298 ? -29.937 -4.666 16.907 1.00 61.34 298 ASN A O 1
ATOM 2398 N N . LEU A 1 299 ? -30.760 -3.700 15.050 1.00 75.06 299 LEU A N 1
ATOM 2399 C CA . LEU A 1 299 ? -29.783 -2.618 14.911 1.00 75.06 299 LEU A CA 1
ATOM 2400 C C . LEU A 1 299 ? -30.455 -1.347 15.438 1.00 75.06 299 LEU A C 1
ATOM 2402 O O . LEU A 1 299 ? -31.241 -0.700 14.741 1.00 75.06 299 LEU A O 1
ATOM 2406 N N . SER A 1 300 ? -30.204 -1.040 16.710 1.00 86.56 300 SER A N 1
ATOM 2407 C CA . SER A 1 300 ? -30.646 0.192 17.364 1.00 86.56 300 SER A CA 1
ATOM 2408 C C . SER A 1 300 ? -29.469 1.148 17.545 1.00 86.56 300 SER A C 1
ATOM 2410 O O . SER A 1 300 ? -28.316 0.721 17.639 1.00 86.56 300 SER A O 1
ATOM 2412 N N . VAL A 1 301 ? -29.774 2.446 17.624 1.00 90.69 301 VAL A N 1
ATOM 2413 C CA . VAL A 1 301 ? -28.787 3.492 17.944 1.00 90.69 301 VAL A CA 1
ATOM 2414 C C . VAL A 1 301 ? -28.092 3.167 19.268 1.00 90.69 301 VAL A C 1
ATOM 2416 O O . VAL A 1 301 ? -26.875 3.246 19.344 1.00 90.69 301 VAL A O 1
ATOM 2419 N N . GLU A 1 302 ? -28.847 2.717 20.272 1.00 89.94 302 GLU A N 1
ATOM 2420 C CA . GLU A 1 302 ? -28.335 2.324 21.590 1.00 89.94 302 GLU A CA 1
ATOM 2421 C C . GLU A 1 302 ? -27.322 1.177 21.513 1.00 89.94 302 GLU A C 1
ATOM 2423 O O . GLU A 1 302 ? -26.232 1.264 22.080 1.00 89.94 302 GLU A O 1
ATOM 2428 N N . ARG A 1 303 ? -27.637 0.127 20.744 1.00 88.44 303 ARG A N 1
ATOM 2429 C CA . ARG A 1 303 ? -26.724 -1.001 20.555 1.00 88.44 303 ARG A CA 1
ATOM 2430 C C . ARG A 1 303 ? -25.428 -0.552 19.892 1.00 88.44 303 ARG A C 1
ATOM 2432 O O . ARG A 1 303 ? -24.360 -0.870 20.399 1.00 88.44 303 ARG A O 1
ATOM 2439 N N . ILE A 1 304 ? -25.502 0.184 18.784 1.00 91.44 304 ILE A N 1
ATOM 2440 C CA . ILE A 1 304 ? -24.292 0.660 18.101 1.00 91.44 304 ILE A CA 1
ATOM 2441 C C . ILE A 1 304 ? -23.504 1.622 18.986 1.00 91.44 304 ILE A C 1
ATOM 2443 O O . ILE A 1 304 ? -22.288 1.505 19.072 1.00 91.44 304 ILE A O 1
ATOM 2447 N N . PHE A 1 305 ? -24.173 2.519 19.705 1.00 93.19 305 PHE A N 1
ATOM 2448 C CA . PHE A 1 305 ? -23.514 3.432 20.629 1.00 93.19 305 PHE A CA 1
ATOM 2449 C C . PHE A 1 305 ? -22.718 2.683 21.709 1.00 93.19 305 PHE A C 1
ATOM 2451 O O . PHE A 1 305 ? -21.573 3.044 21.974 1.00 93.19 305 PHE A O 1
ATOM 2458 N N . SER A 1 306 ? -23.253 1.583 22.254 1.00 90.00 306 SER A N 1
ATOM 2459 C CA . SER A 1 306 ? -22.514 0.732 23.199 1.00 90.00 306 SER A CA 1
ATOM 2460 C C . SER A 1 306 ? -21.213 0.168 22.609 1.00 90.00 306 SER A C 1
ATOM 2462 O O . SER A 1 306 ? -20.190 0.145 23.290 1.00 90.00 306 SER A O 1
ATOM 2464 N N . GLU A 1 307 ? -21.202 -0.175 21.318 1.00 91.50 307 GLU A N 1
ATOM 2465 C CA . GLU A 1 307 ? -20.001 -0.651 20.624 1.00 91.50 307 GLU A CA 1
ATOM 2466 C C . GLU A 1 307 ? -18.942 0.449 20.451 1.00 91.50 307 GLU A C 1
ATOM 2468 O O . GLU A 1 307 ? -17.747 0.141 20.458 1.00 91.50 307 GLU A O 1
ATOM 2473 N N . TYR A 1 308 ? -19.356 1.716 20.312 1.00 92.62 308 TYR A N 1
ATOM 2474 C CA . TYR A 1 308 ? -18.451 2.871 20.274 1.00 92.62 308 TYR A CA 1
ATOM 2475 C C . TYR A 1 308 ? -17.770 3.109 21.624 1.00 92.62 308 TYR A C 1
ATOM 2477 O O . TYR A 1 308 ? -16.593 3.474 21.648 1.00 92.62 308 TYR A O 1
ATOM 2485 N N . LEU A 1 309 ? -18.473 2.876 22.739 1.00 91.56 309 LEU A N 1
ATOM 2486 C CA . LEU A 1 309 ? -17.926 3.073 24.088 1.00 91.56 309 LEU A CA 1
ATOM 2487 C C . LEU A 1 309 ? -16.699 2.192 24.365 1.00 91.56 309 LEU A C 1
ATOM 2489 O O . LEU A 1 309 ? -15.862 2.560 25.185 1.00 91.56 309 LEU A O 1
ATOM 2493 N N . ASP A 1 310 ? -16.543 1.068 23.661 1.00 89.88 310 ASP A N 1
ATOM 2494 C CA . ASP A 1 310 ? -15.348 0.217 23.752 1.00 89.88 310 ASP A CA 1
ATOM 2495 C C . ASP A 1 310 ? -14.071 0.874 23.214 1.00 89.88 310 ASP A C 1
ATOM 2497 O O . ASP A 1 310 ? -12.975 0.389 23.497 1.00 89.88 310 ASP A O 1
ATOM 2501 N N . THR A 1 311 ? -14.193 1.989 22.489 1.00 90.62 311 THR A N 1
ATOM 2502 C CA . THR A 1 311 ? -13.053 2.752 21.974 1.00 90.62 311 THR A CA 1
ATOM 2503 C C . THR A 1 311 ? -13.158 4.232 22.383 1.00 90.62 311 THR A C 1
ATOM 2505 O O . THR A 1 311 ? -13.379 5.099 21.531 1.00 90.62 311 THR A O 1
ATOM 2508 N N . PRO A 1 312 ? -12.968 4.566 23.681 1.00 91.44 312 PRO A N 1
ATOM 2509 C CA . PRO A 1 312 ? -13.122 5.929 24.206 1.00 91.44 312 PRO A CA 1
ATOM 2510 C C . PRO A 1 312 ? -12.285 6.990 23.486 1.00 91.44 312 PRO A C 1
ATOM 2512 O O . PRO A 1 312 ? -12.694 8.143 23.402 1.00 91.44 312 PRO A O 1
ATOM 2515 N N . SER A 1 313 ? -11.134 6.611 22.922 1.00 91.50 313 SER A N 1
ATOM 2516 C CA . SER A 1 313 ? -10.254 7.515 22.172 1.00 91.50 313 SER A CA 1
ATOM 2517 C C . SER A 1 313 ? -10.956 8.207 21.002 1.00 91.50 313 SER A C 1
ATOM 2519 O O . SER A 1 313 ? -10.620 9.346 20.683 1.00 91.50 313 SER A O 1
ATOM 2521 N N . MET A 1 314 ? -11.962 7.573 20.387 1.00 94.19 314 MET A N 1
ATOM 2522 C CA . MET A 1 314 ? -12.741 8.182 19.303 1.00 94.19 314 MET A CA 1
ATOM 2523 C C . MET A 1 314 ? -13.549 9.389 19.770 1.00 94.19 314 MET A C 1
ATOM 2525 O O . MET A 1 314 ? -13.910 10.203 18.941 1.00 94.19 314 MET A O 1
ATOM 2529 N N . PHE A 1 315 ? -13.809 9.539 21.069 1.00 94.31 315 PHE A N 1
ATOM 2530 C CA . PHE A 1 315 ? -14.509 10.693 21.632 1.00 94.31 315 PHE A CA 1
ATOM 2531 C C . PHE A 1 315 ? -13.549 11.823 22.024 1.00 94.31 315 PHE A C 1
ATOM 2533 O O . PHE A 1 315 ? -13.982 12.838 22.562 1.00 94.31 315 PHE A O 1
ATOM 2540 N N . ILE A 1 316 ? -12.243 11.671 21.800 1.00 91.12 316 ILE A N 1
ATOM 2541 C CA . ILE A 1 316 ? -11.226 12.580 22.333 1.00 91.12 316 ILE A CA 1
ATOM 2542 C C . ILE A 1 316 ? -10.462 13.218 21.179 1.00 91.12 316 ILE A C 1
ATOM 2544 O O . ILE A 1 316 ? -9.940 12.525 20.300 1.00 91.12 316 ILE A O 1
ATOM 2548 N N . LYS A 1 317 ? -10.389 14.551 21.208 1.00 87.69 317 LYS A N 1
ATOM 2549 C CA . LYS A 1 317 ? -9.692 15.376 20.217 1.00 87.69 317 LYS A CA 1
ATOM 2550 C C . LYS A 1 317 ? -8.438 16.015 20.814 1.00 87.69 317 LYS A C 1
ATOM 2552 O O . LYS A 1 317 ? -8.557 16.713 21.816 1.00 87.69 317 LYS A O 1
ATOM 2557 N N . GLY A 1 318 ? -7.281 15.851 20.170 1.00 80.94 318 GLY A N 1
ATOM 2558 C CA . GLY A 1 318 ? -5.982 16.387 20.611 1.00 80.94 318 GLY A CA 1
ATOM 2559 C C . GLY A 1 318 ? -5.380 15.664 21.825 1.00 80.94 318 GLY A C 1
ATOM 2560 O O . GLY A 1 318 ? -6.100 15.092 22.648 1.00 80.94 318 GLY A O 1
ATOM 2561 N N . LYS A 1 319 ? -4.046 15.658 21.934 1.00 80.06 319 LYS A N 1
ATOM 2562 C CA . LYS A 1 319 ? -3.329 14.953 23.014 1.00 80.06 319 LYS A CA 1
ATOM 2563 C C . LYS A 1 319 ? -3.700 15.517 24.390 1.00 80.06 319 LYS A C 1
ATOM 2565 O O . LYS A 1 319 ? -3.878 16.726 24.558 1.00 80.06 319 LYS A O 1
ATOM 2570 N N . ARG A 1 320 ? -3.833 14.631 25.384 1.00 79.69 320 ARG A N 1
ATOM 2571 C CA . ARG A 1 320 ? -4.168 14.989 26.772 1.00 79.69 320 ARG A CA 1
ATOM 2572 C C . ARG A 1 320 ? -3.157 14.421 27.747 1.00 79.69 320 ARG A C 1
ATOM 2574 O O . ARG A 1 320 ? -2.746 13.270 27.596 1.00 79.69 320 ARG A O 1
ATOM 2581 N N . LYS A 1 321 ? -2.814 15.207 28.767 1.00 82.06 321 LYS A N 1
ATOM 2582 C CA . LYS A 1 321 ? -1.972 14.777 29.886 1.00 82.06 321 LYS A CA 1
ATOM 2583 C C . LYS A 1 321 ? -2.588 15.198 31.211 1.00 82.06 321 LYS A C 1
ATOM 2585 O O . LYS A 1 321 ? -2.933 16.364 31.380 1.00 82.06 321 LYS A O 1
ATOM 2590 N N . TYR A 1 322 ? -2.667 14.277 32.162 1.00 78.81 322 TYR A N 1
ATOM 2591 C CA . TYR A 1 322 ? -3.055 14.614 33.531 1.00 78.81 322 TYR A CA 1
ATOM 2592 C C . TYR A 1 322 ? -1.896 15.301 34.264 1.00 78.81 322 TYR A C 1
ATOM 2594 O O . TYR A 1 322 ? -0.745 14.857 34.191 1.00 78.81 322 TYR A O 1
ATOM 2602 N N . LYS A 1 323 ? -2.181 16.395 34.974 1.00 68.06 323 LYS A N 1
ATOM 2603 C CA . LYS A 1 323 ? -1.182 17.089 35.794 1.00 68.06 323 LYS A CA 1
ATOM 2604 C C . LYS A 1 323 ? -0.761 16.194 36.966 1.00 68.06 323 LYS A C 1
ATOM 2606 O O . LYS A 1 323 ? -1.601 15.687 37.701 1.00 68.06 323 LYS A O 1
ATOM 2611 N N . ARG A 1 324 ? 0.547 15.971 37.153 1.00 59.94 324 ARG A N 1
ATOM 2612 C CA . ARG A 1 324 ? 1.049 15.201 38.305 1.00 59.94 324 ARG A CA 1
ATOM 2613 C C . ARG A 1 324 ? 0.970 16.036 39.581 1.00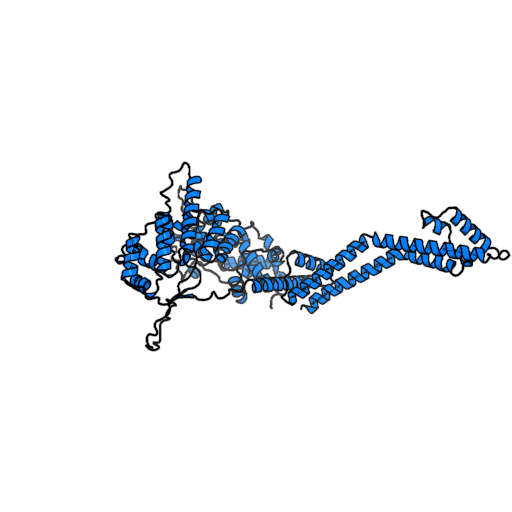 59.94 324 ARG A C 1
ATOM 2615 O O . ARG A 1 324 ? 1.387 17.192 39.586 1.00 59.94 324 ARG A O 1
ATOM 2622 N N . ARG A 1 325 ? 0.569 15.409 40.692 1.00 47.81 325 ARG A N 1
ATOM 2623 C CA . ARG A 1 325 ? 0.882 15.921 42.033 1.00 47.81 325 ARG A CA 1
ATOM 2624 C C . ARG A 1 325 ? 2.400 15.977 42.195 1.00 47.81 325 ARG A C 1
ATOM 2626 O O . ARG A 1 325 ? 3.078 14.982 41.934 1.00 47.81 325 ARG A O 1
ATOM 2633 N N . ASN A 1 326 ? 2.925 17.100 42.682 1.00 39.06 326 ASN A N 1
ATOM 2634 C CA . ASN A 1 326 ? 4.278 17.179 43.235 1.00 39.06 326 ASN A CA 1
ATOM 2635 C C . ASN A 1 326 ? 4.339 16.329 44.519 1.00 39.06 326 ASN A C 1
ATOM 2637 O O . ASN A 1 326 ? 4.279 16.842 45.631 1.00 39.06 326 ASN A O 1
ATOM 2641 N N . GLY A 1 327 ? 4.376 15.006 44.361 1.00 38.12 327 GLY A N 1
ATOM 2642 C CA . GLY A 1 327 ? 4.647 14.043 45.420 1.00 38.12 327 GLY A CA 1
ATOM 2643 C C . GLY A 1 327 ? 6.138 13.733 45.438 1.00 38.12 327 GLY A C 1
ATOM 2644 O O . GLY A 1 327 ? 6.702 13.394 44.400 1.00 38.12 327 GLY A O 1
ATOM 2645 N N . GLY A 1 328 ? 6.759 13.903 46.604 1.00 35.25 328 GLY A N 1
ATOM 2646 C CA . GLY A 1 328 ? 8.203 13.882 46.819 1.00 35.25 328 GLY A CA 1
ATOM 2647 C C . GLY A 1 328 ? 8.965 12.731 46.158 1.00 35.25 328 GLY A C 1
ATOM 2648 O O . GLY A 1 328 ? 8.488 11.606 46.015 1.00 35.25 328 GLY A O 1
ATOM 2649 N N . SER A 1 329 ? 10.197 13.060 45.788 1.00 34.56 329 SER A N 1
ATOM 2650 C CA . SER A 1 329 ? 11.252 12.163 45.337 1.00 34.56 329 SER A CA 1
ATOM 2651 C C . SER A 1 329 ? 11.402 10.942 46.252 1.00 34.56 329 SER A C 1
ATOM 2653 O O . SER A 1 329 ? 12.080 11.013 47.274 1.00 34.56 329 SER A O 1
ATOM 2655 N N . ASN A 1 330 ? 10.842 9.804 45.850 1.00 35.53 330 ASN A N 1
ATOM 2656 C CA . ASN A 1 330 ? 11.394 8.511 46.239 1.00 35.53 330 ASN A CA 1
ATOM 2657 C C . ASN A 1 330 ? 12.328 8.059 45.114 1.00 35.53 330 ASN A C 1
ATOM 2659 O O . ASN A 1 330 ? 11.932 8.017 43.949 1.00 35.53 330 ASN A O 1
ATOM 2663 N N . GLY A 1 331 ? 13.589 7.854 45.501 1.00 35.47 331 GLY A N 1
ATOM 2664 C CA . GLY A 1 331 ? 14.785 7.845 44.662 1.00 35.47 331 GLY A CA 1
ATOM 2665 C C . GLY A 1 331 ? 14.858 6.800 43.540 1.00 35.47 331 GLY A C 1
ATOM 2666 O O . GLY A 1 331 ? 13.957 5.978 43.362 1.00 35.47 331 GLY A O 1
ATOM 2667 N N . PRO A 1 332 ? 15.950 6.845 42.758 1.00 35.69 332 PRO A N 1
ATOM 2668 C CA . PRO A 1 332 ? 16.123 6.016 41.578 1.00 35.69 332 PRO A CA 1
ATOM 2669 C C . PRO A 1 332 ? 16.453 4.582 42.006 1.00 35.69 332 PRO A C 1
ATOM 2671 O O . PRO A 1 332 ? 17.571 4.284 42.417 1.00 35.69 332 PRO A O 1
ATOM 2674 N N . GLY A 1 333 ? 15.469 3.690 41.925 1.00 30.16 333 GLY A N 1
ATOM 2675 C CA . GLY A 1 333 ? 15.728 2.255 41.881 1.00 30.16 333 GLY A CA 1
ATOM 2676 C C . GLY A 1 333 ? 16.176 1.868 40.467 1.00 30.16 333 GLY A C 1
ATOM 2677 O O . GLY A 1 333 ? 15.539 2.319 39.509 1.00 30.16 333 GLY A O 1
ATOM 2678 N N . PRO A 1 334 ? 17.252 1.081 40.306 1.00 40.75 334 PRO A N 1
ATOM 2679 C CA . PRO A 1 334 ? 17.598 0.500 39.022 1.00 40.75 334 PRO A CA 1
ATOM 2680 C C . PRO A 1 334 ? 16.607 -0.633 38.720 1.00 40.75 334 PRO A C 1
ATOM 2682 O O . PRO A 1 334 ? 16.129 -1.302 39.632 1.00 40.75 334 PRO A O 1
ATOM 2685 N N . ASP A 1 335 ? 16.323 -0.825 37.438 1.00 33.00 335 ASP A N 1
ATOM 2686 C CA . ASP A 1 335 ? 15.433 -1.830 36.845 1.00 33.00 335 ASP A CA 1
ATOM 2687 C C . ASP A 1 335 ? 13.926 -1.517 36.817 1.00 33.00 335 ASP A C 1
ATOM 2689 O O . ASP A 1 335 ? 13.195 -1.580 37.804 1.00 33.00 335 ASP A O 1
ATOM 2693 N N . GLY A 1 336 ? 13.445 -1.267 35.592 1.00 28.55 336 GLY A N 1
ATOM 2694 C CA . GLY A 1 336 ? 12.032 -1.327 35.217 1.00 28.55 336 GLY A CA 1
ATOM 2695 C C . GLY A 1 336 ? 11.509 -0.031 34.606 1.00 28.55 336 GLY A C 1
ATOM 2696 O O . GLY A 1 336 ? 11.035 0.850 35.319 1.00 28.55 336 GLY A O 1
ATOM 2697 N N . GLY A 1 337 ? 11.551 0.071 33.273 1.00 32.75 337 GLY A N 1
ATOM 2698 C CA . GLY A 1 337 ? 10.966 1.179 32.515 1.00 32.75 337 GLY A CA 1
ATOM 2699 C C . GLY A 1 337 ? 9.519 1.460 32.935 1.00 32.75 337 GLY A C 1
ATOM 2700 O O . GLY A 1 337 ? 8.612 0.667 32.678 1.00 32.75 337 GLY A O 1
ATOM 2701 N N . LYS A 1 338 ? 9.303 2.605 33.590 1.00 31.34 338 LYS A N 1
ATOM 2702 C CA . LYS A 1 338 ? 7.967 3.135 33.867 1.00 31.34 338 LYS A CA 1
ATOM 2703 C C . LYS A 1 338 ? 7.383 3.634 32.549 1.00 31.34 338 LYS A C 1
ATOM 2705 O O . LYS A 1 338 ? 7.805 4.658 32.029 1.00 31.34 338 LYS A O 1
ATOM 2710 N N . THR A 1 339 ? 6.440 2.874 32.012 1.00 32.50 339 THR A N 1
ATOM 2711 C CA . THR A 1 339 ? 5.640 3.231 30.839 1.00 32.50 339 THR A CA 1
ATOM 2712 C C . THR A 1 339 ? 4.850 4.522 31.075 1.00 32.50 339 THR A C 1
ATOM 2714 O O . THR A 1 339 ? 4.330 4.744 32.170 1.00 32.50 339 THR A O 1
ATOM 2717 N N . ASP A 1 340 ? 4.760 5.350 30.030 1.00 38.22 340 ASP A N 1
ATOM 2718 C CA . ASP A 1 340 ? 3.958 6.576 29.892 1.00 38.22 340 ASP A CA 1
ATOM 2719 C C . ASP A 1 340 ? 2.454 6.357 30.175 1.00 38.22 340 ASP A C 1
ATOM 2721 O O . ASP A 1 340 ? 1.621 6.347 29.273 1.00 38.22 340 ASP A O 1
ATOM 2725 N N . LYS A 1 341 ? 2.067 6.160 31.439 1.00 49.84 341 LYS A N 1
ATOM 2726 C CA . LYS A 1 341 ? 0.662 5.949 31.845 1.00 49.84 341 LYS A CA 1
ATOM 2727 C C . LYS A 1 341 ? -0.168 7.235 31.999 1.00 49.84 341 LYS A C 1
ATOM 2729 O O . LYS A 1 341 ? -1.345 7.141 32.330 1.00 49.84 341 LYS A O 1
ATOM 2734 N N . ASP A 1 342 ? 0.406 8.412 31.742 1.00 60.06 342 ASP A N 1
ATOM 2735 C CA . ASP A 1 342 ? -0.228 9.707 32.060 1.00 60.06 342 ASP A CA 1
ATOM 2736 C C . ASP A 1 342 ? -0.885 10.407 30.855 1.00 60.06 342 ASP A C 1
ATOM 2738 O O . ASP A 1 342 ? -1.421 11.510 31.001 1.00 60.06 342 ASP A O 1
ATOM 2742 N N . TYR A 1 343 ? -0.848 9.786 29.671 1.00 62.94 343 TYR A N 1
ATOM 2743 C CA . TYR A 1 343 ? -1.375 10.357 28.433 1.00 62.94 343 TYR A CA 1
ATOM 2744 C C . TYR A 1 343 ? -2.627 9.628 27.950 1.00 62.94 343 TYR A C 1
ATOM 2746 O O . TYR A 1 343 ? -2.667 8.398 27.902 1.00 62.94 343 TYR A O 1
ATOM 2754 N N . VAL A 1 344 ? -3.633 10.394 27.523 1.00 75.94 344 VAL A N 1
ATOM 2755 C CA . VAL A 1 344 ? -4.797 9.846 26.817 1.00 75.94 344 VAL A CA 1
ATOM 2756 C C . VAL A 1 344 ? -4.584 10.031 25.322 1.00 75.94 344 VAL A C 1
ATOM 2758 O O . VAL A 1 344 ? -4.363 11.148 24.852 1.00 75.94 344 VAL A O 1
ATOM 2761 N N . VAL A 1 345 ? -4.625 8.924 24.577 1.00 77.25 345 VAL A N 1
ATOM 2762 C CA . VAL A 1 345 ? -4.405 8.919 23.126 1.00 77.25 345 VAL A CA 1
ATOM 2763 C C . VAL A 1 345 ? -5.704 9.319 22.414 1.00 77.25 345 VAL A C 1
ATOM 2765 O O . VAL A 1 345 ? -6.676 8.561 22.481 1.00 77.25 345 VAL A O 1
ATOM 2768 N N . PRO A 1 346 ? -5.749 10.472 21.724 1.00 85.81 346 PRO A N 1
ATOM 2769 C CA . PRO A 1 346 ? -6.923 10.905 20.976 1.00 85.81 346 PRO A CA 1
ATOM 2770 C C . PRO A 1 346 ? -7.059 10.141 19.656 1.00 85.81 346 PRO A C 1
ATOM 2772 O O . PRO A 1 346 ? -6.073 9.719 19.040 1.00 85.81 346 PRO A O 1
ATOM 2775 N N . ALA A 1 347 ? -8.296 9.994 19.192 1.00 90.94 347 ALA A N 1
ATOM 2776 C CA . ALA A 1 347 ? -8.594 9.407 17.892 1.00 90.94 347 ALA A CA 1
ATOM 2777 C C . ALA A 1 347 ? -9.828 10.010 17.204 1.00 90.94 347 ALA A C 1
ATOM 2779 O O . ALA A 1 347 ? -10.242 9.465 16.186 1.00 90.94 347 ALA A O 1
ATOM 2780 N N . PHE A 1 348 ? -10.414 11.107 17.702 1.00 92.94 348 PHE A N 1
ATOM 2781 C CA . PHE A 1 348 ? -11.605 11.698 17.075 1.00 92.94 348 PHE A CA 1
ATOM 2782 C C . PHE A 1 348 ? -11.353 12.138 15.625 1.00 92.94 348 PHE A C 1
ATOM 2784 O O . PHE A 1 348 ? -12.094 11.736 14.732 1.00 92.94 348 PHE A O 1
ATOM 2791 N N . ASP A 1 349 ? -10.275 12.880 15.354 1.00 91.69 349 ASP A N 1
ATOM 2792 C CA . ASP A 1 349 ? -9.980 13.338 13.986 1.00 91.69 349 ASP A CA 1
ATOM 2793 C C . ASP A 1 349 ? -9.648 12.160 13.048 1.00 91.69 349 ASP A C 1
ATOM 2795 O O . ASP A 1 349 ? -10.049 12.148 11.883 1.00 91.69 349 ASP A O 1
ATOM 2799 N N . LYS A 1 350 ? -8.995 11.113 13.577 1.00 93.75 350 LYS A N 1
ATOM 2800 C CA . LYS A 1 350 ? -8.757 9.848 12.857 1.00 93.75 350 LYS A CA 1
ATOM 2801 C C . LYS A 1 350 ? -10.070 9.142 12.530 1.00 93.75 350 LYS A C 1
ATOM 2803 O O . LYS A 1 350 ? -10.254 8.700 11.403 1.00 93.75 350 LYS A O 1
ATOM 2808 N N . TYR A 1 351 ? -10.992 9.076 13.489 1.00 95.38 351 TYR A N 1
ATOM 2809 C CA . TYR A 1 351 ? -12.324 8.505 13.308 1.00 95.38 351 TYR A CA 1
ATOM 2810 C C . TYR A 1 351 ? -13.090 9.201 12.184 1.00 95.38 351 TYR A C 1
ATOM 2812 O O . TYR A 1 351 ? -13.637 8.509 11.328 1.00 95.38 351 TYR A O 1
ATOM 2820 N N . VAL A 1 352 ? -13.101 10.537 12.161 1.00 94.12 352 VAL A N 1
ATOM 2821 C CA . VAL A 1 352 ? -13.807 11.306 11.127 1.00 94.12 352 VAL A CA 1
ATOM 2822 C C . VAL A 1 352 ? -13.259 10.966 9.739 1.00 94.12 352 VAL A C 1
ATOM 2824 O O . VAL A 1 352 ? -14.026 10.516 8.887 1.00 94.12 352 VAL A O 1
ATOM 2827 N N . LYS A 1 353 ? -11.936 11.070 9.548 1.00 95.69 353 LYS A N 1
ATOM 2828 C CA . LYS A 1 353 ? -11.269 10.773 8.268 1.00 95.69 353 LYS A CA 1
ATOM 2829 C C . LYS A 1 353 ? -11.442 9.312 7.837 1.00 95.69 353 LYS A C 1
ATOM 2831 O O . LYS A 1 353 ? -11.795 9.031 6.698 1.00 95.69 353 LYS A O 1
ATOM 2836 N N . ASN A 1 354 ? -11.241 8.363 8.753 1.00 96.06 354 ASN A N 1
ATOM 2837 C CA . ASN A 1 354 ? -11.392 6.939 8.447 1.00 96.06 354 ASN A CA 1
ATOM 2838 C C . ASN A 1 354 ? -12.837 6.576 8.104 1.00 96.06 354 ASN A C 1
ATOM 2840 O O . ASN A 1 354 ? -13.062 5.756 7.219 1.00 96.06 354 ASN A O 1
ATOM 2844 N N . ARG A 1 355 ? -13.826 7.157 8.797 1.00 95.50 355 ARG A N 1
ATOM 2845 C CA . ARG A 1 355 ? -15.242 6.917 8.496 1.00 95.50 355 ARG A CA 1
ATOM 2846 C C . ARG A 1 355 ? -15.591 7.402 7.092 1.00 95.50 355 ARG A C 1
ATOM 2848 O O . ARG A 1 355 ? -16.270 6.676 6.375 1.00 95.50 355 ARG A O 1
ATOM 2855 N N . GLU A 1 356 ? -15.136 8.593 6.716 1.00 95.56 356 GLU A N 1
ATOM 2856 C CA . GLU A 1 356 ? -15.317 9.141 5.368 1.00 95.56 356 GLU A CA 1
ATOM 2857 C C . GLU A 1 356 ? -14.710 8.213 4.308 1.00 95.56 356 GLU A C 1
ATOM 2859 O O . GLU A 1 356 ? -15.435 7.715 3.447 1.00 95.56 356 GLU A O 1
ATOM 2864 N N . LEU A 1 357 ? -13.440 7.834 4.473 1.00 94.81 357 LEU A N 1
ATOM 2865 C CA . LEU A 1 357 ? -12.740 6.946 3.543 1.00 94.81 357 LEU A CA 1
ATOM 2866 C C . LEU A 1 357 ? -13.411 5.563 3.398 1.00 94.81 357 LEU A C 1
ATOM 2868 O O . LEU A 1 357 ? -13.482 4.987 2.307 1.00 94.81 357 LEU A O 1
ATOM 2872 N N . LEU A 1 358 ? -13.930 5.009 4.498 1.00 94.56 358 LEU A N 1
ATOM 2873 C CA . LEU A 1 358 ? -14.692 3.757 4.487 1.00 94.56 358 LEU A CA 1
ATOM 2874 C C . LEU A 1 358 ? -16.032 3.911 3.754 1.00 94.56 358 LEU A C 1
ATOM 2876 O O . LEU A 1 358 ? -16.428 3.017 3.004 1.00 94.56 358 LEU A O 1
ATOM 2880 N N . LEU A 1 359 ? -16.739 5.026 3.943 1.00 92.56 359 LEU A N 1
ATOM 2881 C CA . LEU A 1 359 ? -18.000 5.290 3.249 1.00 92.56 359 LEU A CA 1
ATOM 2882 C C . LEU A 1 359 ? -17.794 5.430 1.736 1.00 92.56 359 LEU A C 1
ATOM 2884 O O . LEU A 1 359 ? -18.559 4.836 0.974 1.00 92.56 359 LEU A O 1
ATOM 2888 N N . GLU A 1 360 ? -16.750 6.142 1.309 1.00 92.19 360 GLU A N 1
ATOM 2889 C CA . GLU A 1 360 ? -16.366 6.293 -0.103 1.00 92.19 360 GLU A CA 1
ATOM 2890 C C . GLU A 1 360 ? -16.055 4.946 -0.769 1.00 92.19 360 GLU A C 1
ATOM 2892 O O . GLU A 1 360 ? -16.415 4.709 -1.922 1.00 92.19 360 GLU A O 1
ATOM 2897 N N . ASN A 1 361 ? -15.465 4.012 -0.018 1.00 89.94 361 ASN A N 1
ATOM 2898 C CA . ASN A 1 361 ? -15.177 2.653 -0.484 1.00 89.94 361 ASN A CA 1
ATOM 2899 C C . ASN A 1 361 ? -16.344 1.660 -0.300 1.00 89.94 361 ASN A C 1
ATOM 2901 O O . ASN A 1 361 ? -16.197 0.457 -0.546 1.00 89.94 361 ASN A O 1
ATOM 2905 N N . GLY A 1 362 ? -17.524 2.151 0.089 1.00 89.00 362 GLY A N 1
ATOM 2906 C CA . GLY A 1 362 ? -18.760 1.372 0.142 1.00 89.00 362 GLY A CA 1
ATOM 2907 C C . GLY A 1 362 ? -18.867 0.417 1.333 1.00 89.00 362 GLY A C 1
ATOM 2908 O O . GLY A 1 362 ? -19.559 -0.599 1.236 1.00 89.00 362 GLY A O 1
ATOM 2909 N N . PHE A 1 363 ? -18.189 0.705 2.445 1.00 91.00 363 PHE A N 1
ATOM 2910 C CA . PHE A 1 363 ? -18.311 -0.083 3.671 1.00 91.00 363 PHE A CA 1
ATOM 2911 C C . PHE A 1 363 ? -19.570 0.270 4.472 1.00 91.00 363 PHE A C 1
ATOM 2913 O O . PHE A 1 363 ? -19.975 1.429 4.571 1.00 91.00 363 PHE A O 1
ATOM 2920 N N . ASP A 1 364 ? -20.149 -0.746 5.114 1.00 89.12 364 ASP A N 1
ATOM 2921 C CA . ASP A 1 364 ? -21.157 -0.562 6.158 1.00 89.12 364 ASP A CA 1
ATOM 2922 C C . ASP A 1 364 ? -20.464 -0.241 7.490 1.00 89.12 364 ASP A C 1
ATOM 2924 O O . ASP A 1 364 ? -19.846 -1.108 8.115 1.00 89.12 364 ASP A O 1
ATOM 2928 N N . ILE A 1 365 ? -20.586 1.011 7.934 1.00 92.56 365 ILE A N 1
ATOM 2929 C CA . ILE A 1 365 ? -19.957 1.493 9.166 1.00 92.56 365 ILE A CA 1
ATOM 2930 C C . ILE A 1 365 ? -20.496 0.771 10.405 1.00 92.56 365 ILE A C 1
ATOM 2932 O O . ILE A 1 365 ? -19.720 0.490 11.318 1.00 92.56 365 ILE A O 1
ATOM 2936 N N . ASN A 1 366 ? -21.770 0.362 10.430 1.00 90.38 366 ASN A N 1
ATOM 2937 C CA . ASN A 1 366 ? -22.300 -0.417 11.553 1.00 90.38 366 ASN A CA 1
ATOM 2938 C C . ASN A 1 366 ? -21.582 -1.767 11.663 1.00 90.38 366 ASN A C 1
ATOM 2940 O O . ASN A 1 366 ? -21.204 -2.195 12.755 1.00 90.38 366 ASN A O 1
ATOM 2944 N N . LEU A 1 367 ? -21.335 -2.426 10.526 1.00 88.56 367 LEU A N 1
ATOM 2945 C CA . LEU A 1 367 ? -20.581 -3.676 10.492 1.00 88.56 367 LEU A CA 1
ATOM 2946 C C . LEU A 1 367 ? -19.118 -3.467 10.906 1.00 88.56 367 LEU A C 1
ATOM 2948 O O . LEU A 1 367 ? -18.570 -4.298 11.635 1.00 88.56 367 LEU A O 1
ATOM 2952 N N . VAL A 1 368 ? -18.502 -2.363 10.469 1.00 91.81 368 VAL A N 1
ATOM 2953 C CA . VAL A 1 368 ? -17.143 -1.970 10.874 1.00 91.81 368 VAL A CA 1
ATOM 2954 C C . VAL A 1 368 ? -17.057 -1.810 12.384 1.00 91.81 368 VAL A C 1
ATOM 2956 O O . VAL A 1 368 ? -16.171 -2.391 13.000 1.00 91.81 368 VAL A O 1
ATOM 2959 N N . VAL A 1 369 ? -17.991 -1.093 12.998 1.00 91.38 369 VAL A N 1
ATOM 2960 C CA . VAL A 1 369 ? -18.016 -0.864 14.446 1.00 91.38 369 VAL A CA 1
ATOM 2961 C C . VAL A 1 369 ? -18.190 -2.179 15.210 1.00 91.38 369 VAL A C 1
ATOM 2963 O O . VAL A 1 369 ? -17.445 -2.448 16.149 1.00 91.38 369 VAL A O 1
ATOM 2966 N N . ILE A 1 370 ? -19.098 -3.051 14.769 1.00 88.44 370 ILE A N 1
ATOM 2967 C CA . ILE A 1 370 ? -19.358 -4.332 15.446 1.00 88.44 370 ILE A CA 1
ATOM 2968 C C . ILE A 1 370 ? -18.163 -5.294 15.329 1.00 88.44 370 ILE A C 1
ATOM 2970 O O . ILE A 1 370 ? -17.837 -6.000 16.280 1.00 88.44 370 ILE A O 1
ATOM 2974 N N . LYS A 1 371 ? -17.510 -5.372 14.161 1.00 87.19 371 LYS A N 1
ATOM 2975 C CA . LYS A 1 371 ? -16.502 -6.417 13.885 1.00 87.19 371 LYS A CA 1
ATOM 2976 C C . LYS A 1 371 ? -15.054 -5.938 13.926 1.00 87.19 371 LYS A C 1
ATOM 2978 O O . LYS A 1 371 ? -14.158 -6.752 14.114 1.00 87.19 371 LYS A O 1
ATOM 2983 N N . CYS A 1 372 ? -14.795 -4.657 13.686 1.00 89.25 372 CYS A N 1
ATOM 2984 C CA . CYS A 1 372 ? -13.447 -4.127 13.477 1.00 89.25 372 CYS A CA 1
ATOM 2985 C C . CYS A 1 372 ? -13.311 -2.648 13.894 1.00 89.25 372 CYS A C 1
ATOM 2987 O O . CYS A 1 372 ? -12.633 -1.875 13.221 1.00 89.25 372 CYS A O 1
ATOM 2989 N N . LYS A 1 373 ? -13.926 -2.239 15.017 1.00 90.25 373 LYS A N 1
ATOM 2990 C CA . LYS A 1 373 ? -13.920 -0.842 15.510 1.00 90.25 373 LYS A CA 1
ATOM 2991 C C . LYS A 1 373 ? -12.538 -0.185 15.572 1.00 90.25 373 LYS A C 1
ATOM 2993 O O . LYS A 1 373 ? -12.423 1.021 15.391 1.00 90.25 373 LYS A O 1
ATOM 2998 N N . THR A 1 374 ? -11.480 -0.967 15.780 1.00 89.12 374 THR A N 1
ATOM 2999 C CA . THR A 1 374 ? -10.097 -0.475 15.844 1.00 89.12 374 THR A CA 1
ATOM 3000 C C . THR A 1 374 ? -9.621 0.191 14.553 1.00 89.12 374 THR A C 1
ATOM 3002 O O . THR A 1 374 ? -8.745 1.053 14.622 1.00 89.12 374 THR A O 1
ATOM 3005 N N . VAL A 1 375 ? -10.198 -0.144 13.390 1.00 92.12 375 VAL A N 1
ATOM 3006 C CA . VAL A 1 375 ? -9.852 0.511 12.118 1.00 92.12 375 VAL A CA 1
ATOM 3007 C C . VAL A 1 375 ? -10.172 2.007 12.154 1.00 92.12 375 VAL A C 1
ATOM 3009 O O . VAL A 1 375 ? -9.398 2.806 11.638 1.00 92.12 375 VAL A O 1
ATOM 3012 N N . LEU A 1 376 ? -11.244 2.402 12.849 1.00 93.50 376 LEU A N 1
ATOM 3013 C CA . LEU A 1 376 ? -11.673 3.797 12.951 1.00 93.50 376 LEU A CA 1
ATOM 3014 C C . LEU A 1 376 ? -10.677 4.656 13.737 1.00 93.50 376 LEU A C 1
ATOM 3016 O O . LEU A 1 376 ? -10.566 5.849 13.484 1.00 93.50 376 LEU A O 1
ATOM 3020 N N . SER A 1 377 ? -9.907 4.062 14.648 1.00 89.88 377 SER A N 1
ATOM 3021 C CA . SER A 1 377 ? -8.879 4.772 15.422 1.00 89.88 377 SER A CA 1
ATOM 3022 C C . SER A 1 377 ? -7.468 4.650 14.840 1.00 89.88 377 SER A C 1
ATOM 3024 O O . SER A 1 377 ? -6.519 5.180 15.422 1.00 89.88 377 SER A O 1
ATOM 3026 N N . SER A 1 378 ? -7.307 3.936 13.722 1.00 88.75 378 SER A N 1
ATOM 3027 C CA . SER A 1 378 ? -6.015 3.796 13.046 1.00 88.75 378 SER A CA 1
ATOM 3028 C C . SER A 1 378 ? -5.613 5.085 12.319 1.00 88.75 378 SER A C 1
ATOM 3030 O O . SER A 1 378 ? -6.422 5.995 12.158 1.00 88.75 378 SER A O 1
ATOM 3032 N N . THR A 1 379 ? -4.346 5.213 11.929 1.00 89.12 379 THR A N 1
ATOM 3033 C CA . THR A 1 379 ? -3.908 6.367 11.134 1.00 89.12 379 THR A CA 1
ATOM 3034 C C . THR A 1 379 ? -4.540 6.303 9.735 1.00 89.12 379 THR A C 1
ATOM 3036 O O . THR A 1 379 ? -4.450 5.244 9.100 1.00 89.12 379 THR A O 1
ATOM 3039 N N . PRO A 1 380 ? -5.181 7.381 9.242 1.00 89.75 380 PRO A N 1
ATOM 3040 C CA . PRO A 1 380 ? -5.809 7.395 7.917 1.00 89.75 380 PRO A CA 1
ATOM 3041 C C . PRO A 1 380 ? -4.863 6.995 6.787 1.00 89.75 380 PRO A C 1
ATOM 3043 O O . PRO A 1 380 ? -5.241 6.247 5.891 1.00 89.75 380 PRO A O 1
ATOM 3046 N N . GLU A 1 381 ? -3.595 7.377 6.897 1.00 88.31 381 GLU A N 1
ATOM 3047 C CA . GLU A 1 381 ? -2.542 7.065 5.933 1.00 88.31 381 GLU A CA 1
ATOM 3048 C C . GLU A 1 381 ? -2.309 5.553 5.850 1.00 88.31 381 GLU A C 1
ATOM 3050 O O . GLU A 1 381 ? -2.061 5.008 4.778 1.00 88.31 381 GLU A O 1
ATOM 3055 N N . LYS A 1 382 ? -2.418 4.835 6.975 1.00 87.62 382 LYS A N 1
ATOM 3056 C CA . LYS A 1 382 ? -2.294 3.373 6.984 1.00 87.62 382 LYS A CA 1
ATOM 3057 C C . LYS A 1 382 ? -3.493 2.712 6.308 1.00 87.62 382 LYS A C 1
ATOM 3059 O O . LYS A 1 382 ? -3.306 1.735 5.584 1.00 87.62 382 LYS A O 1
ATOM 3064 N N . LEU A 1 383 ? -4.705 3.204 6.566 1.00 91.81 383 LEU A N 1
ATOM 3065 C CA . LEU A 1 383 ? -5.915 2.675 5.940 1.00 91.81 383 LEU A CA 1
ATOM 3066 C C . LEU A 1 383 ? -5.887 2.905 4.422 1.00 91.81 383 LEU A C 1
ATOM 3068 O O . LEU A 1 383 ? -6.106 1.954 3.673 1.00 91.81 383 LEU A O 1
ATOM 3072 N N . GLN A 1 384 ? -5.519 4.114 3.987 1.00 90.94 384 GLN A N 1
ATOM 3073 C CA . GLN A 1 384 ? -5.332 4.450 2.576 1.00 90.94 384 GLN A CA 1
ATOM 3074 C C . GLN A 1 384 ? -4.286 3.547 1.920 1.00 90.94 384 GLN A C 1
ATOM 3076 O O . GLN A 1 384 ? -4.600 2.859 0.955 1.00 90.94 384 GLN A O 1
ATOM 3081 N N . ARG A 1 385 ? -3.091 3.423 2.516 1.00 88.44 385 ARG A N 1
ATOM 3082 C CA . ARG A 1 385 ? -2.040 2.527 2.001 1.00 88.44 385 ARG A CA 1
ATOM 3083 C C . ARG A 1 385 ? -2.522 1.088 1.850 1.00 88.44 385 ARG A C 1
ATOM 3085 O O . ARG A 1 385 ? -2.110 0.408 0.917 1.00 88.44 385 ARG A O 1
ATOM 3092 N N . ASN A 1 386 ? -3.364 0.593 2.758 1.00 91.19 386 ASN A N 1
ATOM 3093 C CA . ASN A 1 386 ? -3.920 -0.753 2.637 1.00 91.19 386 ASN A CA 1
ATOM 3094 C C . ASN A 1 386 ? -4.881 -0.868 1.445 1.00 91.19 386 ASN A C 1
ATOM 3096 O O . ASN A 1 386 ? -4.817 -1.878 0.747 1.00 91.19 386 ASN A O 1
ATOM 3100 N N . PHE A 1 387 ? -5.712 0.145 1.175 1.00 91.56 387 PHE A N 1
ATOM 3101 C CA . PHE A 1 387 ? -6.509 0.190 -0.055 1.00 91.56 387 PHE A CA 1
ATOM 3102 C C . PHE A 1 387 ? -5.625 0.220 -1.299 1.00 91.56 387 PHE A C 1
ATOM 3104 O O . PHE A 1 387 ? -5.804 -0.637 -2.161 1.00 91.56 387 PHE A O 1
ATOM 3111 N N . ASP A 1 388 ? -4.615 1.090 -1.333 1.00 90.25 388 ASP A N 1
ATOM 3112 C CA . ASP A 1 388 ? -3.676 1.189 -2.457 1.00 90.25 388 ASP A CA 1
ATOM 3113 C C . ASP A 1 388 ? -2.983 -0.159 -2.712 1.00 90.25 388 ASP A C 1
ATOM 3115 O O . ASP A 1 388 ? -2.889 -0.622 -3.846 1.00 90.25 388 ASP A O 1
ATOM 3119 N N . CYS A 1 389 ? -2.575 -0.860 -1.646 1.00 91.50 389 CYS A N 1
ATOM 3120 C CA . CYS A 1 389 ? -2.020 -2.208 -1.749 1.00 91.50 389 CYS A CA 1
ATOM 3121 C C . CYS A 1 389 ? -3.015 -3.188 -2.383 1.00 91.50 389 CYS A C 1
ATOM 3123 O O . CYS A 1 389 ? -2.627 -4.010 -3.207 1.00 91.50 389 CYS A O 1
ATOM 3125 N N . PHE A 1 390 ? -4.286 -3.161 -1.981 1.00 92.81 390 PHE A N 1
ATOM 3126 C CA . PHE A 1 390 ? -5.294 -4.077 -2.518 1.00 92.81 390 PHE A CA 1
ATOM 3127 C C . PHE A 1 390 ? -5.587 -3.783 -3.988 1.00 92.81 390 PHE A C 1
ATOM 3129 O O . PHE A 1 390 ? -5.654 -4.717 -4.788 1.00 92.81 390 PHE A O 1
ATOM 3136 N N . GLU A 1 391 ? -5.693 -2.507 -4.353 1.00 90.75 391 GLU A N 1
ATOM 3137 C CA . GLU A 1 391 ? -5.906 -2.071 -5.732 1.00 90.75 391 GLU A CA 1
ATOM 3138 C C . GLU A 1 391 ? -4.700 -2.404 -6.623 1.00 90.75 391 GLU A C 1
ATOM 3140 O O . GLU A 1 391 ? -4.887 -2.944 -7.713 1.00 90.75 391 GLU A O 1
ATOM 3145 N N . PHE A 1 392 ? -3.470 -2.222 -6.130 1.00 89.75 392 PHE A N 1
ATOM 3146 C CA . PHE A 1 392 ? -2.235 -2.577 -6.842 1.00 89.75 392 PHE A CA 1
ATOM 3147 C C . PHE A 1 392 ? -2.177 -4.060 -7.243 1.00 89.75 392 PHE A C 1
ATOM 3149 O O . PHE A 1 392 ? -1.715 -4.403 -8.328 1.00 89.75 392 PHE A O 1
ATOM 3156 N N . TYR A 1 393 ? -2.692 -4.953 -6.392 1.00 91.44 393 TYR A N 1
ATOM 3157 C CA . TYR A 1 393 ? -2.792 -6.389 -6.684 1.00 91.44 393 TYR A CA 1
ATOM 3158 C C . TYR A 1 393 ? -4.069 -6.800 -7.424 1.00 91.44 393 TYR A C 1
ATOM 3160 O O . TYR A 1 393 ? -4.319 -7.999 -7.585 1.00 91.44 393 TYR A O 1
ATOM 3168 N N . GLY A 1 394 ? -4.901 -5.838 -7.829 1.00 89.94 394 GLY A N 1
ATOM 3169 C CA . GLY A 1 394 ? -6.177 -6.098 -8.488 1.00 89.94 394 GLY A CA 1
ATOM 3170 C C . GLY A 1 394 ? -7.171 -6.859 -7.608 1.00 89.94 394 GLY A C 1
ATOM 3171 O O . GLY A 1 394 ? -7.995 -7.611 -8.127 1.00 89.94 394 GLY A O 1
ATOM 3172 N N . ILE A 1 395 ? -7.090 -6.715 -6.279 1.00 92.88 395 ILE A N 1
ATOM 3173 C CA . ILE A 1 395 ? -8.020 -7.376 -5.361 1.00 92.88 395 ILE A CA 1
ATOM 3174 C C . ILE A 1 395 ? -9.405 -6.728 -5.508 1.00 92.88 395 ILE A C 1
ATOM 3176 O O . ILE A 1 395 ? -9.552 -5.530 -5.258 1.00 92.88 395 ILE A O 1
ATOM 3180 N N . PRO A 1 396 ? -10.452 -7.495 -5.859 1.00 91.25 396 PRO A N 1
ATOM 3181 C CA . PRO A 1 396 ? -11.788 -6.937 -6.035 1.00 91.25 396 PRO A CA 1
ATOM 3182 C C . PRO A 1 396 ? -12.356 -6.328 -4.743 1.00 91.25 396 PRO A C 1
ATOM 3184 O O . PRO A 1 396 ? -12.258 -6.934 -3.673 1.00 91.25 396 PRO A O 1
ATOM 3187 N N . LYS A 1 397 ? -13.040 -5.176 -4.836 1.00 89.94 397 LYS A N 1
ATOM 3188 C CA . LYS A 1 397 ? -13.579 -4.460 -3.658 1.00 89.94 397 LYS A CA 1
ATOM 3189 C C . LYS A 1 397 ? -14.483 -5.323 -2.775 1.00 89.94 397 LYS A C 1
ATOM 3191 O O . LYS A 1 397 ? -14.415 -5.287 -1.550 1.00 89.94 397 LYS A O 1
ATOM 3196 N N . ASN A 1 398 ? -15.299 -6.180 -3.388 1.00 87.44 398 ASN A N 1
ATOM 3197 C CA . ASN A 1 398 ? -16.185 -7.097 -2.669 1.00 87.44 398 ASN A CA 1
ATOM 3198 C C . ASN A 1 398 ? -15.440 -8.132 -1.803 1.00 87.44 398 ASN A C 1
ATOM 3200 O O . ASN A 1 398 ? -16.038 -8.641 -0.854 1.00 87.44 398 ASN A O 1
ATOM 3204 N N . VAL A 1 399 ? -14.176 -8.450 -2.108 1.00 90.62 399 VAL A N 1
ATOM 3205 C CA . VAL A 1 399 ? -13.347 -9.362 -1.309 1.00 90.62 399 VAL A CA 1
ATOM 3206 C C . VAL A 1 399 ? -13.020 -8.711 0.029 1.00 90.62 399 VAL A C 1
ATOM 3208 O O . VAL A 1 399 ? -13.407 -9.236 1.073 1.00 90.62 399 VAL A O 1
ATOM 3211 N N . TYR A 1 400 ? -12.388 -7.535 0.014 1.00 90.12 400 TYR A N 1
ATOM 3212 C CA . TYR A 1 400 ? -11.970 -6.880 1.251 1.00 90.12 400 TYR A CA 1
ATOM 3213 C C . TYR A 1 400 ? -13.134 -6.223 2.015 1.00 90.12 400 TYR A C 1
ATOM 3215 O O . TYR A 1 400 ? -13.096 -6.178 3.245 1.00 90.12 400 TYR A O 1
ATOM 3223 N N . ASN A 1 401 ? -14.230 -5.840 1.341 1.00 85.69 401 ASN A N 1
ATOM 3224 C CA . ASN A 1 401 ? -15.451 -5.361 2.009 1.00 85.69 401 ASN A CA 1
ATOM 3225 C C . ASN A 1 401 ? -16.095 -6.436 2.901 1.00 85.69 401 ASN A C 1
ATOM 3227 O O . ASN A 1 401 ? -16.733 -6.121 3.906 1.00 85.69 401 ASN A O 1
ATOM 3231 N N . ARG A 1 402 ? -15.908 -7.722 2.573 1.00 82.75 402 ARG A N 1
ATOM 3232 C CA . ARG A 1 402 ? -16.408 -8.856 3.371 1.00 82.75 402 ARG A CA 1
ATOM 3233 C C . ARG A 1 402 ? -15.450 -9.280 4.485 1.00 82.75 402 ARG A C 1
ATOM 3235 O O . ARG A 1 402 ? -15.856 -10.021 5.381 1.00 82.75 402 ARG A O 1
ATOM 3242 N N . THR A 1 403 ? -14.202 -8.814 4.465 1.00 87.38 403 THR A N 1
ATOM 3243 C CA . THR A 1 403 ? -13.141 -9.249 5.383 1.00 87.38 403 THR A CA 1
ATOM 3244 C C . THR A 1 403 ? -12.499 -8.072 6.109 1.00 87.38 403 THR A C 1
ATOM 3246 O O . THR A 1 403 ? -11.302 -7.853 5.998 1.00 87.38 403 THR A O 1
ATOM 3249 N N . LEU A 1 404 ? -13.274 -7.342 6.909 1.00 89.31 404 LEU A N 1
ATOM 3250 C CA . LEU A 1 404 ? -12.863 -6.091 7.570 1.00 89.31 404 LEU A CA 1
ATOM 3251 C C . LEU A 1 404 ? -11.493 -6.124 8.278 1.00 89.31 404 LEU A C 1
ATOM 3253 O O . LEU A 1 404 ? -10.770 -5.136 8.271 1.00 89.31 404 LEU A O 1
ATOM 3257 N N . TYR A 1 405 ? -11.094 -7.266 8.844 1.00 88.94 405 TYR A N 1
ATOM 3258 C CA . TYR A 1 405 ? -9.779 -7.422 9.476 1.00 88.94 405 TYR A CA 1
ATOM 3259 C C . TYR A 1 405 ? -8.586 -7.265 8.516 1.00 88.94 405 TYR A C 1
ATOM 3261 O O . TYR A 1 405 ? -7.474 -7.026 8.983 1.00 88.94 405 TYR A O 1
ATOM 3269 N N . SER A 1 406 ? -8.777 -7.364 7.196 1.00 92.19 406 SER A N 1
ATOM 3270 C CA . SER A 1 406 ? -7.715 -7.058 6.230 1.00 92.19 406 SER A CA 1
ATOM 3271 C C . SER A 1 406 ? -7.306 -5.584 6.286 1.00 92.19 406 SER A C 1
ATOM 3273 O O . SER A 1 406 ? -6.139 -5.273 6.076 1.00 92.19 406 SER A O 1
ATOM 3275 N N . LEU A 1 407 ? -8.224 -4.680 6.648 1.00 92.19 407 LEU A N 1
ATOM 3276 C CA . LEU A 1 407 ? -7.996 -3.230 6.681 1.00 92.19 407 LEU A CA 1
ATOM 3277 C C . LEU A 1 407 ? -6.984 -2.791 7.739 1.00 92.19 407 LEU A C 1
ATOM 3279 O O . LEU A 1 407 ? -6.393 -1.723 7.625 1.00 92.19 407 LEU A O 1
ATOM 3283 N N . ILE A 1 408 ? -6.753 -3.616 8.761 1.00 89.50 408 ILE A N 1
ATOM 3284 C CA . ILE A 1 408 ? -5.786 -3.325 9.827 1.00 89.50 408 ILE A CA 1
ATOM 3285 C C . ILE A 1 408 ? -4.422 -3.992 9.598 1.00 89.50 408 ILE A C 1
ATOM 3287 O O . ILE A 1 408 ? -3.534 -3.874 10.456 1.00 89.50 408 ILE A O 1
ATOM 3291 N N . ALA A 1 409 ? -4.230 -4.666 8.456 1.00 90.19 409 ALA A N 1
ATOM 3292 C CA . ALA A 1 409 ? -2.981 -5.331 8.103 1.00 90.19 409 ALA A CA 1
ATOM 3293 C C . ALA A 1 409 ? -1.780 -4.379 8.211 1.00 90.19 409 ALA A C 1
ATOM 3295 O O . ALA A 1 409 ? -1.869 -3.188 7.915 1.00 90.19 409 ALA A O 1
ATOM 3296 N N . SER A 1 410 ? -0.656 -4.902 8.705 1.00 86.62 410 SER A N 1
ATOM 3297 C CA . SER A 1 410 ? 0.579 -4.123 8.891 1.00 86.62 410 SER A CA 1
ATOM 3298 C C . SER A 1 410 ? 1.505 -4.175 7.676 1.00 86.62 410 SER A C 1
ATOM 3300 O O . SER A 1 410 ? 2.295 -3.257 7.465 1.00 86.62 410 SER A O 1
ATOM 3302 N N . ASN A 1 411 ? 1.438 -5.255 6.897 1.00 87.56 411 ASN A N 1
ATOM 3303 C CA . ASN A 1 411 ? 2.200 -5.426 5.666 1.00 87.56 411 ASN A CA 1
ATOM 3304 C C . ASN A 1 411 ? 1.455 -6.362 4.695 1.00 87.56 411 ASN A C 1
ATOM 3306 O O . ASN A 1 411 ? 1.894 -7.498 4.486 1.00 87.56 411 ASN A O 1
ATOM 3310 N N . PRO A 1 412 ? 0.316 -5.924 4.130 1.00 92.56 412 PRO A N 1
ATOM 3311 C CA . PRO A 1 412 ? -0.445 -6.768 3.217 1.00 92.56 412 PRO A CA 1
ATOM 3312 C C . PRO A 1 412 ? 0.356 -7.142 1.963 1.00 92.56 412 PRO A C 1
ATOM 3314 O O . PRO A 1 412 ? 0.218 -8.267 1.492 1.00 92.56 412 PRO A O 1
ATOM 3317 N N . LEU A 1 413 ? 1.245 -6.265 1.467 1.00 92.81 413 LEU A N 1
ATOM 3318 C CA . LEU A 1 413 ? 2.065 -6.526 0.275 1.00 92.81 413 LEU A CA 1
ATOM 3319 C C . LEU A 1 413 ? 2.860 -7.830 0.399 1.00 92.81 413 LEU A C 1
ATOM 3321 O O . LEU A 1 413 ? 2.739 -8.700 -0.461 1.00 92.81 413 LEU A O 1
ATOM 3325 N N . SER A 1 414 ? 3.639 -7.971 1.479 1.00 92.75 414 SER A N 1
ATOM 3326 C CA . SER A 1 414 ? 4.478 -9.156 1.693 1.00 92.75 414 SER A CA 1
ATOM 3327 C C . SER A 1 414 ? 3.671 -10.412 1.998 1.00 92.75 414 SER A C 1
ATOM 3329 O O . SER A 1 414 ? 4.104 -11.507 1.652 1.00 92.75 414 SER A O 1
ATOM 3331 N N . ALA A 1 415 ? 2.508 -10.274 2.640 1.00 94.75 415 ALA A N 1
ATOM 3332 C CA . ALA A 1 415 ? 1.616 -11.405 2.858 1.00 94.75 415 ALA A CA 1
ATOM 3333 C C . ALA A 1 415 ? 1.090 -11.935 1.519 1.00 94.75 415 ALA A C 1
ATOM 3335 O O . ALA A 1 415 ? 1.194 -13.130 1.250 1.00 94.75 415 ALA A O 1
ATOM 3336 N N . ILE A 1 416 ? 0.569 -11.044 0.666 1.00 95.94 416 ILE A N 1
ATOM 3337 C CA . ILE A 1 416 ? 0.016 -11.398 -0.645 1.00 95.94 416 ILE A CA 1
ATOM 3338 C C . ILE A 1 416 ? 1.081 -12.073 -1.520 1.00 95.94 416 ILE A C 1
ATOM 3340 O O . ILE A 1 416 ? 0.771 -13.101 -2.122 1.00 95.94 416 ILE A O 1
ATOM 3344 N N . ASP A 1 417 ? 2.336 -11.598 -1.518 1.00 96.62 417 ASP A N 1
ATOM 3345 C CA . ASP A 1 417 ? 3.419 -12.285 -2.241 1.00 96.62 417 ASP A CA 1
ATOM 3346 C C . ASP A 1 417 ? 3.572 -13.736 -1.810 1.00 96.62 417 ASP A C 1
ATOM 3348 O O . ASP A 1 417 ? 3.631 -14.614 -2.661 1.00 96.62 417 ASP A O 1
ATOM 3352 N N . GLN A 1 418 ? 3.623 -14.004 -0.500 1.00 96.62 418 GLN A N 1
ATOM 3353 C CA . GLN A 1 418 ? 3.802 -15.366 0.004 1.00 96.62 418 GLN A CA 1
ATOM 3354 C C . GLN A 1 418 ? 2.672 -16.271 -0.470 1.00 96.62 418 GLN A C 1
ATOM 3356 O O . GLN A 1 418 ? 2.905 -17.406 -0.878 1.00 96.62 418 GLN A O 1
ATOM 3361 N N . PHE A 1 419 ? 1.436 -15.770 -0.471 1.00 96.44 419 PHE A N 1
ATOM 3362 C CA . PHE A 1 419 ? 0.315 -16.526 -1.017 1.00 96.44 419 PHE A CA 1
ATOM 3363 C C . PHE A 1 419 ? 0.453 -16.767 -2.522 1.00 96.44 419 PHE A C 1
ATOM 3365 O O . PHE A 1 419 ? 0.092 -17.850 -2.978 1.00 96.44 419 PHE A O 1
ATOM 3372 N N . ILE A 1 420 ? 0.981 -15.817 -3.294 1.00 97.12 420 ILE A N 1
ATOM 3373 C CA . ILE A 1 420 ? 1.241 -15.995 -4.729 1.00 97.12 420 ILE A CA 1
ATOM 3374 C C . ILE A 1 420 ? 2.339 -17.045 -4.957 1.00 97.12 420 ILE A C 1
ATOM 3376 O O . ILE A 1 420 ? 2.101 -18.026 -5.663 1.00 97.12 420 ILE A O 1
ATOM 3380 N N . GLU A 1 421 ? 3.496 -16.892 -4.313 1.00 97.75 421 GLU A N 1
ATOM 3381 C CA . GLU A 1 421 ? 4.668 -17.776 -4.450 1.00 97.75 421 GLU A CA 1
ATOM 3382 C C . GLU A 1 421 ? 4.355 -19.209 -4.017 1.00 97.75 421 GLU A C 1
ATOM 3384 O O . GLU A 1 421 ? 4.729 -20.188 -4.663 1.00 97.75 421 GLU A O 1
ATOM 3389 N N . LEU A 1 422 ? 3.552 -19.356 -2.963 1.00 96.12 422 LEU A N 1
ATOM 3390 C CA . LEU A 1 422 ? 3.103 -20.653 -2.479 1.00 96.12 422 LEU A CA 1
ATOM 3391 C C . LEU A 1 422 ? 1.871 -21.180 -3.227 1.00 96.12 422 LEU A C 1
ATOM 3393 O O . LEU A 1 422 ? 1.309 -22.197 -2.819 1.00 96.12 422 LEU A O 1
ATOM 3397 N N . GLY A 1 423 ? 1.453 -20.577 -4.342 1.00 93.88 423 GLY A N 1
ATOM 3398 C CA . GLY A 1 423 ? 0.341 -21.069 -5.168 1.00 93.88 423 GLY A CA 1
ATOM 3399 C C . GLY A 1 423 ? -1.010 -21.083 -4.441 1.00 93.88 423 GLY A C 1
ATOM 3400 O O . GLY A 1 423 ? -1.888 -21.884 -4.747 1.00 93.88 423 GLY A O 1
ATOM 3401 N N . CYS A 1 424 ? -1.166 -20.212 -3.449 1.00 93.69 424 CYS A N 1
ATOM 3402 C CA . CYS A 1 424 ? -2.330 -20.075 -2.579 1.00 93.69 424 CYS A CA 1
ATOM 3403 C C . CYS A 1 424 ? -3.106 -18.764 -2.833 1.00 93.69 424 CYS A C 1
ATOM 3405 O O . CYS A 1 424 ? -3.934 -18.366 -2.015 1.00 93.69 424 CYS A O 1
ATOM 3407 N N . TYR A 1 425 ? -2.891 -18.090 -3.970 1.00 91.69 425 TYR A N 1
ATOM 3408 C CA . TYR A 1 425 ? -3.581 -16.833 -4.296 1.00 91.69 425 TYR A CA 1
ATOM 3409 C C . TYR A 1 425 ? -5.114 -16.990 -4.364 1.00 91.69 425 TYR A C 1
ATOM 3411 O O . TYR A 1 425 ? -5.855 -16.211 -3.770 1.00 91.69 425 TYR A O 1
ATOM 3419 N N . ARG A 1 426 ? -5.618 -18.066 -4.988 1.00 88.19 426 ARG A N 1
ATOM 3420 C CA . ARG A 1 426 ? -7.068 -18.355 -5.019 1.00 88.19 426 ARG A CA 1
ATOM 3421 C C . ARG A 1 426 ? -7.672 -18.510 -3.620 1.00 88.19 426 ARG A C 1
ATOM 3423 O O . ARG A 1 426 ? -8.806 -18.097 -3.393 1.00 88.19 426 ARG A O 1
ATOM 3430 N N . TYR A 1 427 ? -6.912 -19.085 -2.687 1.00 89.00 427 TYR A N 1
ATOM 3431 C CA . TYR A 1 427 ? -7.350 -19.235 -1.304 1.00 89.00 427 TYR A CA 1
ATOM 3432 C C . TYR A 1 427 ? -7.513 -17.878 -0.621 1.00 89.00 427 TYR A C 1
ATOM 3434 O O . TYR A 1 427 ? -8.533 -17.654 0.035 1.00 89.00 427 TYR A O 1
ATOM 3442 N N . ILE A 1 428 ? -6.551 -16.960 -0.791 1.00 90.56 428 ILE A N 1
ATOM 3443 C CA . ILE A 1 428 ? -6.629 -15.669 -0.105 1.00 90.56 428 ILE A CA 1
ATOM 3444 C C . ILE A 1 428 ? -7.755 -14.783 -0.634 1.00 90.56 428 ILE A C 1
ATOM 3446 O O . ILE A 1 428 ? -8.356 -14.065 0.154 1.00 90.56 428 ILE A O 1
ATOM 3450 N N . LEU A 1 429 ? -8.147 -14.907 -1.905 1.00 89.44 429 LEU A N 1
ATOM 3451 C CA . LEU A 1 429 ? -9.336 -14.214 -2.419 1.00 89.44 429 LEU A CA 1
ATOM 3452 C C . LEU A 1 429 ? -10.634 -14.631 -1.703 1.00 89.44 429 LEU A C 1
ATOM 3454 O O . LEU A 1 429 ? -11.568 -13.841 -1.615 1.00 89.44 429 LEU A O 1
ATOM 3458 N N . SER A 1 430 ? -10.691 -15.852 -1.161 1.00 86.56 430 SER A N 1
ATOM 3459 C CA . SER A 1 430 ? -11.839 -16.340 -0.376 1.00 86.56 430 SER A CA 1
ATOM 3460 C C . SER A 1 430 ? -11.672 -16.128 1.135 1.00 86.56 430 SER A C 1
ATOM 3462 O O . SER A 1 430 ? -12.649 -16.170 1.876 1.00 86.56 430 SER A O 1
ATOM 3464 N N . ASN A 1 431 ? -10.442 -15.892 1.600 1.00 88.31 431 ASN A N 1
ATOM 3465 C CA . ASN A 1 431 ? -10.067 -15.812 3.015 1.00 88.31 431 ASN A CA 1
ATOM 3466 C C . ASN A 1 431 ? -9.162 -14.597 3.276 1.00 88.31 431 ASN A C 1
ATOM 3468 O O . ASN A 1 431 ? -8.098 -14.700 3.888 1.00 88.31 431 ASN A O 1
ATOM 3472 N N . PHE A 1 432 ? -9.572 -13.430 2.783 1.00 92.31 432 PHE A N 1
ATOM 3473 C CA . PHE A 1 432 ? -8.686 -12.270 2.658 1.00 92.31 432 PHE A CA 1
ATOM 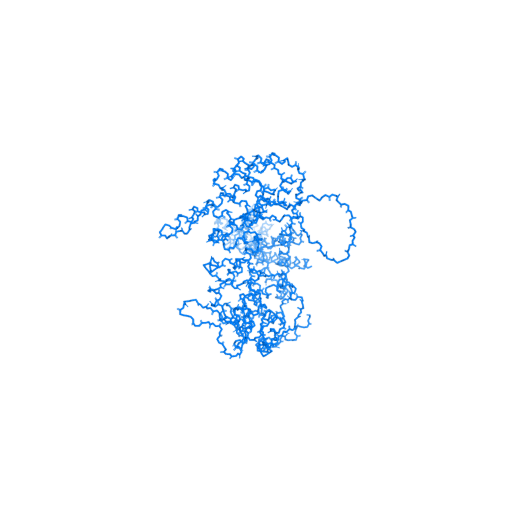3474 C C . PHE A 1 432 ? -8.248 -11.650 3.991 1.00 92.31 432 PHE A C 1
ATOM 3476 O O . PHE A 1 432 ? -7.243 -10.953 4.047 1.00 92.31 432 PHE A O 1
ATOM 3483 N N . SER A 1 433 ? -8.893 -11.992 5.110 1.00 90.62 433 SER A N 1
ATOM 3484 C CA . SER A 1 433 ? -8.412 -11.625 6.451 1.00 90.62 433 SER A CA 1
ATOM 3485 C C . SER A 1 433 ? -6.999 -12.144 6.757 1.00 90.62 433 SER A C 1
ATOM 3487 O O . SER A 1 433 ? -6.309 -11.571 7.598 1.00 90.62 433 SER A O 1
ATOM 3489 N N . TYR A 1 434 ? -6.527 -13.182 6.057 1.00 91.44 434 TYR A N 1
ATOM 3490 C CA . TYR A 1 434 ? -5.177 -13.720 6.222 1.00 91.44 434 TYR A CA 1
ATOM 3491 C C . TYR A 1 434 ? -4.062 -12.801 5.691 1.00 91.44 434 TYR A C 1
ATOM 3493 O O . TYR A 1 434 ? -2.899 -13.056 5.998 1.00 91.44 434 TYR A O 1
ATOM 3501 N N . VAL A 1 435 ? -4.362 -11.697 4.991 1.00 93.38 435 VAL A N 1
ATOM 3502 C CA . VAL A 1 435 ? -3.328 -10.709 4.598 1.00 93.38 435 VAL A CA 1
ATOM 3503 C C . VAL A 1 435 ? -2.711 -9.972 5.792 1.00 93.38 435 VAL A C 1
ATOM 3505 O O . VAL A 1 435 ? -1.696 -9.299 5.650 1.00 93.38 435 VAL A O 1
ATOM 3508 N N . ILE A 1 436 ? -3.286 -10.112 6.994 1.00 91.06 436 ILE A N 1
ATOM 3509 C CA . ILE A 1 436 ? -2.693 -9.611 8.243 1.00 91.06 436 ILE A CA 1
ATOM 3510 C C . ILE A 1 436 ? -1.423 -10.377 8.654 1.00 91.06 436 ILE A C 1
ATOM 3512 O O . ILE A 1 436 ? -0.669 -9.919 9.517 1.00 91.06 436 ILE A O 1
ATOM 3516 N N . LYS A 1 437 ? -1.199 -11.561 8.074 1.00 91.12 437 LYS A N 1
ATOM 3517 C CA . LYS A 1 437 ? -0.082 -12.444 8.410 1.00 91.12 437 LYS A CA 1
ATOM 3518 C C . LYS A 1 437 ? 1.247 -11.831 7.982 1.00 91.12 437 LYS A C 1
ATOM 3520 O O . LYS A 1 437 ? 1.352 -11.189 6.944 1.00 91.12 437 LYS A O 1
ATOM 3525 N N . ARG A 1 438 ? 2.284 -12.037 8.795 1.00 91.00 438 ARG A N 1
ATOM 3526 C CA . ARG A 1 438 ? 3.651 -11.631 8.442 1.00 91.00 438 ARG A CA 1
ATOM 3527 C C . ARG A 1 438 ? 4.245 -12.640 7.461 1.00 91.00 438 ARG A C 1
ATOM 3529 O O . ARG A 1 438 ? 3.909 -13.816 7.573 1.00 91.00 438 ARG A O 1
ATOM 3536 N N . PRO A 1 439 ? 5.150 -12.231 6.555 1.00 89.19 439 PRO A N 1
ATOM 3537 C CA . PRO A 1 439 ? 5.756 -13.155 5.596 1.00 89.19 439 PRO A CA 1
ATOM 3538 C C . PRO A 1 439 ? 6.524 -14.307 6.261 1.00 89.19 439 PRO A C 1
ATOM 3540 O O . PRO A 1 439 ? 6.716 -15.347 5.648 1.00 89.19 439 PRO A O 1
ATOM 3543 N N . ASP A 1 440 ? 6.921 -14.152 7.525 1.00 90.94 440 ASP A N 1
ATOM 3544 C CA . ASP A 1 440 ? 7.624 -15.165 8.305 1.00 90.94 440 ASP A CA 1
ATOM 3545 C C . ASP A 1 440 ? 6.702 -15.994 9.234 1.00 90.94 440 ASP A C 1
ATOM 3547 O O . ASP A 1 440 ? 7.193 -16.703 10.121 1.00 90.94 440 ASP A O 1
ATOM 3551 N N . ASP A 1 441 ? 5.377 -15.908 9.068 1.00 94.25 441 ASP A N 1
ATOM 3552 C CA . ASP A 1 441 ? 4.394 -16.664 9.854 1.00 94.25 441 ASP A CA 1
ATOM 3553 C C . ASP A 1 441 ? 4.535 -18.184 9.634 1.00 94.25 441 ASP A C 1
ATOM 3555 O O . ASP A 1 441 ? 4.776 -18.656 8.521 1.00 94.25 441 ASP A O 1
ATOM 3559 N N . LEU A 1 442 ? 4.361 -18.969 10.706 1.00 95.25 442 LEU A N 1
ATOM 3560 C CA . LEU A 1 442 ? 4.539 -20.429 10.704 1.00 95.25 442 LEU A CA 1
ATOM 3561 C C . LEU A 1 442 ? 3.660 -21.134 9.666 1.00 95.25 442 LEU A C 1
ATOM 3563 O O . LEU A 1 442 ? 4.038 -22.186 9.151 1.00 95.25 442 LEU A O 1
ATOM 3567 N N . MET A 1 443 ? 2.502 -20.555 9.343 1.00 95.25 443 MET A N 1
ATOM 3568 C CA . MET A 1 443 ? 1.600 -21.072 8.321 1.00 95.25 443 MET A CA 1
ATOM 3569 C C . MET A 1 443 ? 2.295 -21.211 6.958 1.00 95.25 443 MET A C 1
ATOM 3571 O O . MET A 1 443 ? 2.125 -22.238 6.304 1.00 95.25 443 MET A O 1
ATOM 3575 N N . PHE A 1 444 ? 3.112 -20.239 6.544 1.00 96.62 444 PHE A N 1
ATOM 3576 C CA . PHE A 1 444 ? 3.802 -20.288 5.250 1.00 96.62 444 PHE A CA 1
ATOM 3577 C C . PHE A 1 444 ? 4.841 -21.412 5.200 1.00 96.62 444 PHE A C 1
ATOM 3579 O O . PHE A 1 444 ? 4.877 -22.185 4.244 1.00 96.62 444 PHE A O 1
ATOM 3586 N N . TYR A 1 445 ? 5.593 -21.606 6.282 1.00 97.38 445 TYR A N 1
ATOM 3587 C CA . TYR A 1 445 ? 6.533 -22.722 6.419 1.00 97.38 445 TYR A CA 1
ATOM 3588 C C . TYR A 1 445 ? 5.833 -24.088 6.408 1.00 97.38 445 TYR A C 1
ATOM 3590 O O . TYR A 1 445 ? 6.316 -25.038 5.792 1.00 97.38 445 TYR A O 1
ATOM 3598 N N . ARG A 1 446 ? 4.654 -24.196 7.032 1.00 97.00 446 ARG A N 1
ATOM 3599 C CA . ARG A 1 446 ? 3.837 -25.422 6.993 1.00 97.00 446 ARG A CA 1
ATOM 3600 C C . ARG A 1 446 ? 3.304 -25.717 5.592 1.00 97.00 446 ARG A C 1
ATOM 3602 O O . ARG A 1 446 ? 3.237 -26.885 5.220 1.00 97.00 446 ARG A O 1
ATOM 3609 N N . ILE A 1 447 ? 2.963 -24.690 4.809 1.00 96.69 447 ILE A N 1
ATOM 3610 C CA . ILE A 1 447 ? 2.589 -24.849 3.396 1.00 96.69 447 ILE A CA 1
ATOM 3611 C C . ILE A 1 447 ? 3.779 -25.381 2.591 1.00 96.69 447 ILE A C 1
ATOM 3613 O O . ILE A 1 447 ? 3.621 -26.359 1.862 1.00 96.69 447 ILE A O 1
ATOM 3617 N N . VAL A 1 448 ? 4.972 -24.794 2.753 1.00 97.06 448 VAL A N 1
ATOM 3618 C CA . VAL A 1 448 ? 6.199 -25.269 2.087 1.00 97.06 448 VAL A CA 1
ATOM 3619 C C . VAL A 1 448 ? 6.469 -26.732 2.432 1.00 97.06 448 VAL A C 1
ATOM 3621 O O . VAL A 1 448 ? 6.659 -27.547 1.530 1.00 97.06 448 VAL A O 1
ATOM 3624 N N . LYS A 1 449 ? 6.410 -27.094 3.720 1.00 97.19 449 LYS A N 1
ATOM 3625 C CA . LYS A 1 449 ? 6.662 -28.472 4.149 1.00 97.19 449 LYS A CA 1
ATOM 3626 C C . LYS A 1 449 ? 5.635 -29.458 3.597 1.00 97.19 449 LYS A C 1
ATOM 3628 O O . LYS A 1 449 ? 6.014 -30.538 3.159 1.00 97.19 449 LYS A O 1
ATOM 3633 N N . ALA A 1 450 ? 4.357 -29.076 3.565 1.00 96.25 450 ALA A N 1
ATOM 3634 C CA . ALA A 1 450 ? 3.312 -29.893 2.956 1.00 96.25 450 ALA A CA 1
ATOM 3635 C C . ALA A 1 450 ? 3.618 -30.176 1.477 1.00 96.25 450 ALA A C 1
ATOM 3637 O O . ALA A 1 450 ? 3.578 -31.326 1.056 1.00 96.25 450 ALA A O 1
ATOM 3638 N N . LYS A 1 451 ? 4.018 -29.151 0.711 1.00 95.12 451 LYS A N 1
ATOM 3639 C CA . LYS A 1 451 ? 4.396 -29.318 -0.700 1.00 95.12 451 LYS A CA 1
ATOM 3640 C C . LYS A 1 451 ? 5.593 -30.247 -0.890 1.00 95.12 451 LYS A C 1
ATOM 3642 O O . LYS A 1 451 ? 5.541 -31.095 -1.771 1.00 95.12 451 LYS A O 1
ATOM 3647 N N . GLN A 1 452 ? 6.634 -30.116 -0.064 1.00 95.06 452 GLN A N 1
ATOM 3648 C CA . GLN A 1 452 ? 7.813 -30.994 -0.112 1.00 95.06 452 GLN A CA 1
ATOM 3649 C C . GLN A 1 452 ? 7.451 -32.473 0.098 1.00 95.06 452 GLN A C 1
ATOM 3651 O O . GLN A 1 452 ? 8.103 -33.347 -0.462 1.00 95.06 452 GLN A O 1
ATOM 3656 N N . LEU A 1 453 ? 6.416 -32.749 0.897 1.00 96.06 453 LEU A N 1
ATOM 3657 C CA . LEU A 1 453 ? 5.940 -34.104 1.189 1.00 96.06 453 LEU A CA 1
ATOM 3658 C C . LEU A 1 453 ? 4.839 -34.593 0.230 1.00 96.06 453 LEU A C 1
ATOM 3660 O O . LEU A 1 453 ? 4.437 -35.748 0.321 1.00 96.06 453 LEU A O 1
ATOM 3664 N N . GLY A 1 454 ? 4.331 -33.738 -0.665 1.00 93.88 454 GLY A N 1
ATOM 3665 C CA . GLY A 1 454 ? 3.148 -34.042 -1.481 1.00 93.88 454 GLY A CA 1
ATOM 3666 C C . GLY A 1 454 ? 1.837 -34.084 -0.683 1.00 93.88 454 GLY A C 1
ATOM 3667 O O . GLY A 1 454 ? 0.836 -34.619 -1.155 1.00 93.88 454 GLY A O 1
ATOM 3668 N N . ASP A 1 455 ? 1.829 -33.518 0.523 1.00 94.19 455 ASP A N 1
ATOM 3669 C CA . ASP A 1 455 ? 0.685 -33.518 1.426 1.00 94.19 455 ASP A CA 1
ATOM 3670 C C . ASP A 1 455 ? -0.381 -32.495 0.995 1.00 94.19 455 ASP A C 1
ATOM 3672 O O . ASP A 1 455 ? -0.052 -31.371 0.592 1.00 94.19 455 ASP A O 1
ATOM 3676 N N . PRO A 1 456 ? -1.679 -32.800 1.181 1.00 90.69 456 PRO A N 1
ATOM 3677 C CA . PRO A 1 456 ? -2.732 -31.827 0.942 1.00 90.69 456 PRO A CA 1
ATOM 3678 C C . PRO A 1 456 ? -2.609 -30.644 1.912 1.00 90.69 456 PRO A C 1
ATOM 3680 O O . PRO A 1 456 ? -2.299 -30.800 3.098 1.00 90.69 456 PRO A O 1
ATOM 3683 N N . ILE A 1 457 ? -2.887 -29.448 1.394 1.00 92.62 457 ILE A N 1
ATOM 3684 C CA . ILE A 1 457 ? -2.886 -28.181 2.146 1.00 92.62 457 ILE A CA 1
ATOM 3685 C C . ILE A 1 457 ? -4.317 -27.769 2.526 1.00 92.62 457 ILE A C 1
ATOM 3687 O O . ILE A 1 457 ? -4.543 -27.160 3.576 1.00 92.62 457 ILE A O 1
ATOM 3691 N N . TYR A 1 458 ? -5.288 -28.132 1.690 1.00 89.75 458 TYR A N 1
ATOM 3692 C CA . TYR A 1 458 ? -6.693 -27.763 1.828 1.00 89.75 458 TYR A CA 1
ATOM 3693 C C . TYR A 1 458 ? -7.538 -28.939 2.313 1.00 89.75 458 TYR A C 1
ATOM 3695 O O . TYR A 1 458 ? -7.200 -30.098 2.079 1.00 89.75 458 TYR A O 1
ATOM 3703 N N . SER A 1 459 ? -8.640 -28.641 2.998 1.00 81.44 459 SER A N 1
ATOM 3704 C CA . SER A 1 459 ? -9.635 -29.648 3.361 1.00 81.44 459 SER A CA 1
ATOM 3705 C C . SER A 1 459 ? -10.615 -29.896 2.215 1.00 81.44 459 SER A C 1
ATOM 3707 O O . SER A 1 459 ? -11.125 -28.942 1.629 1.00 81.44 459 SER A O 1
ATOM 3709 N N . GLU A 1 460 ? -10.951 -31.159 1.960 1.00 62.25 460 GLU A N 1
ATOM 3710 C CA . GLU A 1 460 ? -12.065 -31.548 1.091 1.00 62.25 460 GLU A CA 1
ATOM 3711 C C . GLU A 1 460 ? -13.384 -31.452 1.872 1.00 62.25 460 GLU A C 1
ATOM 3713 O O . GLU A 1 460 ? -13.895 -32.435 2.410 1.00 62.25 460 GLU A O 1
ATOM 3718 N N . ARG A 1 461 ? -13.939 -30.247 2.011 1.00 61.84 461 ARG A N 1
ATOM 3719 C CA . ARG A 1 461 ? -15.309 -30.076 2.518 1.00 61.84 461 ARG A CA 1
ATOM 3720 C C . ARG A 1 461 ? -16.261 -29.834 1.353 1.00 61.84 461 ARG A C 1
ATOM 3722 O O . ARG A 1 461 ? -15.917 -29.157 0.396 1.00 61.84 461 ARG A O 1
ATOM 3729 N N . ARG A 1 462 ? -17.494 -30.350 1.459 1.00 50.44 462 ARG A N 1
ATOM 3730 C CA . ARG A 1 462 ? -18.578 -30.150 0.468 1.00 50.44 462 ARG A CA 1
ATOM 3731 C C . ARG A 1 462 ? -19.078 -28.697 0.374 1.00 50.44 462 ARG A C 1
ATOM 3733 O O . ARG A 1 462 ? -19.959 -28.405 -0.427 1.00 50.44 462 ARG A O 1
ATOM 3740 N N . THR A 1 463 ? -18.566 -27.795 1.208 1.00 53.47 463 THR A N 1
ATOM 3741 C CA . THR A 1 463 ? -18.882 -26.364 1.188 1.00 53.47 463 THR A CA 1
ATOM 3742 C C . THR A 1 463 ? -18.029 -25.654 0.140 1.00 53.47 463 THR A C 1
ATOM 3744 O O . THR A 1 463 ? -16.846 -25.942 0.028 1.00 53.47 463 THR A O 1
ATOM 3747 N N . GLN A 1 464 ? -18.592 -24.679 -0.577 1.00 52.53 464 GLN A N 1
ATOM 3748 C CA . GLN A 1 464 ? -17.901 -23.912 -1.632 1.00 52.53 464 GLN A CA 1
ATOM 3749 C C . GLN A 1 464 ? -16.649 -23.128 -1.163 1.00 52.53 464 GLN A C 1
ATOM 3751 O O . GLN A 1 464 ? -15.949 -22.551 -1.992 1.00 52.53 464 GLN A O 1
ATOM 3756 N N . ASN A 1 465 ? -16.343 -23.110 0.138 1.00 63.19 465 ASN A N 1
ATOM 3757 C CA . ASN A 1 465 ? -15.202 -22.396 0.703 1.00 63.19 465 ASN A CA 1
ATOM 3758 C C . ASN A 1 465 ? -13.976 -23.309 0.826 1.00 63.19 465 ASN A C 1
ATOM 3760 O O . ASN A 1 465 ? -14.008 -24.324 1.522 1.00 63.19 465 ASN A O 1
ATOM 3764 N N . ILE A 1 466 ? -12.876 -22.906 0.184 1.00 76.94 466 ILE A N 1
ATOM 3765 C CA . ILE A 1 466 ? -11.563 -23.535 0.344 1.00 76.94 466 ILE A CA 1
ATOM 3766 C C . ILE A 1 466 ? -11.041 -23.187 1.746 1.00 76.94 466 ILE A C 1
ATOM 3768 O O . ILE A 1 466 ? -10.826 -22.014 2.050 1.00 76.94 466 ILE A O 1
ATOM 3772 N N . GLU A 1 467 ? -10.810 -24.196 2.587 1.00 84.75 467 GLU A N 1
ATOM 3773 C CA . GLU A 1 467 ? -10.248 -24.044 3.937 1.00 84.75 467 GLU A CA 1
ATOM 3774 C C . GLU A 1 467 ? -8.877 -24.722 4.033 1.00 84.75 467 GLU A C 1
ATOM 3776 O O . GLU A 1 467 ? -8.693 -25.842 3.548 1.00 84.75 467 GLU A O 1
ATOM 3781 N N . PHE A 1 468 ? -7.912 -24.077 4.694 1.00 90.00 468 PHE A N 1
ATOM 3782 C CA . PHE A 1 468 ? -6.658 -24.734 5.060 1.00 90.00 468 PHE A CA 1
ATOM 3783 C C . PHE A 1 468 ? -6.895 -25.818 6.114 1.00 90.00 468 PHE A C 1
ATOM 3785 O O . PHE A 1 468 ? -7.620 -25.610 7.090 1.00 90.00 468 PHE A O 1
ATOM 3792 N N . LEU A 1 469 ? -6.213 -26.958 5.968 1.00 89.38 469 LEU A N 1
ATOM 3793 C CA . LEU A 1 469 ? -6.196 -27.988 7.004 1.00 89.38 469 LEU A CA 1
ATOM 3794 C C . LEU A 1 469 ? -5.664 -27.406 8.314 1.00 89.38 469 LEU A C 1
ATOM 3796 O O . LEU A 1 469 ? -4.723 -26.615 8.324 1.00 89.38 469 LEU A O 1
ATOM 3800 N N . GLY A 1 470 ? -6.202 -27.864 9.446 1.00 87.62 470 GLY A N 1
ATOM 3801 C CA . GLY A 1 470 ? -5.785 -27.351 10.754 1.00 87.62 470 GLY A CA 1
ATOM 3802 C C . GLY A 1 470 ? -4.286 -27.524 11.042 1.00 87.62 470 GLY A C 1
ATOM 3803 O O . GLY A 1 470 ? -3.731 -26.723 11.781 1.00 87.62 470 GLY A O 1
ATOM 3804 N N . LYS A 1 471 ? -3.614 -28.519 10.439 1.00 90.88 471 LYS A N 1
ATOM 3805 C CA . LYS A 1 471 ? -2.148 -28.673 10.527 1.00 90.88 471 LYS A CA 1
ATOM 3806 C C . LYS A 1 471 ? -1.376 -27.525 9.860 1.00 90.88 471 LYS A C 1
ATOM 3808 O O . LYS A 1 471 ? -0.207 -27.339 10.152 1.00 90.88 471 LYS A O 1
ATOM 3813 N N . ILE A 1 472 ? -2.016 -26.763 8.976 1.00 93.31 472 ILE A N 1
ATOM 3814 C CA . ILE A 1 472 ? -1.449 -25.593 8.302 1.00 93.31 472 ILE A CA 1
ATOM 3815 C C . ILE A 1 472 ? -1.784 -24.321 9.089 1.00 93.31 472 ILE A C 1
ATOM 3817 O O . ILE A 1 472 ? -0.887 -23.567 9.463 1.00 93.31 472 ILE A O 1
ATOM 3821 N N . SER A 1 473 ? -3.072 -24.103 9.367 1.00 88.19 473 SER A N 1
ATOM 3822 C CA . SER A 1 473 ? -3.601 -22.817 9.841 1.00 88.19 473 SER A CA 1
ATOM 3823 C C . SER A 1 473 ? -3.673 -22.649 11.361 1.00 88.19 473 SER A C 1
ATOM 3825 O O . SER A 1 473 ? -3.820 -21.517 11.820 1.00 88.19 473 SER A O 1
ATOM 3827 N N . ASN A 1 474 ? -3.589 -23.731 12.148 1.00 86.50 474 ASN A N 1
ATOM 3828 C CA . ASN A 1 474 ? -3.733 -23.676 13.603 1.00 86.50 474 ASN A CA 1
ATOM 3829 C C . ASN A 1 474 ? -2.406 -23.959 14.320 1.00 86.50 474 ASN A C 1
ATOM 3831 O O . ASN A 1 474 ? -1.893 -25.080 14.295 1.00 86.50 474 ASN A O 1
ATOM 3835 N N . ASP A 1 475 ? -1.901 -22.950 15.028 1.00 85.12 475 ASP A N 1
ATOM 3836 C CA . ASP A 1 475 ? -0.653 -23.039 15.785 1.00 85.12 475 ASP A CA 1
ATOM 3837 C C . ASP A 1 475 ? -0.691 -24.072 16.914 1.00 85.12 475 ASP A C 1
ATOM 3839 O O . ASP A 1 475 ? 0.332 -24.701 17.179 1.00 85.12 475 ASP A O 1
ATOM 3843 N N . SER A 1 476 ? -1.856 -24.338 17.519 1.00 86.81 476 SER A N 1
ATOM 3844 C CA . SER A 1 476 ? -1.970 -25.341 18.587 1.00 86.81 476 SER A CA 1
ATOM 3845 C C . SER A 1 476 ? -1.807 -26.776 18.089 1.00 86.81 476 SER A C 1
ATOM 3847 O O . SER A 1 476 ? -1.491 -27.667 18.873 1.00 86.81 476 SER A O 1
ATOM 3849 N N . LYS A 1 477 ? -1.987 -27.016 16.783 1.00 86.31 477 LYS A N 1
ATOM 3850 C CA . LYS A 1 477 ? -1.817 -28.344 16.179 1.00 86.31 477 LYS A CA 1
ATOM 3851 C C . LYS A 1 477 ? -0.365 -28.680 15.845 1.00 86.31 477 LYS A C 1
ATOM 3853 O O . LYS A 1 477 ? -0.112 -29.809 15.439 1.00 86.31 477 LYS A O 1
ATOM 3858 N N . ASN A 1 478 ? 0.559 -27.724 15.991 1.00 84.25 478 ASN A N 1
ATOM 3859 C CA . ASN A 1 478 ? 1.998 -27.896 15.765 1.00 84.25 478 ASN A CA 1
ATOM 3860 C C . ASN A 1 478 ? 2.329 -28.699 14.488 1.00 84.25 478 ASN A C 1
ATOM 3862 O O . ASN A 1 478 ? 3.084 -29.673 14.517 1.00 84.25 478 ASN A O 1
ATOM 3866 N N . GLY A 1 479 ? 1.703 -28.335 13.363 1.00 90.69 479 GLY A N 1
ATOM 3867 C CA . GLY A 1 479 ? 1.837 -29.091 12.118 1.00 90.69 479 GLY A CA 1
ATOM 3868 C C . GLY A 1 479 ? 3.291 -29.238 11.678 1.00 90.69 479 GLY A C 1
ATOM 3869 O O . GLY A 1 479 ? 4.047 -28.265 11.683 1.00 90.69 479 GLY A O 1
ATOM 3870 N N . TYR A 1 480 ? 3.665 -30.471 11.322 1.00 94.25 480 TYR A N 1
ATOM 3871 C CA . TYR A 1 480 ? 5.029 -30.879 10.957 1.00 94.25 480 TYR A CA 1
ATOM 3872 C C . TYR A 1 480 ? 6.102 -30.557 12.016 1.00 94.25 480 TYR A C 1
ATOM 3874 O O . TYR A 1 480 ? 7.283 -30.507 11.690 1.00 94.25 480 TYR A O 1
ATOM 3882 N N . GLY A 1 481 ? 5.707 -30.307 13.272 1.00 92.94 481 GLY A N 1
ATOM 3883 C CA . GLY A 1 481 ? 6.625 -29.901 14.339 1.00 92.94 481 GLY A CA 1
ATOM 3884 C C . GLY A 1 481 ? 7.233 -28.504 14.153 1.00 92.94 481 GLY A C 1
ATOM 3885 O O . GLY A 1 481 ? 8.251 -28.203 14.778 1.00 92.94 481 GLY A O 1
ATOM 3886 N N . ILE A 1 482 ? 6.646 -27.662 13.290 1.00 94.88 482 ILE A N 1
ATOM 3887 C CA . ILE A 1 482 ? 7.171 -26.333 12.953 1.00 94.88 482 ILE A CA 1
ATOM 3888 C C . ILE A 1 482 ? 6.770 -25.299 14.009 1.00 94.88 482 ILE A C 1
ATOM 3890 O O . ILE A 1 482 ? 5.586 -25.003 14.215 1.00 94.88 482 ILE A O 1
ATOM 3894 N N . ASN A 1 483 ? 7.790 -24.676 14.594 1.00 93.56 483 ASN A N 1
ATOM 3895 C CA . ASN A 1 483 ? 7.708 -23.594 15.563 1.00 93.56 483 ASN A CA 1
ATOM 3896 C C . ASN A 1 483 ? 8.661 -22.442 15.181 1.00 93.56 483 ASN A C 1
ATOM 3898 O O . ASN A 1 483 ? 9.339 -22.474 14.156 1.00 93.56 483 ASN A O 1
ATOM 3902 N N . ARG A 1 484 ? 8.703 -21.380 15.996 1.00 92.38 484 ARG A N 1
ATOM 3903 C CA . ARG A 1 484 ? 9.473 -20.168 15.669 1.00 92.38 484 ARG A CA 1
ATOM 3904 C C . ARG A 1 484 ? 10.986 -20.384 15.594 1.00 92.38 484 ARG A C 1
ATOM 3906 O O . ARG A 1 484 ? 11.619 -19.647 14.846 1.00 92.38 484 ARG A O 1
ATOM 3913 N N . SER A 1 485 ? 11.548 -21.337 16.338 1.00 94.06 485 SER A N 1
ATOM 3914 C CA . SER A 1 485 ? 12.997 -21.563 16.386 1.00 94.06 485 SER A CA 1
ATOM 3915 C C . SER A 1 485 ? 13.498 -22.508 15.297 1.00 94.06 485 SER A C 1
ATOM 3917 O O . SER A 1 485 ? 14.641 -22.368 14.885 1.00 94.06 485 SER A O 1
ATOM 3919 N N . ASN A 1 486 ? 12.665 -23.428 14.798 1.00 95.38 486 ASN A N 1
ATOM 3920 C CA . ASN A 1 486 ? 13.089 -24.439 13.820 1.00 95.38 486 ASN A CA 1
ATOM 3921 C C . ASN A 1 486 ? 12.508 -24.256 12.405 1.00 95.38 486 ASN A C 1
ATOM 3923 O O . ASN A 1 486 ? 12.859 -25.015 11.504 1.00 95.38 486 ASN A O 1
ATOM 3927 N N . LYS A 1 487 ? 11.623 -23.272 12.176 1.00 95.31 487 LYS A N 1
ATOM 3928 C CA . LYS A 1 487 ? 10.879 -23.127 10.907 1.00 95.31 487 LYS A CA 1
ATOM 3929 C C . LYS A 1 487 ? 11.756 -23.143 9.652 1.00 95.31 487 LYS A C 1
ATOM 3931 O O . LYS A 1 487 ? 11.368 -23.753 8.663 1.00 95.31 487 LYS A O 1
ATOM 3936 N N . GLN A 1 488 ? 12.924 -22.505 9.707 1.00 96.50 488 GLN A N 1
ATOM 3937 C CA . GLN A 1 488 ? 13.857 -22.404 8.582 1.00 96.50 488 GLN A CA 1
ATOM 3938 C C . GLN A 1 488 ? 14.575 -23.735 8.329 1.00 96.50 488 GLN A C 1
ATOM 3940 O O . GLN A 1 488 ? 14.646 -24.188 7.191 1.00 96.50 488 GLN A O 1
ATOM 3945 N N . GLU A 1 489 ? 15.033 -24.394 9.394 1.00 96.44 489 GLU A N 1
ATOM 3946 C CA . GLU A 1 489 ? 15.712 -25.691 9.336 1.00 96.44 489 GLU A CA 1
ATOM 3947 C C . GLU A 1 489 ? 14.790 -26.786 8.780 1.00 96.44 489 GLU A C 1
ATOM 3949 O O . GLU A 1 489 ? 15.168 -27.512 7.863 1.00 96.44 489 GLU A O 1
ATOM 3954 N N . VAL A 1 490 ? 13.542 -26.858 9.263 1.00 96.06 490 VAL A N 1
ATOM 3955 C CA . VAL A 1 490 ? 12.579 -27.914 8.889 1.00 96.06 490 VAL A CA 1
ATOM 3956 C C . VAL A 1 490 ? 12.237 -27.907 7.395 1.00 96.06 490 VAL A C 1
ATOM 3958 O O . VAL A 1 490 ? 11.954 -28.966 6.818 1.00 96.06 490 VAL A O 1
ATOM 3961 N N . VAL A 1 491 ? 12.246 -26.729 6.766 1.00 96.06 491 VAL A N 1
ATOM 3962 C CA . VAL A 1 491 ? 12.001 -26.572 5.322 1.00 96.06 491 VAL A CA 1
ATOM 3963 C C . VAL A 1 491 ? 13.290 -26.477 4.506 1.00 96.06 491 VAL A C 1
ATOM 3965 O O . VAL A 1 491 ? 13.207 -26.326 3.288 1.00 96.06 491 VAL A O 1
ATOM 3968 N N . SER A 1 492 ? 14.455 -26.563 5.157 1.00 96.69 492 SER A N 1
ATOM 3969 C CA . SER A 1 492 ? 15.775 -26.382 4.542 1.00 96.69 492 SER A CA 1
ATOM 3970 C C . SER A 1 492 ? 15.892 -25.046 3.795 1.00 96.69 492 SER A C 1
ATOM 3972 O O . SER A 1 492 ? 16.347 -24.999 2.651 1.00 96.69 492 SER A O 1
ATOM 3974 N N . GLN A 1 493 ? 15.433 -23.961 4.434 1.00 97.19 493 GLN A N 1
ATOM 3975 C CA . GLN A 1 493 ? 15.468 -22.620 3.854 1.00 97.19 493 GLN A CA 1
ATOM 3976 C C . GLN A 1 493 ? 16.918 -22.159 3.668 1.00 97.19 493 GLN A C 1
ATOM 3978 O O . GLN A 1 493 ? 17.688 -22.084 4.623 1.00 97.19 493 GLN A O 1
ATOM 3983 N N . TYR A 1 494 ? 17.254 -21.779 2.442 1.00 96.81 494 TYR A N 1
ATOM 3984 C CA . TYR A 1 494 ? 18.467 -21.063 2.096 1.00 96.81 494 TYR A CA 1
ATOM 3985 C C . TYR A 1 494 ? 18.213 -19.554 2.170 1.00 96.81 494 TYR A C 1
ATOM 3987 O O . TYR A 1 494 ? 17.231 -19.051 1.621 1.00 96.81 494 TYR A O 1
ATOM 3995 N N . ILE A 1 495 ? 19.098 -18.828 2.854 1.00 92.81 495 ILE A N 1
ATOM 3996 C CA . ILE A 1 495 ? 19.031 -17.370 2.995 1.00 92.81 495 ILE A CA 1
ATOM 3997 C C . ILE A 1 495 ? 20.249 -16.784 2.275 1.00 92.81 495 ILE A C 1
ATOM 3999 O O . ILE A 1 495 ? 21.360 -16.881 2.803 1.00 92.81 495 ILE A O 1
ATOM 4003 N N . PRO A 1 496 ? 20.076 -16.203 1.076 1.00 91.44 496 PRO A N 1
ATOM 4004 C CA . PRO A 1 496 ? 21.183 -15.588 0.362 1.00 91.44 496 PRO A CA 1
ATOM 4005 C C . PRO A 1 496 ? 21.671 -14.328 1.086 1.00 91.44 496 PRO A C 1
ATOM 4007 O O . PRO A 1 496 ? 20.888 -13.607 1.707 1.00 91.44 496 PRO A O 1
ATOM 4010 N N . SER A 1 497 ? 22.970 -14.051 0.978 1.00 90.75 497 SER A N 1
ATOM 4011 C CA . SER A 1 497 ? 23.569 -12.827 1.512 1.00 90.75 497 SER A CA 1
ATOM 4012 C C . SER A 1 497 ? 23.503 -11.707 0.474 1.00 90.75 497 SER A C 1
ATOM 4014 O O . SER A 1 497 ? 23.914 -11.896 -0.671 1.00 90.75 497 SER A O 1
ATOM 4016 N N . PHE A 1 498 ? 23.010 -10.540 0.880 1.00 91.94 498 PHE A N 1
ATOM 4017 C CA . PHE A 1 498 ? 22.890 -9.345 0.046 1.00 91.94 498 PHE A CA 1
ATOM 4018 C C . PHE A 1 498 ? 23.437 -8.118 0.780 1.00 91.94 498 PHE A C 1
ATOM 4020 O O . PHE A 1 498 ? 23.677 -8.165 1.986 1.00 91.94 498 PHE A O 1
ATOM 4027 N N . ASN A 1 499 ? 23.615 -7.005 0.059 1.00 86.44 499 ASN A N 1
ATOM 4028 C CA . ASN A 1 499 ? 23.985 -5.732 0.673 1.00 86.44 499 ASN A CA 1
ATOM 4029 C C . ASN A 1 499 ? 22.913 -5.325 1.714 1.00 86.44 499 ASN A C 1
ATOM 4031 O O . ASN A 1 499 ? 21.753 -5.151 1.328 1.00 86.44 499 ASN A O 1
ATOM 4035 N N . PRO A 1 500 ? 23.268 -5.135 3.003 1.00 88.44 500 PRO A N 1
ATOM 4036 C CA . PRO A 1 500 ? 22.313 -4.767 4.053 1.00 88.44 500 PRO A CA 1
ATOM 4037 C C . PRO A 1 500 ? 21.530 -3.479 3.767 1.00 88.44 500 PRO A C 1
ATOM 4039 O O . PRO A 1 500 ? 20.390 -3.341 4.205 1.00 88.44 500 PRO A O 1
ATOM 4042 N N . MET A 1 501 ? 22.108 -2.562 2.986 1.00 87.94 501 MET A N 1
ATOM 4043 C CA . MET A 1 501 ? 21.458 -1.310 2.590 1.00 87.94 501 MET A CA 1
ATOM 4044 C C . MET A 1 501 ? 20.194 -1.548 1.743 1.00 87.94 501 MET A C 1
ATOM 4046 O O . MET A 1 501 ? 19.256 -0.757 1.809 1.00 87.94 501 MET A O 1
ATOM 4050 N N . TYR A 1 502 ? 20.114 -2.657 0.990 1.00 91.00 502 TYR A N 1
ATOM 4051 C CA . TYR A 1 502 ? 18.891 -3.010 0.257 1.00 91.00 502 TYR A CA 1
ATOM 4052 C C . TYR A 1 502 ? 17.720 -3.276 1.207 1.00 91.00 502 TYR A C 1
ATOM 4054 O O . TYR A 1 502 ? 16.587 -2.877 0.931 1.00 91.00 502 TYR A O 1
ATOM 4062 N N . ASP A 1 503 ? 17.991 -3.940 2.330 1.00 90.25 503 ASP A N 1
ATOM 4063 C CA . ASP A 1 503 ? 16.995 -4.243 3.353 1.00 90.25 503 ASP A CA 1
ATOM 4064 C C . ASP A 1 503 ? 16.525 -2.970 4.054 1.00 90.25 503 ASP A C 1
ATOM 4066 O O . ASP A 1 503 ? 15.323 -2.779 4.239 1.00 90.25 503 ASP A O 1
ATOM 4070 N N . GLU A 1 504 ? 17.455 -2.087 4.412 1.00 88.44 504 GLU A N 1
ATOM 4071 C CA . GLU A 1 504 ? 17.149 -0.812 5.062 1.00 88.44 504 GLU A CA 1
ATOM 4072 C C . GLU A 1 504 ? 16.214 0.046 4.202 1.00 88.44 504 GLU A C 1
ATOM 4074 O O . GLU A 1 504 ? 15.134 0.444 4.647 1.00 88.44 504 GLU A O 1
ATOM 4079 N N . VAL A 1 505 ? 16.586 0.255 2.938 1.00 87.25 505 VAL A N 1
ATOM 4080 C CA . VAL A 1 505 ? 15.837 1.096 2.005 1.00 87.25 505 VAL A CA 1
ATOM 4081 C C . VAL A 1 505 ? 14.447 0.525 1.713 1.00 87.25 505 VAL A C 1
ATOM 4083 O O . VAL A 1 505 ? 13.452 1.245 1.797 1.00 87.25 505 VAL A O 1
ATOM 4086 N N . VAL A 1 506 ? 14.351 -0.775 1.424 1.00 89.19 506 VAL A N 1
ATOM 4087 C CA . VAL A 1 506 ? 13.076 -1.420 1.059 1.00 89.19 506 VAL A CA 1
ATOM 4088 C C . VAL A 1 506 ? 12.130 -1.549 2.250 1.00 89.19 506 VAL A C 1
ATOM 4090 O O . VAL A 1 506 ? 10.911 -1.519 2.085 1.00 89.19 506 VAL A O 1
ATOM 4093 N N . ASN A 1 507 ? 12.662 -1.673 3.467 1.00 85.62 507 ASN A N 1
ATOM 4094 C CA . ASN A 1 507 ? 11.831 -1.692 4.666 1.00 85.62 507 ASN A CA 1
ATOM 4095 C C . ASN A 1 507 ? 11.334 -0.292 5.058 1.00 85.62 507 ASN A C 1
ATOM 4097 O O . ASN A 1 507 ? 10.239 -0.205 5.624 1.00 85.62 507 ASN A O 1
ATOM 4101 N N . ARG A 1 508 ? 12.106 0.765 4.758 1.00 79.62 508 ARG A N 1
ATOM 4102 C CA . ARG A 1 508 ? 11.740 2.170 4.997 1.00 79.62 508 ARG A CA 1
ATOM 4103 C C . ARG A 1 508 ? 10.685 2.668 4.008 1.00 79.62 508 ARG A C 1
ATOM 4105 O O . ARG A 1 508 ? 9.709 3.276 4.436 1.00 79.62 508 ARG A O 1
ATOM 4112 N N . ASP A 1 509 ? 10.856 2.381 2.717 1.00 72.38 509 ASP A N 1
ATOM 4113 C CA . ASP A 1 509 ? 9.955 2.813 1.642 1.00 72.38 509 ASP A CA 1
ATOM 4114 C C . ASP A 1 509 ? 9.251 1.615 0.987 1.00 72.38 509 ASP A C 1
ATOM 4116 O O . ASP A 1 509 ? 9.721 0.996 0.025 1.00 72.38 509 ASP A O 1
ATOM 4120 N N . ARG A 1 510 ? 8.085 1.275 1.542 1.00 68.81 510 ARG A N 1
ATOM 4121 C CA . ARG A 1 510 ? 7.229 0.212 1.012 1.00 68.81 510 ARG A CA 1
ATOM 4122 C C . ARG A 1 510 ? 6.389 0.762 -0.131 1.00 68.81 510 ARG A C 1
ATOM 4124 O O . ARG A 1 510 ? 5.223 1.096 0.063 1.00 68.81 510 ARG A O 1
ATOM 4131 N N . ASN A 1 511 ? 6.988 0.829 -1.314 1.00 73.50 511 ASN A N 1
ATOM 4132 C CA . ASN A 1 511 ? 6.314 1.296 -2.515 1.00 73.50 511 ASN A CA 1
ATOM 4133 C C . ASN A 1 511 ? 5.087 0.418 -2.836 1.00 73.50 511 ASN A C 1
ATOM 4135 O O . ASN A 1 511 ? 5.221 -0.732 -3.260 1.00 73.50 511 ASN A O 1
ATOM 4139 N N . ALA A 1 512 ? 3.894 0.971 -2.616 1.00 62.62 512 ALA A N 1
ATOM 4140 C CA . ALA A 1 512 ? 2.609 0.433 -3.073 1.00 62.62 512 ALA A CA 1
ATOM 4141 C C . ALA A 1 512 ? 2.059 1.217 -4.282 1.00 62.62 512 ALA A C 1
ATOM 4143 O O . ALA A 1 512 ? 0.915 1.017 -4.673 1.00 62.62 512 ALA A O 1
ATOM 4144 N N . GLY A 1 513 ? 2.859 2.139 -4.830 1.00 69.00 513 GLY A N 1
ATOM 4145 C CA . GLY A 1 513 ? 2.467 3.039 -5.904 1.00 69.00 513 GLY A CA 1
ATOM 4146 C C . GLY A 1 513 ? 2.999 2.613 -7.270 1.00 69.00 513 GLY A C 1
ATOM 4147 O O . GLY A 1 513 ? 3.239 1.439 -7.549 1.00 69.00 513 GLY A O 1
ATOM 4148 N N . SER A 1 514 ? 3.185 3.609 -8.135 1.00 73.94 514 SER A N 1
ATOM 4149 C CA . SER A 1 514 ? 3.640 3.421 -9.512 1.00 73.94 514 SER A CA 1
ATOM 4150 C C . SER A 1 514 ? 4.965 2.646 -9.612 1.00 73.94 514 SER A C 1
ATOM 4152 O O . SER A 1 514 ? 5.866 2.823 -8.790 1.00 73.94 514 SER A O 1
ATOM 4154 N N . ILE A 1 515 ? 5.068 1.810 -10.650 1.00 81.94 515 ILE A N 1
ATOM 4155 C CA . ILE A 1 515 ? 6.228 0.963 -10.989 1.00 81.94 515 ILE A CA 1
ATOM 4156 C C . ILE A 1 515 ? 6.802 1.302 -12.378 1.00 81.94 515 ILE A C 1
ATOM 4158 O O . ILE A 1 515 ? 7.303 0.430 -13.095 1.00 81.94 515 ILE A O 1
ATOM 4162 N N . ILE A 1 516 ? 6.644 2.555 -12.814 1.00 73.38 516 ILE A N 1
ATOM 4163 C CA . ILE A 1 516 ? 7.019 3.006 -14.164 1.00 73.38 516 ILE A CA 1
ATOM 4164 C C . ILE A 1 516 ? 8.530 2.881 -14.400 1.00 73.38 516 ILE A C 1
ATOM 4166 O O . ILE A 1 516 ? 8.933 2.492 -15.497 1.00 73.38 516 ILE A O 1
ATOM 4170 N N . LEU A 1 517 ? 9.375 3.183 -13.406 1.00 73.06 517 LEU A N 1
ATOM 4171 C CA . LEU A 1 517 ? 10.829 3.118 -13.583 1.00 73.06 517 LEU A CA 1
ATOM 4172 C C . LEU A 1 517 ? 11.291 1.668 -13.717 1.00 73.06 517 LEU A C 1
ATOM 4174 O O . LEU A 1 517 ? 12.082 1.351 -14.603 1.00 73.06 517 LEU A O 1
ATOM 4178 N N . ALA A 1 518 ? 10.762 0.782 -12.873 1.00 74.56 518 ALA A N 1
ATOM 4179 C CA . ALA A 1 518 ? 11.022 -0.645 -12.929 1.00 74.56 518 ALA A CA 1
ATOM 4180 C C . ALA A 1 518 ? 10.549 -1.230 -14.260 1.00 74.56 518 ALA A C 1
ATOM 4182 O O . ALA A 1 518 ? 11.318 -1.926 -14.909 1.00 74.56 518 ALA A O 1
ATOM 4183 N N . SER A 1 519 ? 9.339 -0.894 -14.713 1.00 74.38 519 SER A N 1
ATOM 4184 C CA . SER A 1 519 ? 8.772 -1.439 -15.959 1.00 74.38 519 SER A CA 1
ATOM 4185 C C . SER A 1 519 ? 9.578 -1.075 -17.212 1.00 74.38 519 SER A C 1
ATOM 4187 O O . SER A 1 519 ? 9.531 -1.808 -18.193 1.00 74.38 519 SER A O 1
ATOM 4189 N N . ASN A 1 520 ? 10.325 0.033 -17.181 1.00 71.62 520 ASN A N 1
ATOM 4190 C CA . ASN A 1 520 ? 11.183 0.477 -18.284 1.00 71.62 520 ASN A CA 1
ATOM 4191 C C . ASN A 1 520 ? 12.668 0.125 -18.080 1.00 71.62 520 ASN A C 1
ATOM 4193 O O . ASN A 1 520 ? 13.510 0.488 -18.903 1.00 71.62 520 ASN A O 1
ATOM 4197 N N . ASN A 1 521 ? 13.024 -0.541 -16.979 1.00 81.44 521 ASN A N 1
ATOM 4198 C CA . ASN A 1 521 ? 14.412 -0.851 -16.667 1.00 81.44 521 ASN A CA 1
ATOM 4199 C C . ASN A 1 521 ? 14.899 -2.093 -17.422 1.00 81.44 521 ASN A C 1
ATOM 4201 O O . ASN A 1 521 ? 14.230 -3.123 -17.427 1.00 81.44 521 ASN A O 1
ATOM 4205 N N . TYR A 1 522 ? 16.126 -2.028 -17.948 1.00 73.56 522 TYR A N 1
ATOM 4206 C CA . TYR A 1 522 ? 16.776 -3.128 -18.663 1.00 73.56 522 TYR A CA 1
ATOM 4207 C C . TYR A 1 522 ? 16.690 -4.486 -17.941 1.00 73.56 522 TYR A C 1
ATOM 4209 O O . TYR A 1 522 ? 16.306 -5.475 -18.561 1.00 73.56 522 TYR A O 1
ATOM 4217 N N . PHE A 1 523 ? 17.003 -4.548 -16.640 1.00 77.06 523 PHE A N 1
ATOM 4218 C CA . PHE A 1 523 ? 16.997 -5.811 -15.892 1.00 77.06 523 PHE A CA 1
ATOM 4219 C C . PHE A 1 523 ? 15.593 -6.393 -15.747 1.00 77.06 523 PHE A C 1
ATOM 4221 O O . PHE A 1 523 ? 15.440 -7.608 -15.790 1.00 77.06 523 PHE A O 1
ATOM 4228 N N . ILE A 1 524 ? 14.576 -5.544 -15.586 1.00 87.44 524 ILE A N 1
ATOM 4229 C CA . ILE A 1 524 ? 13.184 -5.989 -15.502 1.00 87.44 524 ILE A CA 1
ATOM 4230 C C . ILE A 1 524 ? 12.713 -6.473 -16.868 1.00 87.44 524 ILE A C 1
ATOM 4232 O O . ILE A 1 524 ? 12.283 -7.616 -16.974 1.00 87.44 524 ILE A O 1
ATOM 4236 N N . THR A 1 525 ? 12.878 -5.662 -17.916 1.00 82.56 525 THR A N 1
ATOM 4237 C CA . THR A 1 525 ? 12.494 -6.024 -19.288 1.00 82.56 525 THR A CA 1
ATOM 4238 C C . THR A 1 525 ? 13.131 -7.340 -19.728 1.00 82.56 525 THR A C 1
ATOM 4240 O O . THR A 1 525 ? 12.483 -8.148 -20.386 1.00 82.56 525 THR A O 1
ATOM 4243 N N . ALA A 1 526 ? 14.381 -7.590 -19.335 1.00 79.88 526 ALA A N 1
ATOM 4244 C CA . ALA A 1 526 ? 15.077 -8.826 -19.665 1.00 79.88 526 ALA A CA 1
ATOM 4245 C C . ALA A 1 526 ? 14.488 -10.064 -18.963 1.00 79.88 526 ALA A C 1
ATOM 4247 O O . ALA A 1 526 ? 14.422 -11.122 -19.578 1.00 79.88 526 ALA A O 1
ATOM 4248 N N . ILE A 1 527 ? 14.021 -9.954 -17.712 1.00 92.38 527 ILE A N 1
ATOM 4249 C CA . ILE A 1 527 ? 13.402 -11.089 -17.000 1.00 92.38 527 ILE A CA 1
ATOM 4250 C C . ILE A 1 527 ? 11.911 -11.274 -17.313 1.00 92.38 527 ILE A C 1
ATOM 4252 O O . ILE A 1 527 ? 11.322 -12.253 -16.854 1.00 92.38 527 ILE A O 1
ATOM 4256 N N . GLU A 1 528 ? 11.286 -10.381 -18.089 1.00 93.69 528 GLU A N 1
ATOM 4257 C CA . GLU A 1 528 ? 9.892 -10.555 -18.528 1.00 93.69 528 GLU A CA 1
ATOM 4258 C C . GLU A 1 528 ? 9.706 -11.819 -19.387 1.00 93.69 528 GLU A C 1
ATOM 4260 O O . GLU A 1 528 ? 8.591 -12.324 -19.484 1.00 93.69 528 GLU A O 1
ATOM 4265 N N . GLU A 1 529 ? 10.780 -12.403 -19.936 1.00 93.56 529 GLU A N 1
ATOM 4266 C CA . GLU A 1 529 ? 10.732 -13.724 -20.584 1.00 93.56 529 GLU A CA 1
ATOM 4267 C C . GLU A 1 529 ? 10.234 -14.842 -19.645 1.00 93.56 529 GLU A C 1
ATOM 4269 O O . GLU A 1 529 ? 9.652 -15.822 -20.104 1.00 93.56 529 GLU A O 1
ATOM 4274 N N . TYR A 1 530 ? 10.413 -14.681 -18.328 1.00 97.19 530 TYR A N 1
ATOM 4275 C CA . TYR A 1 530 ? 9.962 -15.628 -17.304 1.00 97.19 530 TYR A CA 1
ATOM 4276 C C . TYR A 1 530 ? 8.537 -15.337 -16.808 1.00 97.19 530 TYR A C 1
ATOM 4278 O O . TYR A 1 530 ? 8.074 -15.969 -15.853 1.00 97.19 530 TYR A O 1
ATOM 4286 N N . LYS A 1 531 ? 7.831 -14.357 -17.392 1.00 97.44 531 LYS A N 1
ATOM 4287 C CA . LYS A 1 531 ? 6.460 -13.999 -17.005 1.00 97.44 531 LYS A CA 1
ATOM 4288 C C . LYS A 1 531 ? 5.489 -15.116 -17.380 1.00 97.44 531 LYS A C 1
ATOM 4290 O O . LYS A 1 531 ? 5.386 -15.506 -18.537 1.00 97.44 531 LYS A O 1
ATOM 4295 N N . VAL A 1 532 ? 4.710 -15.567 -16.398 1.00 96.69 532 VAL A N 1
ATOM 4296 C CA . VAL A 1 532 ? 3.594 -16.502 -16.617 1.00 96.69 532 VAL A CA 1
ATOM 4297 C C . VAL A 1 532 ? 2.282 -15.741 -16.775 1.00 96.69 532 VAL A C 1
ATOM 4299 O O . VAL A 1 532 ? 1.491 -16.015 -17.672 1.00 96.69 532 VAL A O 1
ATOM 4302 N N . ASP A 1 533 ? 2.045 -14.784 -15.883 1.00 94.94 533 ASP A N 1
ATOM 4303 C CA . ASP A 1 533 ? 0.888 -13.894 -15.881 1.00 94.94 533 ASP A CA 1
ATOM 4304 C C . ASP A 1 533 ? 1.243 -12.594 -15.145 1.00 94.94 533 ASP A C 1
ATOM 4306 O O . ASP A 1 533 ? 2.397 -12.361 -14.780 1.00 94.94 533 ASP A O 1
ATOM 4310 N N . ASP A 1 534 ? 0.269 -11.712 -14.934 1.00 91.38 534 ASP A N 1
ATOM 4311 C CA . ASP A 1 534 ? 0.518 -10.422 -14.283 1.00 91.38 534 ASP A CA 1
ATOM 4312 C C . ASP A 1 534 ? 1.004 -10.547 -12.831 1.00 91.38 534 ASP A C 1
ATOM 4314 O O . ASP A 1 534 ? 1.688 -9.648 -12.338 1.00 91.38 534 ASP A O 1
ATOM 4318 N N . LEU A 1 535 ? 0.718 -11.672 -12.167 1.00 94.56 535 LEU A N 1
ATOM 4319 C CA . LEU A 1 535 ? 1.059 -11.929 -10.771 1.00 94.56 535 LEU A CA 1
ATOM 4320 C C . LEU A 1 535 ? 2.374 -12.697 -10.602 1.00 94.56 535 LEU A C 1
ATOM 4322 O O . LEU A 1 535 ? 2.959 -12.629 -9.519 1.00 94.56 535 LEU A O 1
ATOM 4326 N N . ARG A 1 536 ? 2.832 -13.454 -11.607 1.00 97.56 536 ARG A N 1
ATOM 4327 C CA . ARG A 1 536 ? 3.849 -14.502 -11.416 1.00 97.56 536 ARG A CA 1
ATOM 4328 C C . ARG A 1 536 ? 4.952 -14.514 -12.470 1.00 97.56 536 ARG A C 1
ATOM 4330 O O . ARG A 1 536 ? 4.685 -14.483 -13.670 1.00 97.56 536 ARG A O 1
ATOM 4337 N N . TYR A 1 537 ? 6.174 -14.701 -11.982 1.00 98.44 537 TYR A N 1
ATOM 4338 C CA . TYR A 1 537 ? 7.307 -15.227 -12.741 1.00 98.44 537 TYR A CA 1
ATOM 4339 C C . TYR A 1 537 ? 7.521 -16.713 -12.433 1.00 98.44 537 TYR A C 1
ATOM 4341 O O . TYR A 1 537 ? 7.234 -17.150 -11.315 1.00 98.44 537 TYR A O 1
ATOM 4349 N N . ASP A 1 538 ? 8.059 -17.463 -13.395 1.00 98.19 538 ASP A N 1
ATOM 4350 C CA . ASP A 1 538 ? 8.513 -18.847 -13.228 1.00 98.19 538 ASP A CA 1
ATOM 4351 C C . ASP A 1 538 ? 9.988 -18.990 -13.630 1.00 98.19 538 ASP A C 1
ATOM 4353 O O . ASP A 1 538 ? 10.348 -19.013 -14.808 1.00 98.19 538 ASP A O 1
ATOM 4357 N N . PHE A 1 539 ? 10.849 -19.110 -12.620 1.00 97.81 539 PHE A N 1
ATOM 4358 C CA . PHE A 1 539 ? 12.276 -19.351 -12.797 1.00 97.81 539 PHE A CA 1
ATOM 4359 C C . PHE A 1 539 ? 12.579 -20.845 -12.665 1.00 97.81 539 PHE A C 1
ATOM 4361 O O . PHE A 1 539 ? 13.033 -21.313 -11.619 1.00 97.81 539 PHE A O 1
ATOM 4368 N N . ASN A 1 540 ? 12.311 -21.601 -13.733 1.00 96.00 540 ASN A N 1
ATOM 4369 C CA . ASN A 1 540 ? 12.564 -23.045 -13.811 1.00 96.00 540 ASN A CA 1
ATOM 4370 C C . ASN A 1 540 ? 11.885 -23.843 -12.674 1.00 96.00 540 ASN A C 1
ATOM 4372 O O . ASN A 1 540 ? 12.534 -24.542 -11.892 1.00 96.00 540 ASN A O 1
ATOM 4376 N N . GLY A 1 541 ? 10.565 -23.700 -12.561 1.00 94.88 541 GLY A N 1
ATOM 4377 C CA . GLY A 1 541 ? 9.720 -24.333 -11.548 1.00 94.88 541 GLY A CA 1
ATOM 4378 C C . GLY A 1 541 ? 9.608 -23.546 -10.238 1.00 94.88 541 GLY A C 1
ATOM 4379 O O . GLY A 1 541 ? 8.908 -23.985 -9.321 1.00 94.88 541 GLY A O 1
ATOM 4380 N N . VAL A 1 542 ? 10.279 -22.394 -10.122 1.00 97.62 542 VAL A N 1
ATOM 4381 C CA . VAL A 1 542 ? 10.247 -21.540 -8.927 1.00 97.62 542 VAL A CA 1
ATOM 4382 C C . VAL A 1 542 ? 9.359 -20.327 -9.177 1.00 97.62 542 VAL A C 1
ATOM 4384 O O . VAL A 1 542 ? 9.739 -19.389 -9.877 1.00 97.62 542 VAL A O 1
ATOM 4387 N N . ILE A 1 543 ? 8.170 -20.343 -8.570 1.00 98.12 543 ILE A N 1
ATOM 4388 C CA . ILE A 1 543 ? 7.189 -19.263 -8.699 1.00 98.12 543 ILE A CA 1
ATOM 4389 C C . ILE A 1 543 ? 7.564 -18.089 -7.796 1.00 98.12 543 ILE A C 1
ATOM 4391 O O . ILE A 1 543 ? 7.631 -18.240 -6.577 1.00 98.12 543 ILE A O 1
ATOM 4395 N N . ILE A 1 544 ? 7.734 -16.911 -8.396 1.00 98.44 544 ILE A N 1
ATOM 4396 C CA . ILE A 1 544 ? 8.031 -15.654 -7.702 1.00 98.44 544 ILE A CA 1
ATOM 4397 C C . ILE A 1 544 ? 6.923 -14.636 -7.983 1.00 98.44 544 ILE A C 1
ATOM 4399 O O . ILE A 1 544 ? 6.446 -14.523 -9.112 1.00 98.44 544 ILE A O 1
ATOM 4403 N N . SER A 1 545 ? 6.510 -13.874 -6.965 1.00 97.81 545 SER A N 1
ATOM 4404 C CA . SER A 1 545 ? 5.535 -12.789 -7.134 1.00 97.81 545 SER A CA 1
ATOM 4405 C C . SER A 1 545 ? 6.115 -11.697 -8.042 1.00 97.81 545 SER A C 1
ATOM 4407 O O . SER A 1 545 ? 7.096 -11.041 -7.691 1.00 97.81 545 SER A O 1
ATOM 4409 N N . ARG A 1 546 ? 5.510 -11.469 -9.212 1.00 96.44 546 ARG A N 1
ATOM 4410 C CA . ARG A 1 546 ? 5.959 -10.461 -10.187 1.00 96.44 546 ARG A CA 1
ATOM 4411 C C . ARG A 1 546 ? 5.870 -9.052 -9.612 1.00 96.44 546 ARG A C 1
ATOM 4413 O O . ARG A 1 546 ? 6.838 -8.295 -9.656 1.00 96.44 546 ARG A O 1
ATOM 4420 N N . PHE A 1 547 ? 4.744 -8.726 -8.982 1.00 94.69 547 PHE A N 1
ATOM 4421 C CA . PHE A 1 547 ? 4.540 -7.438 -8.322 1.00 94.69 547 PHE A CA 1
ATOM 4422 C C . PHE A 1 547 ? 5.512 -7.185 -7.167 1.00 94.69 547 PHE A C 1
ATOM 4424 O O . PHE A 1 547 ? 5.843 -6.028 -6.905 1.00 94.69 547 PHE A O 1
ATOM 4431 N N . LYS A 1 548 ? 6.015 -8.239 -6.508 1.00 95.75 548 LYS A N 1
ATOM 4432 C CA . LYS A 1 548 ? 7.114 -8.126 -5.538 1.00 95.75 548 LYS A CA 1
ATOM 4433 C C . LYS A 1 548 ? 8.369 -7.582 -6.174 1.00 95.75 548 LYS A C 1
ATOM 4435 O O . LYS A 1 548 ? 8.913 -6.592 -5.693 1.00 95.75 548 LYS A O 1
ATOM 4440 N N . VAL A 1 549 ? 8.804 -8.234 -7.246 1.00 97.00 549 VAL A N 1
ATOM 4441 C CA . VAL A 1 549 ? 10.041 -7.885 -7.935 1.00 97.00 549 VAL A CA 1
ATOM 4442 C C . VAL A 1 549 ? 9.955 -6.449 -8.426 1.00 97.00 549 VAL A C 1
ATOM 4444 O O . VAL A 1 549 ? 10.826 -5.652 -8.104 1.00 97.00 549 VAL A O 1
ATOM 4447 N N . LEU A 1 550 ? 8.861 -6.092 -9.104 1.00 94.25 550 LEU A N 1
ATOM 4448 C CA . LEU A 1 550 ? 8.676 -4.761 -9.683 1.00 94.25 550 LEU A CA 1
ATOM 4449 C C . LEU A 1 550 ? 8.712 -3.659 -8.627 1.00 94.25 550 LEU A C 1
ATOM 4451 O O . LEU A 1 550 ? 9.471 -2.706 -8.773 1.00 94.25 550 LEU A O 1
ATOM 4455 N N . ARG A 1 551 ? 7.945 -3.786 -7.539 1.00 94.06 551 ARG A N 1
ATOM 4456 C CA . ARG A 1 551 ? 7.875 -2.711 -6.543 1.00 94.06 551 ARG A CA 1
ATOM 4457 C C . ARG A 1 551 ? 9.139 -2.596 -5.696 1.00 94.06 551 ARG A C 1
ATOM 4459 O O . ARG A 1 551 ? 9.526 -1.485 -5.358 1.00 94.06 551 ARG A O 1
ATOM 4466 N N . ILE A 1 552 ? 9.795 -3.718 -5.377 1.00 95.06 552 ILE A N 1
ATOM 4467 C CA . ILE A 1 552 ? 11.075 -3.693 -4.659 1.00 95.06 552 ILE A CA 1
ATOM 4468 C C . ILE A 1 552 ? 12.143 -3.072 -5.554 1.00 95.06 552 ILE A C 1
ATOM 4470 O O . ILE A 1 552 ? 12.897 -2.216 -5.102 1.00 95.06 552 ILE A O 1
ATOM 4474 N N . TYR A 1 553 ? 12.185 -3.461 -6.827 1.00 92.56 553 TYR A N 1
ATOM 4475 C CA . TYR A 1 553 ? 13.157 -2.922 -7.765 1.00 92.56 553 TYR A CA 1
ATOM 4476 C C . TYR A 1 553 ? 12.911 -1.434 -8.053 1.00 92.56 553 TYR A C 1
ATOM 4478 O O . TYR A 1 553 ? 13.866 -0.669 -8.094 1.00 92.56 553 TYR A O 1
ATOM 4486 N N . GLU A 1 554 ? 11.653 -0.991 -8.133 1.00 89.56 554 GLU A N 1
ATOM 4487 C CA . GLU A 1 554 ? 11.278 0.430 -8.190 1.00 89.56 554 GLU A CA 1
ATOM 4488 C C . GLU A 1 554 ? 11.837 1.207 -6.988 1.00 89.56 554 GLU A C 1
ATOM 4490 O O . GLU A 1 554 ? 12.483 2.239 -7.169 1.00 89.56 554 GLU A O 1
ATOM 4495 N N . THR A 1 555 ? 11.657 0.695 -5.764 1.00 90.69 555 THR A N 1
ATOM 4496 C CA . THR A 1 555 ? 12.232 1.308 -4.556 1.00 90.69 555 THR A CA 1
ATOM 4497 C C . THR A 1 555 ? 13.760 1.385 -4.643 1.00 90.69 555 THR A C 1
ATOM 4499 O O . THR A 1 555 ? 14.349 2.413 -4.304 1.00 90.69 555 THR A O 1
ATOM 4502 N N . LEU A 1 556 ? 14.423 0.334 -5.132 1.00 85.56 556 LEU A N 1
ATOM 4503 C CA . LEU A 1 556 ? 15.876 0.346 -5.318 1.00 85.56 556 LEU A CA 1
ATOM 4504 C C . LEU A 1 556 ? 16.316 1.364 -6.380 1.00 85.56 556 LEU A C 1
ATOM 4506 O O . LEU A 1 556 ? 17.334 2.022 -6.179 1.00 85.56 556 LEU A O 1
ATOM 4510 N N . ILE A 1 557 ? 15.561 1.544 -7.472 1.00 78.69 557 ILE A N 1
ATOM 4511 C CA . ILE A 1 557 ? 15.853 2.568 -8.492 1.00 78.69 557 ILE A CA 1
ATOM 4512 C C . ILE A 1 557 ? 15.759 3.960 -7.867 1.00 78.69 557 ILE A C 1
ATOM 4514 O O . ILE A 1 557 ? 16.706 4.738 -7.977 1.00 78.69 557 ILE A O 1
ATOM 4518 N N . LYS A 1 558 ? 14.667 4.251 -7.148 1.00 81.94 558 LYS A N 1
ATOM 4519 C CA . LYS A 1 558 ? 14.450 5.547 -6.477 1.00 81.94 558 LYS A CA 1
ATOM 4520 C C . LYS A 1 558 ? 15.574 5.902 -5.502 1.00 81.94 558 LYS A C 1
ATOM 4522 O O . LYS A 1 558 ? 15.879 7.071 -5.317 1.00 81.94 558 LYS A O 1
ATOM 4527 N N . ASN A 1 559 ? 16.234 4.903 -4.921 1.00 79.31 559 ASN A N 1
ATOM 4528 C CA . ASN A 1 559 ? 17.326 5.102 -3.970 1.00 79.31 559 ASN A CA 1
ATOM 4529 C C . ASN A 1 559 ? 18.725 4.911 -4.589 1.00 79.31 559 ASN A C 1
ATOM 4531 O O . ASN A 1 559 ? 19.699 4.814 -3.850 1.00 79.31 559 ASN A O 1
ATOM 4535 N N . ARG A 1 560 ? 18.850 4.875 -5.927 1.00 77.25 560 ARG A N 1
ATOM 4536 C CA . ARG A 1 560 ? 20.132 4.713 -6.653 1.00 77.25 560 ARG A CA 1
ATOM 4537 C C . ARG A 1 560 ? 20.884 3.419 -6.301 1.00 77.25 560 ARG A C 1
ATOM 4539 O O . ARG A 1 560 ? 22.108 3.368 -6.312 1.00 77.25 560 ARG A O 1
ATOM 4546 N N . MET A 1 561 ? 20.135 2.367 -5.982 1.00 78.38 561 MET A N 1
ATOM 4547 C CA . MET A 1 561 ? 20.647 1.056 -5.568 1.00 78.38 561 MET A CA 1
ATOM 4548 C C . MET A 1 561 ? 20.338 -0.068 -6.571 1.00 78.38 561 MET A C 1
ATOM 4550 O O . MET A 1 561 ? 20.734 -1.215 -6.356 1.00 78.38 561 MET A O 1
ATOM 4554 N N . ALA A 1 562 ? 19.606 0.241 -7.644 1.00 78.38 562 ALA A N 1
ATOM 4555 C CA . ALA A 1 562 ? 19.282 -0.688 -8.725 1.00 78.38 562 ALA A CA 1
ATOM 4556 C C . ALA A 1 562 ? 20.370 -0.725 -9.816 1.00 78.38 562 ALA A C 1
ATOM 4558 O O . ALA A 1 562 ? 21.458 -0.185 -9.646 1.00 78.38 562 ALA A O 1
ATOM 4559 N N . GLY A 1 563 ? 20.087 -1.387 -10.943 1.00 68.12 563 GLY A N 1
ATOM 4560 C CA . GLY A 1 563 ? 20.995 -1.441 -12.095 1.00 68.12 563 GLY A CA 1
ATOM 4561 C C . GLY A 1 563 ? 22.097 -2.498 -11.990 1.00 68.12 563 GLY A C 1
ATOM 4562 O O . GLY A 1 563 ? 23.038 -2.481 -12.775 1.00 68.12 563 GLY A O 1
ATOM 4563 N N . THR A 1 564 ? 21.990 -3.433 -11.043 1.00 74.12 564 THR A N 1
ATOM 4564 C CA . THR A 1 564 ? 22.960 -4.521 -10.878 1.00 74.12 564 THR A CA 1
ATOM 4565 C C . THR A 1 564 ? 22.283 -5.886 -10.823 1.00 74.12 564 THR A C 1
ATOM 4567 O O . THR A 1 564 ? 21.120 -6.013 -10.425 1.00 74.12 564 THR A O 1
ATOM 4570 N N . TYR A 1 565 ? 23.056 -6.926 -11.156 1.00 79.19 565 TYR A N 1
ATOM 4571 C CA . TYR A 1 565 ? 22.658 -8.327 -10.993 1.00 79.19 565 TYR A CA 1
ATOM 4572 C C . TYR A 1 565 ? 22.222 -8.634 -9.548 1.00 79.19 565 TYR A C 1
ATOM 4574 O O . TYR A 1 565 ? 21.197 -9.274 -9.318 1.00 79.19 565 TYR A O 1
ATOM 4582 N N . ASN A 1 566 ? 22.960 -8.122 -8.557 1.00 85.00 566 ASN A N 1
ATOM 4583 C CA . ASN A 1 566 ? 22.649 -8.348 -7.144 1.00 85.00 566 ASN A CA 1
ATOM 4584 C C . ASN A 1 566 ? 21.348 -7.660 -6.715 1.00 85.00 566 ASN A C 1
ATOM 4586 O O . ASN A 1 566 ? 20.596 -8.240 -5.937 1.00 85.00 566 ASN A O 1
ATOM 4590 N N . ALA A 1 567 ? 21.054 -6.465 -7.235 1.00 85.19 567 ALA A N 1
ATOM 4591 C CA . ALA A 1 567 ? 19.814 -5.758 -6.928 1.00 85.19 567 ALA A CA 1
ATOM 4592 C C . ALA A 1 567 ? 18.579 -6.504 -7.458 1.00 85.19 567 ALA A C 1
ATOM 4594 O O . ALA A 1 567 ? 17.578 -6.620 -6.746 1.00 85.19 567 ALA A O 1
ATOM 4595 N N . ILE A 1 568 ? 18.641 -7.042 -8.686 1.00 90.44 568 ILE A N 1
ATOM 4596 C CA . ILE A 1 568 ? 17.504 -7.783 -9.254 1.00 90.44 568 ILE A CA 1
ATOM 4597 C C . ILE A 1 568 ? 17.322 -9.134 -8.558 1.00 90.44 568 ILE A C 1
ATOM 4599 O O . ILE A 1 568 ? 16.202 -9.493 -8.194 1.00 90.44 568 ILE A O 1
ATOM 4603 N N . LEU A 1 569 ? 18.419 -9.842 -8.274 1.00 95.00 569 LEU A N 1
ATOM 4604 C CA . LEU A 1 569 ? 18.382 -11.095 -7.524 1.00 95.00 569 LEU A CA 1
ATOM 4605 C C . LEU A 1 569 ? 17.844 -10.887 -6.101 1.00 95.00 569 LEU A C 1
ATOM 4607 O O . LEU A 1 569 ? 17.024 -11.673 -5.633 1.00 95.00 569 LEU A O 1
ATOM 4611 N N . TYR A 1 570 ? 18.226 -9.794 -5.437 1.00 96.69 570 TYR A N 1
ATOM 4612 C CA . TYR A 1 570 ? 17.658 -9.416 -4.145 1.00 96.69 570 TYR A CA 1
ATOM 4613 C C . TYR A 1 570 ? 16.140 -9.190 -4.233 1.00 96.69 570 TYR A C 1
ATOM 4615 O O . TYR A 1 570 ? 15.395 -9.748 -3.427 1.00 96.69 570 TYR A O 1
ATOM 4623 N N . ALA A 1 571 ? 15.660 -8.429 -5.225 1.00 96.44 571 ALA A N 1
ATOM 4624 C CA . ALA A 1 571 ? 14.228 -8.178 -5.407 1.00 96.44 571 ALA A CA 1
ATOM 4625 C C . ALA A 1 571 ? 13.431 -9.477 -5.636 1.00 96.44 571 ALA A C 1
ATOM 4627 O O . ALA A 1 571 ? 12.320 -9.626 -5.123 1.00 96.44 571 ALA A O 1
ATOM 4628 N N . ILE A 1 572 ? 14.026 -10.438 -6.350 1.00 97.81 572 ILE A N 1
ATOM 4629 C CA . ILE A 1 572 ? 13.476 -11.781 -6.569 1.00 97.81 572 ILE A CA 1
ATOM 4630 C C . ILE A 1 572 ? 13.448 -12.600 -5.274 1.00 97.81 572 ILE A C 1
ATOM 4632 O O . ILE A 1 572 ? 12.430 -13.221 -4.972 1.00 97.81 572 ILE A O 1
ATOM 4636 N N . CYS A 1 573 ? 14.519 -12.589 -4.480 1.00 97.00 573 CYS A N 1
ATOM 4637 C CA . CYS A 1 573 ? 14.648 -13.449 -3.301 1.00 97.00 573 CYS A CA 1
ATOM 4638 C C . CYS A 1 573 ? 14.032 -12.871 -2.020 1.00 97.00 573 CYS A C 1
ATOM 4640 O O . CYS A 1 573 ? 13.797 -13.627 -1.074 1.00 97.00 573 CYS A O 1
ATOM 4642 N N . LYS A 1 574 ? 13.771 -11.558 -1.945 1.00 95.25 574 LYS A N 1
ATOM 4643 C CA . LYS A 1 574 ? 13.307 -10.909 -0.711 1.00 95.25 574 LYS A CA 1
ATOM 4644 C C . LYS A 1 574 ? 12.061 -11.606 -0.160 1.00 95.25 574 LYS A C 1
ATOM 4646 O O . LYS A 1 574 ? 11.052 -11.755 -0.849 1.00 95.25 574 LYS A O 1
ATOM 4651 N N . ASN A 1 575 ? 12.156 -12.006 1.109 1.00 93.81 575 ASN A N 1
ATOM 4652 C CA . ASN A 1 575 ? 11.153 -12.729 1.893 1.00 93.81 575 ASN A CA 1
ATOM 4653 C C . ASN A 1 575 ? 10.758 -14.127 1.375 1.00 93.81 575 ASN A C 1
ATOM 4655 O O . ASN A 1 575 ? 9.989 -14.793 2.060 1.00 93.81 575 ASN A O 1
ATOM 4659 N N . SER A 1 576 ? 11.261 -14.616 0.240 1.00 96.50 576 SER A N 1
ATOM 4660 C CA . SER A 1 576 ? 10.899 -15.945 -0.273 1.00 96.50 576 SER A CA 1
ATOM 4661 C C . SER A 1 576 ? 11.450 -17.077 0.603 1.00 96.50 576 SER A C 1
ATOM 4663 O O . SER A 1 576 ? 12.569 -17.013 1.119 1.00 96.50 576 SER A O 1
ATOM 4665 N N . ILE A 1 577 ? 10.669 -18.149 0.754 1.00 97.31 577 ILE A N 1
ATOM 4666 C CA . ILE A 1 577 ? 11.093 -19.376 1.441 1.00 97.31 577 ILE A CA 1
ATOM 4667 C C . ILE A 1 577 ? 11.657 -20.337 0.389 1.00 97.31 577 ILE A C 1
ATOM 4669 O O . ILE A 1 577 ? 10.936 -21.175 -0.145 1.00 97.31 577 ILE A O 1
ATOM 4673 N N . LEU A 1 578 ? 12.938 -20.160 0.062 1.00 97.06 578 LEU A N 1
ATOM 4674 C CA . LEU A 1 578 ? 13.640 -20.911 -0.983 1.00 97.06 578 LEU A CA 1
ATOM 4675 C C . LEU A 1 578 ? 14.520 -22.003 -0.377 1.00 97.06 578 LEU A C 1
ATOM 4677 O O . LEU A 1 578 ? 15.154 -21.772 0.648 1.00 97.06 578 LEU A O 1
ATOM 4681 N N . THR A 1 579 ? 14.622 -23.156 -1.031 1.00 97.31 579 THR A N 1
ATOM 4682 C CA . THR A 1 579 ? 15.735 -24.092 -0.815 1.00 97.31 579 THR A CA 1
ATOM 4683 C C . THR A 1 579 ? 16.968 -23.648 -1.605 1.00 97.31 579 THR A C 1
ATOM 4685 O O . THR A 1 579 ? 16.885 -22.803 -2.499 1.00 97.31 579 THR A O 1
ATOM 4688 N N . GLU A 1 580 ? 18.130 -24.235 -1.312 1.00 97.00 580 GLU A N 1
ATOM 4689 C CA . GLU A 1 580 ? 19.355 -23.942 -2.065 1.00 97.00 580 GLU A CA 1
ATOM 4690 C C . GLU A 1 580 ? 19.216 -24.300 -3.555 1.00 97.00 580 GLU A C 1
ATOM 4692 O O . GLU A 1 580 ? 19.656 -23.546 -4.420 1.00 97.00 580 GLU A O 1
ATOM 4697 N N . GLU A 1 581 ? 18.544 -25.409 -3.873 1.00 97.12 581 GLU A N 1
ATOM 4698 C CA . GLU A 1 581 ? 18.248 -25.810 -5.253 1.00 97.12 581 GLU A CA 1
ATOM 4699 C C . GLU A 1 581 ? 17.372 -24.775 -5.974 1.00 97.12 581 GLU A C 1
ATOM 4701 O O . GLU A 1 581 ? 17.687 -24.363 -7.089 1.00 97.12 581 GLU A O 1
ATOM 4706 N N . GLN A 1 582 ? 16.313 -24.288 -5.321 1.00 97.81 582 GLN A N 1
ATOM 4707 C CA . GLN A 1 582 ? 15.433 -23.267 -5.897 1.00 97.81 582 GLN A CA 1
ATOM 4708 C C . GLN A 1 582 ? 16.170 -21.943 -6.127 1.00 97.81 582 GLN A C 1
ATOM 4710 O O . GLN A 1 582 ? 15.982 -21.302 -7.160 1.00 97.81 582 GLN A O 1
ATOM 4715 N N . TYR A 1 583 ? 17.048 -21.550 -5.202 1.00 97.94 583 TYR A N 1
ATOM 4716 C CA . TYR A 1 583 ? 17.918 -20.393 -5.400 1.00 97.94 583 TYR A CA 1
ATOM 4717 C C . TYR A 1 583 ? 18.853 -20.587 -6.602 1.00 97.94 583 TYR A C 1
ATOM 4719 O O . TYR A 1 583 ? 18.961 -19.692 -7.439 1.00 97.94 583 TYR A O 1
ATOM 4727 N N . ARG A 1 584 ? 19.464 -21.772 -6.750 1.00 97.25 584 ARG A N 1
ATOM 4728 C CA . ARG A 1 584 ? 20.312 -22.097 -7.909 1.00 97.25 584 ARG A CA 1
ATOM 4729 C C . ARG A 1 584 ? 19.541 -22.041 -9.227 1.00 97.25 584 ARG A C 1
ATOM 4731 O O . ARG A 1 584 ? 20.079 -21.521 -10.202 1.00 97.25 584 ARG A O 1
ATOM 4738 N N . ASN A 1 585 ? 18.294 -22.514 -9.255 1.00 97.75 585 ASN A N 1
ATOM 4739 C CA . ASN A 1 585 ? 17.422 -22.423 -10.430 1.00 97.75 585 ASN A CA 1
ATOM 4740 C C . ASN A 1 585 ? 17.183 -20.965 -10.843 1.00 97.75 585 ASN A C 1
ATOM 4742 O O . ASN A 1 585 ? 17.367 -20.630 -12.012 1.00 97.75 585 ASN A O 1
ATOM 4746 N N . ILE A 1 586 ? 16.874 -20.090 -9.879 1.00 97.81 586 ILE A N 1
ATOM 4747 C CA . ILE A 1 586 ? 16.741 -18.647 -10.121 1.00 97.81 586 ILE A CA 1
ATOM 4748 C C . ILE A 1 586 ? 18.045 -18.080 -10.684 1.00 97.81 586 ILE A C 1
ATOM 4750 O O . ILE A 1 586 ? 18.033 -17.441 -11.734 1.00 97.81 586 ILE A O 1
ATOM 4754 N N . THR A 1 587 ? 19.183 -18.334 -10.032 1.00 95.12 587 THR A N 1
ATOM 4755 C CA . THR A 1 587 ? 20.465 -17.794 -10.501 1.00 95.12 587 THR A CA 1
ATOM 4756 C C . THR A 1 587 ? 20.859 -18.336 -11.868 1.00 95.12 587 THR A C 1
ATOM 4758 O O . THR A 1 587 ? 21.408 -17.590 -12.659 1.00 95.12 587 THR A O 1
ATOM 4761 N N . ALA A 1 588 ? 20.540 -19.590 -12.197 1.00 93.94 588 ALA A N 1
ATOM 4762 C CA . ALA A 1 588 ? 20.833 -20.162 -13.508 1.00 93.94 588 ALA A CA 1
ATOM 4763 C C . ALA A 1 588 ? 20.018 -19.490 -14.626 1.00 93.94 588 ALA A C 1
ATOM 4765 O O . ALA A 1 588 ? 20.544 -19.264 -15.716 1.00 93.94 588 ALA A O 1
ATOM 4766 N N . CYS A 1 589 ? 18.756 -19.142 -14.354 1.00 94.38 589 CYS A N 1
ATOM 4767 C CA . CYS A 1 589 ? 17.943 -18.321 -15.251 1.00 94.38 589 CYS A CA 1
ATOM 4768 C C . CYS A 1 589 ? 18.571 -16.935 -15.443 1.00 94.38 589 CYS A C 1
ATOM 4770 O O . CYS A 1 589 ? 18.856 -16.542 -16.571 1.00 94.38 589 CYS A O 1
ATOM 4772 N N . LEU A 1 590 ? 18.879 -16.226 -14.353 1.00 89.88 590 LEU A N 1
ATOM 4773 C CA . LEU A 1 590 ? 19.489 -14.895 -14.444 1.00 89.88 590 LEU A CA 1
ATOM 4774 C C . LEU A 1 590 ? 20.878 -14.930 -15.094 1.00 89.88 590 LEU A C 1
ATOM 4776 O O . LEU A 1 590 ? 21.224 -14.020 -15.835 1.00 89.88 590 LEU A O 1
ATOM 4780 N N . ASP A 1 591 ? 21.669 -15.974 -14.869 1.00 86.12 591 ASP A N 1
ATOM 4781 C CA . ASP A 1 591 ? 22.974 -16.177 -15.501 1.00 86.12 591 ASP A CA 1
ATOM 4782 C C . ASP A 1 591 ? 22.849 -16.415 -17.004 1.00 86.12 591 ASP A C 1
ATOM 4784 O O . ASP A 1 591 ? 23.706 -15.985 -17.770 1.00 86.12 591 ASP A O 1
ATOM 4788 N N . ARG A 1 592 ? 21.783 -17.080 -17.453 1.00 86.69 592 ARG A N 1
ATOM 4789 C CA . ARG A 1 592 ? 21.494 -17.220 -18.882 1.00 86.69 592 ARG A CA 1
ATOM 4790 C C . ARG A 1 592 ? 21.125 -15.872 -19.498 1.00 86.69 592 ARG A C 1
ATOM 4792 O O . ARG A 1 592 ? 21.608 -15.557 -20.581 1.00 86.69 592 ARG A O 1
ATOM 4799 N N . THR A 1 593 ? 20.316 -15.082 -18.798 1.00 84.06 593 THR A N 1
ATOM 4800 C CA . THR A 1 593 ? 19.841 -13.772 -19.264 1.00 84.06 593 THR A CA 1
ATOM 4801 C C . THR A 1 593 ? 20.946 -12.700 -19.204 1.00 84.06 593 THR A C 1
ATOM 4803 O O . THR A 1 593 ? 21.046 -11.864 -20.098 1.00 84.06 593 THR A O 1
ATOM 4806 N N . PHE A 1 594 ? 21.823 -12.740 -18.193 1.00 77.69 594 PHE A N 1
ATOM 4807 C CA . PHE A 1 594 ? 22.800 -11.685 -17.875 1.00 77.69 594 PHE A CA 1
ATOM 4808 C C . PHE A 1 594 ? 24.260 -12.154 -17.810 1.00 77.69 594 PHE A C 1
ATOM 4810 O O . PHE A 1 594 ? 25.114 -11.394 -17.357 1.00 77.69 594 PHE A O 1
ATOM 4817 N N . GLY A 1 595 ? 24.593 -13.379 -18.221 1.00 58.19 595 GLY A N 1
ATOM 4818 C CA . GLY A 1 595 ? 25.902 -14.015 -17.980 1.00 58.19 595 GLY A CA 1
ATOM 4819 C C . GLY A 1 595 ? 27.128 -13.214 -18.429 1.00 58.19 595 GLY A C 1
ATOM 4820 O O . GLY A 1 595 ? 28.191 -13.331 -17.821 1.00 58.19 595 GLY A O 1
ATOM 4821 N N . ASN A 1 596 ? 26.964 -12.326 -19.411 1.00 53.75 596 ASN A N 1
ATOM 4822 C CA . ASN A 1 596 ? 28.014 -11.423 -19.894 1.00 53.75 596 ASN A CA 1
ATOM 4823 C C . ASN A 1 596 ? 28.263 -10.204 -18.976 1.00 53.75 596 ASN A C 1
ATOM 4825 O O . ASN A 1 596 ? 29.279 -9.530 -19.114 1.00 53.75 596 ASN A O 1
ATOM 4829 N N . LEU A 1 597 ? 27.367 -9.919 -18.025 1.00 50.88 597 LEU A N 1
ATOM 4830 C CA . LEU A 1 597 ? 27.394 -8.746 -17.139 1.00 50.88 597 LEU A CA 1
ATOM 4831 C C . LEU A 1 597 ? 27.930 -9.046 -15.729 1.00 50.88 597 LEU A C 1
ATOM 4833 O O . LEU A 1 597 ? 28.099 -8.123 -14.930 1.00 50.88 597 LEU A O 1
ATOM 4837 N N . LYS A 1 598 ? 28.280 -10.306 -15.414 1.00 47.62 598 LYS A N 1
ATOM 4838 C CA . LYS A 1 598 ? 28.900 -10.682 -14.123 1.00 47.62 598 LYS A CA 1
ATOM 4839 C C . LYS A 1 598 ? 30.194 -9.913 -13.815 1.00 47.62 598 LYS A C 1
ATOM 4841 O O . LYS A 1 598 ? 30.559 -9.791 -12.649 1.00 47.62 598 LYS A O 1
ATOM 4846 N N . GLY A 1 599 ? 30.874 -9.394 -14.841 1.00 43.34 599 GLY A N 1
ATOM 4847 C CA . GLY A 1 599 ? 32.108 -8.615 -14.710 1.00 43.34 599 GLY A CA 1
ATOM 4848 C C . GLY A 1 599 ? 31.927 -7.128 -14.377 1.00 43.34 599 GLY A C 1
ATOM 4849 O O . GLY A 1 599 ? 32.918 -6.487 -14.046 1.00 43.34 599 GLY A O 1
ATOM 4850 N N . VAL A 1 600 ? 30.708 -6.575 -14.441 1.00 35.84 600 VAL A N 1
ATOM 4851 C CA . VAL A 1 600 ? 30.482 -5.111 -14.372 1.00 35.84 600 VAL A CA 1
ATOM 4852 C C . VAL A 1 600 ? 29.976 -4.640 -12.995 1.00 35.84 600 VAL A C 1
ATOM 4854 O O . VAL A 1 600 ? 29.954 -3.450 -12.715 1.00 35.84 600 VAL A O 1
ATOM 4857 N N . ALA A 1 601 ? 29.633 -5.553 -12.079 1.00 33.44 601 ALA A N 1
ATOM 4858 C CA . ALA A 1 601 ? 29.028 -5.225 -10.779 1.00 33.44 601 ALA A CA 1
ATOM 4859 C C . ALA A 1 601 ? 29.931 -5.554 -9.570 1.00 33.44 601 ALA A C 1
ATOM 4861 O O . ALA A 1 601 ? 29.501 -6.199 -8.613 1.00 33.44 601 ALA A O 1
ATOM 4862 N N . ARG A 1 602 ? 31.198 -5.122 -9.611 1.00 28.75 602 ARG A N 1
ATOM 4863 C CA . ARG A 1 602 ? 32.012 -4.913 -8.399 1.00 28.75 602 ARG A CA 1
ATOM 4864 C C . ARG A 1 602 ? 32.174 -3.409 -8.186 1.00 28.75 602 ARG A C 1
ATOM 4866 O O . ARG A 1 602 ? 33.187 -2.837 -8.576 1.00 28.75 602 ARG A O 1
ATOM 4873 N N . GLY A 1 603 ? 31.143 -2.803 -7.610 1.00 31.47 603 GLY A N 1
ATOM 4874 C CA . GLY A 1 603 ? 31.120 -1.443 -7.081 1.00 31.47 603 GLY A CA 1
ATOM 4875 C C . GLY A 1 603 ? 30.305 -1.454 -5.806 1.00 31.47 603 GLY A C 1
ATOM 4876 O O . GLY A 1 603 ? 29.145 -1.917 -5.899 1.00 31.47 603 GLY A O 1
#

pLDDT: mean 83.42, std 14.8, range [28.55, 98.44]

Sequence (603 aa):
MEDKIISVLNNVRTNLSNELETKRKELVKPFDDFADRLSAVEVTPLKIRGLSIEEIDNNFVNISVEILEKLEMYKELSKFSFYPLTDEQKLDISNIMKELIKEINEIKKYIVDSSMILKDTDGKLKEIDEIIEKVTALYNNERYLNSNDIMNIVNILKDSTLSVEEQVTIVQELSLLSLTTLNSNEMEEQEEDILVIEEAGVDREELVNLFKEYGYDFEKFEKDDKDKLLSCGNINNIRGMLDVLAENSLRIDINNTSCKLAVIFINSNSTILSVIIKNIKDDVEKNRKQLVGISSGNLSVERIFSEYLDTPSMFIKGKRKYKRRNGGSNGPGPDGGKTDKDYVVPAFDKYVKNRELLLENGFDINLVVIKCKTVLSSTPEKLQRNFDCFEFYGIPKNVYNRTLYSLIASNPLSAIDQFIELGCYRYILSNFSYVIKRPDDLMFYRIVKAKQLGDPIYSERRTQNIEFLGKISNDSKNGYGINRSNKQEVVSQYIPSFNPMYDEVVNRDRNAGSIILASNNYFITAIEEYKVDDLRYDFNGVIISRFKVLRIYETLIKNRMAGTYNAILYAICKNSILTEEQYRNITACLDRTFGNLKGVARG

Foldseek 3Di:
DLVVLLVQLVVLLVVLVVVLVVVLCVQLVVLVVVLVLLVVCLVPVLSLLVDDLVVLCVVDVDDDPVVSVLSVVSNVQSPDPVRHQDPVSSNVSNVVSVVSSVVSVVVSVVSCVPDPVSVVSVVLSVLSVVLSVQLVCLVVLNAADDPVSLVNLLVSVVSTPDDPVVSLVVSLVSNLSRVVSVVVVVPPPPPFDADEQAFPQADPVLVQVLCVVLPHHLVLADPVLNVLCRGRADSVQLNLLSVLCVVVVADDDCNVQRVLVSLLRRAAGNVLSNVVLVVLVVLLVVVVVVPVPDPDDDRDSNVLVVLVSVPSLLRHDTKYFYDDDCDDDPDDDPDDDDDPPGIDHHQNVLLVLQVVVCVVLPARVSCCSVPPVVLSRDHSVLLVLLVLLCVLVVQDSVQCSVQVLSSVAPCLNLQCFLCQQLVNNVQCSLVVNSSSDDLLDLLSLLSLLCVVVVHDQWDPDPDPHTHGDCLRVPVVVCRPVDDDPCSLVSNQFDDDDADVVLVVQCVVDVDSDDLVCLVPDPLNVLQCVQDPDQQWGDLPNGTGGNSQLSRSQSSCSSVVNHPDPRSSLCSRPPSDRDHPVSSVSNVVSSCVSCVVCPVPPPD

Radius of gyration: 40.33 Å; chains: 1; bounding box: 70×98×124 Å